Protein AF-A0A1Z5TH98-F1 (afdb_monomer_lite)

Sequence (601 aa):
MIQPFETTFAVPLSCQDCIKDVQTSLYKISGIHNVSADLSSQMISVTGNAAPSAIVAAIQETGRDAILRGSGKAESAAVCILETHASSVKDAVRGLIRMVQVGPNMTVLDMTLRGVSPGSYNVSVRETGDISEGAESVGGIWDMVQAKEESRPAKGVFGTIEVGHSGLGSVFLDRPIQIWEMIGRSIVVSRQQEQQKLSKEDPDTLVGVIARSAGVWDNDKTHTNSTMAVEDPKLQEVSDDVRVLGYDPLIPPQLLTSELPAPPASLPTVLKGRKEAIEVIKQRDDRLLVVCGPCSLHDPEAAVEYCSRLVKLADQLKDDLLIIMRAYLEKPRTTVGWKGLINDPDIDETYKINKGLRVSRKLFCDLTGQGMPIATEMLDTISPQFLADLISLGAIGARTTESQLHRELASGLSFPLGFKNGTDGGIGVAADAIGAAAAKHHFMGVTKQGLAAITKTGGNPDCFVILRGGSTGTNFDKDSVEKAREALKKKGQTEVMMIDCSHGNSQKNHKNQPKVAQVIGDQLREGQDKIVGVMLESHLNEGAQKNPAQGLASLEKGVSITDACINWDTTVEVLEQLADAVRTRRQVHKTGADGSLNGVH

InterPro domains:
  IPR001424 Superoxide dismutase, copper/zinc binding domain [PF00080] (93-198)
  IPR006121 Heavy metal-associated domain, HMA [PF00403] (8-65)
  IPR006121 Heavy metal-associated domain, HMA [PS50846] (4-67)
  IPR006121 Heavy metal-associated domain, HMA [cd00371] (8-66)
  IPR006218 DAHP synthetase I/KDSA [PF00793] (279-575)
  IPR006219 DAHP synthase, class 1 [PTHR21225] (236-590)
  IPR006219 DAHP synthase, class 1 [TIGR00034] (240-586)
  IPR013785 Aldolase-type TIM barrel [G3DSA:3.20.20.70] (235-590)
  IPR036163 Heavy metal-associated domain superfamily [SSF55008] (9-68)
  IPR036423 Superoxide dismutase-like, copper/zinc binding domain superfamily [G3DSA:2.60.40.200] (76-212)
  IPR036423 Superoxide dismutase-like, copper/zinc binding domain superfamily [SSF49329] (75-224)

Secondary structure (DSSP, 8-state):
-PPPEEEEEE----SHHHHHHHHHHHTTSTTEEEEEEETTTTEEEEEESS-HHHHHHHHHTTT---EEEE-SSTT-EEEEEEE---TT-S--EEEEEEEEEEETTEEEEEEEEESPPSEEEEEEEBS----TTGGGSS-SBTTHHHHHHTTS--TTEEEEEEE-TTSEEEEEEEES--HHHHTT-EEEEEESSS-PPP-TT-TT-EEEE-EE---TTT--------S-----GGGGG--S-TT----PPPPPHHHHHHHSPPPTTHHHHHHHHHHHHHHHHTTSS-SEEEEEE-SS---HHHHHHHHHHHHHHHHHHTTTEEEEEE-------SSSS---TTT-TTSSS---HHHHHHHHHHHHHHHHHTT--EEEE--SSSTHHHHGGG-SEEEE-TTTTT-HHHHHHHTT-SS-EEEEPPTTS-SHHHHHHHHHHTS--EEEEE-TTS-EEEEE------EEEEE--BTTB---SHHHHHHHHHHHHHTT----EEEESSTTTTTT-GGGHHHHHHHHHHHHHTT--SEEEEEEEB-SSSBB-PPPTT-GGGSPTT-BSSS-BB-HHHHHHHHHHHHHHHHHHHHHHHHHHHHHHT---

Radius of gyration: 29.71 Å; chains: 1; bounding box: 80×68×81 Å

Structure (mmCIF, N/CA/C/O backbone):
data_AF-A0A1Z5TH98-F1
#
_entry.id   AF-A0A1Z5TH98-F1
#
loop_
_atom_site.group_PDB
_atom_site.id
_atom_site.type_symbol
_atom_site.label_atom_id
_atom_site.label_alt_id
_atom_site.label_comp_id
_atom_site.label_asym_id
_atom_site.label_entity_id
_atom_site.label_seq_id
_atom_site.pdbx_PDB_ins_code
_atom_site.Cartn_x
_atom_site.Cartn_y
_atom_site.Cartn_z
_atom_site.occupancy
_atom_site.B_iso_or_equiv
_atom_site.auth_seq_id
_atom_site.auth_comp_id
_atom_site.auth_asym_id
_atom_site.auth_atom_id
_atom_site.pdbx_PDB_model_num
ATOM 1 N N . MET A 1 1 ? 48.394 12.002 7.485 1.00 50.59 1 MET A N 1
ATOM 2 C CA . MET A 1 1 ? 48.497 10.890 6.515 1.00 50.59 1 MET A CA 1
ATOM 3 C C . MET A 1 1 ? 47.081 10.588 6.052 1.00 50.59 1 MET A C 1
ATOM 5 O O . MET A 1 1 ? 46.244 10.342 6.912 1.00 50.59 1 MET A O 1
ATOM 9 N N . ILE A 1 2 ? 46.779 10.728 4.759 1.00 59.50 2 ILE A N 1
ATOM 10 C CA . ILE A 1 2 ? 45.442 10.419 4.219 1.00 59.50 2 ILE A CA 1
ATOM 11 C C . ILE A 1 2 ? 45.228 8.909 4.389 1.00 59.50 2 ILE A C 1
ATOM 13 O O . ILE A 1 2 ? 46.145 8.146 4.100 1.00 59.50 2 ILE A O 1
ATOM 17 N N . GLN A 1 3 ? 44.093 8.474 4.937 1.00 69.69 3 GLN A N 1
ATOM 18 C CA . GLN A 1 3 ? 43.791 7.041 5.006 1.00 69.69 3 GLN A CA 1
ATOM 19 C C . GLN A 1 3 ? 43.380 6.526 3.622 1.00 69.69 3 GLN A C 1
ATOM 21 O O . GLN A 1 3 ? 42.759 7.291 2.886 1.00 69.69 3 GLN A O 1
ATOM 26 N N . PRO A 1 4 ? 43.688 5.265 3.271 1.00 77.19 4 PRO A N 1
ATOM 27 C CA . PRO A 1 4 ? 43.266 4.697 1.999 1.00 77.19 4 PRO A CA 1
ATOM 28 C C . PRO A 1 4 ? 41.751 4.733 1.857 1.00 77.19 4 PRO A C 1
ATOM 30 O O . PRO A 1 4 ? 41.023 4.390 2.792 1.00 77.19 4 PRO A O 1
ATOM 33 N N . PHE A 1 5 ? 41.286 5.129 0.682 1.00 74.94 5 PHE A N 1
ATOM 34 C CA . PHE A 1 5 ? 39.876 5.169 0.337 1.00 74.94 5 PHE A CA 1
ATOM 35 C C . PHE A 1 5 ? 39.633 4.485 -1.005 1.00 74.94 5 PHE A C 1
ATOM 37 O O . PHE A 1 5 ? 40.546 4.326 -1.816 1.00 74.94 5 PHE A O 1
ATOM 44 N N . GLU A 1 6 ? 38.396 4.044 -1.213 1.00 83.06 6 GLU A N 1
ATOM 45 C CA . GLU A 1 6 ? 37.956 3.442 -2.465 1.00 83.06 6 GLU A CA 1
ATOM 46 C C . GLU A 1 6 ? 37.232 4.484 -3.316 1.00 83.06 6 GLU A C 1
ATOM 48 O O . GLU A 1 6 ? 36.359 5.209 -2.833 1.00 83.06 6 GLU A O 1
ATOM 53 N N . THR A 1 7 ? 37.609 4.553 -4.588 1.00 80.56 7 THR A N 1
ATOM 54 C CA . THR A 1 7 ? 37.032 5.466 -5.571 1.00 80.56 7 THR A CA 1
ATOM 55 C C . THR A 1 7 ? 36.664 4.692 -6.822 1.00 80.56 7 THR A C 1
ATOM 57 O O . THR A 1 7 ? 37.501 3.986 -7.376 1.00 80.56 7 THR A O 1
ATOM 60 N N . THR A 1 8 ? 35.428 4.841 -7.279 1.00 84.19 8 THR A N 1
ATOM 61 C CA . THR A 1 8 ? 34.889 4.112 -8.428 1.00 84.19 8 THR A CA 1
ATOM 62 C C . THR A 1 8 ? 34.688 5.054 -9.603 1.00 84.19 8 THR A C 1
ATOM 64 O O . THR A 1 8 ? 34.097 6.125 -9.440 1.00 84.19 8 THR A O 1
ATOM 67 N N . PHE A 1 9 ? 35.127 4.639 -10.785 1.00 84.56 9 PHE A N 1
ATOM 68 C CA . PHE A 1 9 ? 35.042 5.382 -12.036 1.00 84.56 9 PHE A CA 1
ATOM 69 C C . PHE A 1 9 ? 34.305 4.553 -13.085 1.00 84.56 9 PHE A C 1
ATOM 71 O O . PHE A 1 9 ? 34.585 3.368 -13.231 1.00 84.56 9 PHE A O 1
ATOM 78 N N . ALA A 1 10 ? 33.402 5.175 -13.837 1.00 82.19 10 ALA A N 1
ATOM 79 C CA . ALA A 1 10 ? 32.909 4.610 -15.085 1.00 82.19 10 ALA A CA 1
ATOM 80 C C . ALA A 1 10 ? 33.897 4.959 -16.196 1.00 82.19 10 ALA A C 1
ATOM 82 O O . ALA A 1 10 ? 34.202 6.137 -16.405 1.00 82.19 10 ALA A O 1
ATOM 83 N N . VAL A 1 11 ? 34.390 3.934 -16.878 1.00 85.56 11 VAL A N 1
ATOM 84 C CA . VAL A 1 11 ? 35.422 4.034 -17.909 1.00 85.56 11 VAL A CA 1
ATOM 85 C C . VAL A 1 11 ? 34.973 3.187 -19.095 1.00 85.56 11 VAL A C 1
ATOM 87 O O . VAL A 1 11 ? 34.691 2.009 -18.892 1.00 85.56 11 VAL A O 1
ATOM 90 N N . PRO A 1 12 ? 34.912 3.722 -20.327 1.00 81.88 12 PRO A N 1
ATOM 91 C CA . PRO A 1 12 ? 34.561 2.932 -21.502 1.00 81.88 12 PRO A CA 1
ATOM 92 C C . PRO A 1 12 ? 35.562 1.789 -21.722 1.00 81.88 12 PRO A C 1
ATOM 94 O O . PRO A 1 12 ? 36.707 2.005 -22.129 1.00 81.88 12 PRO A O 1
ATOM 97 N N . LEU A 1 13 ? 35.135 0.558 -21.435 1.00 85.56 13 LEU A N 1
ATOM 98 C CA . LEU A 1 13 ? 35.950 -0.653 -21.539 1.00 85.56 13 LEU A CA 1
ATOM 99 C C . LEU A 1 13 ? 35.307 -1.605 -22.552 1.00 85.56 13 LEU A C 1
ATOM 101 O O . LEU A 1 13 ? 34.186 -2.062 -22.352 1.00 85.56 13 LEU A O 1
ATOM 105 N N . SER A 1 14 ? 36.017 -1.919 -23.639 1.00 84.88 14 SER A N 1
ATOM 106 C CA . SER A 1 14 ? 35.510 -2.788 -24.715 1.00 84.88 14 SER A CA 1
ATOM 107 C C . SER A 1 14 ? 36.113 -4.196 -24.714 1.00 84.88 14 SER A C 1
ATOM 109 O O . SER A 1 14 ? 35.554 -5.104 -25.327 1.00 84.88 14 SER A O 1
ATOM 111 N N . CYS A 1 15 ? 37.239 -4.413 -24.025 1.00 88.25 15 CYS A N 1
ATOM 112 C CA . CYS A 1 15 ? 37.888 -5.720 -23.917 1.00 88.25 15 CYS A CA 1
ATOM 113 C C . CYS A 1 15 ? 38.790 -5.831 -22.674 1.00 88.25 15 CYS A C 1
ATOM 115 O O . CYS A 1 15 ? 39.036 -4.854 -21.966 1.00 88.25 15 CYS A O 1
ATOM 117 N N . GLN A 1 16 ? 39.332 -7.028 -22.430 1.00 88.75 16 GLN A N 1
ATOM 118 C CA . GLN A 1 16 ? 40.267 -7.282 -21.326 1.00 88.75 16 GLN A CA 1
ATOM 119 C C . GLN A 1 16 ? 41.610 -6.555 -21.477 1.00 88.75 16 GLN A C 1
ATOM 121 O O . GLN A 1 16 ? 42.222 -6.183 -20.478 1.00 88.75 16 GLN A O 1
ATOM 126 N N . ASP A 1 17 ? 42.065 -6.296 -22.703 1.00 88.50 17 ASP A N 1
ATOM 127 C CA . ASP A 1 17 ? 43.298 -5.532 -22.908 1.00 88.50 17 ASP A CA 1
ATOM 128 C C . ASP A 1 17 ? 43.098 -4.043 -22.581 1.00 88.50 17 ASP A C 1
ATOM 130 O O . ASP A 1 17 ? 43.996 -3.423 -22.020 1.00 88.50 17 ASP A O 1
ATOM 134 N N . CYS A 1 18 ? 41.880 -3.504 -22.751 1.00 86.50 18 CYS A N 1
ATOM 135 C CA . CYS A 1 18 ? 41.549 -2.163 -22.257 1.00 86.50 18 CYS A CA 1
ATOM 136 C C . CYS A 1 18 ? 41.700 -2.047 -20.737 1.00 86.50 18 CYS A C 1
ATOM 138 O O . CYS A 1 18 ? 42.153 -1.019 -20.239 1.00 86.50 18 CYS A O 1
ATOM 140 N N . ILE A 1 19 ? 41.335 -3.098 -19.996 1.00 89.94 19 ILE A N 1
ATOM 141 C CA . ILE A 1 19 ? 41.493 -3.131 -18.538 1.00 89.94 19 ILE A CA 1
ATOM 142 C C . ILE A 1 19 ? 42.978 -3.106 -18.167 1.00 89.94 19 ILE A C 1
ATOM 144 O O . ILE A 1 19 ? 43.377 -2.326 -17.301 1.00 89.94 19 ILE A O 1
ATOM 148 N N . LYS A 1 20 ? 43.807 -3.907 -18.845 1.00 89.69 20 LYS A N 1
ATOM 149 C CA . LYS A 1 20 ? 45.258 -3.951 -18.600 1.00 89.69 20 LYS A CA 1
ATOM 150 C C . LYS A 1 20 ? 45.943 -2.624 -18.907 1.00 89.69 20 LYS A C 1
ATOM 152 O O . LYS A 1 20 ? 46.813 -2.218 -18.136 1.00 89.69 20 LYS A O 1
ATOM 157 N N . ASP A 1 21 ? 45.551 -1.945 -19.984 1.00 91.44 21 ASP A N 1
ATOM 158 C CA . ASP A 1 21 ? 46.070 -0.616 -20.328 1.00 91.44 21 ASP A CA 1
ATOM 159 C C . ASP A 1 21 ? 45.811 0.378 -19.193 1.00 91.44 21 ASP A C 1
ATOM 161 O O . ASP A 1 21 ? 46.727 1.057 -18.721 1.00 91.44 21 ASP A O 1
ATOM 165 N N . VAL A 1 22 ? 44.565 0.422 -18.710 1.00 91.06 22 VAL A N 1
ATOM 166 C CA . VAL A 1 22 ? 44.167 1.341 -17.642 1.00 91.06 22 VAL A CA 1
ATOM 167 C C . VAL A 1 22 ? 44.835 0.976 -16.317 1.00 91.06 22 VAL A C 1
ATOM 169 O O . VAL A 1 22 ? 45.386 1.856 -15.659 1.00 91.06 22 VAL A O 1
ATOM 172 N N . GLN A 1 23 ? 44.887 -0.306 -15.946 1.00 92.62 23 GLN A N 1
ATOM 173 C CA . GLN A 1 23 ? 45.602 -0.758 -14.746 1.00 92.62 23 GLN A CA 1
ATOM 174 C C . GLN A 1 23 ? 47.088 -0.382 -14.798 1.00 92.62 23 GLN A C 1
ATOM 176 O O . GLN A 1 23 ? 47.628 0.129 -13.818 1.00 92.62 23 GLN A O 1
ATOM 181 N N . THR A 1 24 ? 47.742 -0.576 -15.945 1.00 92.00 24 THR A N 1
ATOM 182 C CA . THR A 1 24 ? 49.162 -0.237 -16.135 1.00 92.00 24 THR A CA 1
ATOM 183 C C . THR A 1 24 ? 49.404 1.263 -16.004 1.00 92.00 24 THR A C 1
ATOM 185 O O . THR A 1 24 ? 50.427 1.668 -15.455 1.00 92.00 24 THR A O 1
ATOM 188 N N . SER A 1 25 ? 48.479 2.095 -16.489 1.00 92.12 25 SER A N 1
ATOM 189 C CA . SER A 1 25 ? 48.547 3.547 -16.307 1.00 92.12 25 SER A CA 1
ATOM 190 C C . SER A 1 25 ? 48.384 3.932 -14.834 1.00 92.12 25 SER A C 1
ATOM 192 O O . SER A 1 25 ? 49.207 4.660 -14.281 1.00 92.12 25 SER A O 1
ATOM 194 N N . LEU A 1 26 ? 47.382 3.359 -14.163 1.00 92.19 26 LEU A N 1
ATOM 195 C CA . LEU A 1 26 ? 47.065 3.660 -12.770 1.00 92.19 26 LEU A CA 1
ATOM 196 C C . LEU A 1 26 ? 48.185 3.253 -11.809 1.00 92.19 26 LEU A C 1
ATOM 198 O O . LEU A 1 26 ? 48.601 4.067 -10.992 1.00 92.19 26 LEU A O 1
ATOM 202 N N . TYR A 1 27 ? 48.759 2.055 -11.934 1.00 92.69 27 TYR A N 1
ATOM 203 C CA . TYR A 1 27 ? 49.833 1.603 -11.035 1.00 92.69 27 TYR A CA 1
ATOM 204 C C . TYR A 1 27 ? 51.131 2.434 -11.112 1.00 92.69 27 TYR A C 1
ATOM 206 O O . TYR A 1 27 ? 51.999 2.272 -10.256 1.00 92.69 27 TYR A O 1
ATOM 214 N N . LYS A 1 28 ? 51.275 3.354 -12.080 1.00 91.31 28 LYS A N 1
ATOM 215 C CA . LYS A 1 28 ? 52.370 4.346 -12.101 1.00 91.31 28 LYS A CA 1
ATOM 216 C C . LYS A 1 28 ? 52.180 5.460 -11.067 1.00 91.31 28 LYS A C 1
ATOM 218 O O . LYS A 1 28 ? 53.141 6.155 -10.736 1.00 91.31 28 LYS A O 1
ATOM 223 N N . ILE A 1 29 ? 50.962 5.646 -10.561 1.00 90.25 29 ILE A N 1
ATOM 224 C CA . ILE A 1 29 ? 50.639 6.663 -9.564 1.00 90.25 29 ILE A CA 1
ATOM 225 C C . ILE A 1 29 ? 51.046 6.163 -8.175 1.00 90.25 29 ILE A C 1
ATOM 227 O O . ILE A 1 29 ? 50.564 5.141 -7.684 1.00 90.25 29 ILE A O 1
ATOM 231 N N . SER A 1 30 ? 51.901 6.934 -7.501 1.00 87.31 30 SER A N 1
ATOM 232 C CA . SER A 1 30 ? 52.268 6.669 -6.108 1.00 87.31 30 SER A CA 1
ATOM 233 C C . SER A 1 30 ? 51.041 6.747 -5.191 1.00 87.31 30 SER A C 1
ATOM 235 O O . SER A 1 30 ? 50.283 7.716 -5.232 1.00 87.31 30 SER A O 1
ATOM 237 N N . GLY A 1 31 ? 50.851 5.730 -4.347 1.00 84.31 31 GLY A N 1
ATOM 238 C CA . GLY A 1 31 ? 49.740 5.660 -3.394 1.00 84.31 31 GLY A CA 1
ATOM 239 C C . GLY A 1 31 ? 48.517 4.871 -3.867 1.00 84.31 31 GLY A C 1
ATOM 240 O O . GLY A 1 31 ? 47.534 4.832 -3.133 1.00 84.31 31 GLY A O 1
ATOM 241 N N . ILE A 1 32 ? 48.547 4.224 -5.038 1.00 91.06 32 ILE A N 1
ATOM 242 C CA . ILE A 1 32 ? 47.539 3.218 -5.415 1.00 91.06 32 ILE A CA 1
ATOM 243 C C . ILE A 1 32 ? 47.911 1.863 -4.809 1.00 91.06 32 ILE A C 1
ATOM 245 O O . ILE A 1 32 ? 49.028 1.382 -4.982 1.00 91.06 32 ILE A O 1
ATOM 249 N N . HIS A 1 33 ? 46.974 1.245 -4.090 1.00 89.44 33 HIS A N 1
ATOM 250 C CA . HIS A 1 33 ? 47.162 -0.060 -3.448 1.00 89.44 33 HIS A CA 1
ATOM 251 C C . HIS A 1 33 ? 46.497 -1.186 -4.239 1.00 89.44 33 HIS A C 1
ATOM 253 O O . HIS A 1 33 ? 47.056 -2.274 -4.347 1.00 89.44 33 HIS A O 1
ATOM 259 N N . ASN A 1 34 ? 45.311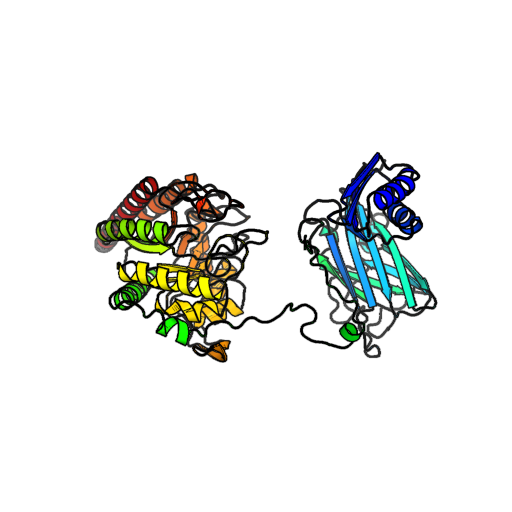 -0.934 -4.796 1.00 91.00 34 ASN A N 1
ATOM 260 C CA . ASN A 1 34 ? 44.559 -1.920 -5.563 1.00 91.00 34 ASN A CA 1
ATOM 261 C C . ASN A 1 34 ? 43.749 -1.259 -6.684 1.00 91.00 34 ASN A C 1
ATOM 263 O O . ASN A 1 34 ? 43.233 -0.156 -6.499 1.00 91.00 34 ASN A O 1
ATOM 267 N N . VAL A 1 35 ? 43.608 -1.953 -7.815 1.00 91.62 35 VAL A N 1
ATOM 268 C CA . VAL A 1 35 ? 42.741 -1.559 -8.932 1.00 91.62 35 VAL A CA 1
ATOM 269 C C . VAL A 1 35 ? 41.942 -2.780 -9.381 1.00 91.62 35 VAL A C 1
ATOM 271 O O . VAL A 1 35 ? 42.505 -3.714 -9.955 1.00 91.62 35 VAL A O 1
ATOM 274 N N . SER A 1 36 ? 40.633 -2.773 -9.152 1.00 90.25 36 SER A N 1
ATOM 275 C CA . SER A 1 36 ? 39.705 -3.754 -9.722 1.00 90.25 36 SER A CA 1
ATOM 276 C C . SER A 1 36 ? 38.920 -3.129 -10.871 1.00 90.25 36 SER A C 1
ATOM 278 O O . SER A 1 36 ? 38.651 -1.931 -10.880 1.00 90.25 36 SER A O 1
ATOM 280 N N . ALA A 1 37 ? 38.569 -3.939 -11.864 1.00 87.44 37 ALA A N 1
ATOM 281 C CA . ALA A 1 37 ? 37.784 -3.501 -13.007 1.00 87.44 37 ALA A CA 1
ATOM 282 C C . ALA A 1 37 ? 36.730 -4.551 -13.354 1.00 87.44 37 ALA A C 1
ATOM 284 O O . ALA A 1 37 ? 36.987 -5.752 -13.258 1.00 87.44 37 ALA A O 1
ATOM 285 N N . ASP A 1 38 ? 35.566 -4.087 -13.785 1.00 84.56 38 ASP A N 1
ATOM 286 C CA . ASP A 1 38 ? 34.463 -4.907 -14.258 1.00 84.56 38 ASP A CA 1
ATOM 287 C C . ASP A 1 38 ? 34.106 -4.482 -15.684 1.00 84.56 38 ASP A C 1
ATOM 289 O O . ASP A 1 38 ? 33.645 -3.369 -15.940 1.00 84.56 38 ASP A O 1
ATOM 293 N N . LEU A 1 39 ? 34.346 -5.396 -16.626 1.00 84.12 39 LEU A N 1
ATOM 294 C CA . LEU A 1 39 ? 34.074 -5.180 -18.043 1.00 84.12 39 LEU A CA 1
ATOM 295 C C . LEU A 1 39 ? 32.569 -5.087 -18.334 1.00 84.12 39 LEU A C 1
ATOM 297 O O . LEU A 1 39 ? 32.174 -4.384 -19.258 1.00 84.12 39 LEU A O 1
ATOM 301 N N . SER A 1 40 ? 31.737 -5.797 -17.568 1.00 76.81 40 SER A N 1
ATOM 302 C CA . SER A 1 40 ? 30.291 -5.859 -17.796 1.00 76.81 40 SER A CA 1
ATOM 303 C C . SER A 1 40 ? 29.589 -4.564 -17.395 1.00 76.81 40 SER A C 1
ATOM 305 O O . SER A 1 40 ? 28.709 -4.096 -18.115 1.00 76.81 40 SER A O 1
ATOM 307 N N . SER A 1 41 ? 30.026 -3.952 -16.292 1.00 74.81 41 SER A N 1
ATOM 308 C CA . SER A 1 41 ? 29.526 -2.657 -15.821 1.00 74.81 41 SER A CA 1
ATOM 309 C C . SER A 1 41 ? 30.343 -1.464 -16.332 1.00 74.81 41 SER A C 1
ATOM 311 O O . SER A 1 41 ? 29.918 -0.326 -16.155 1.00 74.81 41 SER A O 1
ATOM 313 N N . GLN A 1 42 ? 31.476 -1.705 -17.006 1.00 86.75 42 GLN A N 1
ATOM 314 C CA . GLN A 1 42 ? 32.420 -0.674 -17.459 1.00 86.75 42 GLN A CA 1
ATOM 315 C C . GLN A 1 42 ? 32.920 0.208 -16.299 1.00 86.75 42 GLN A C 1
ATOM 317 O O . GLN A 1 42 ? 32.995 1.436 -16.399 1.00 86.75 42 GLN A O 1
ATOM 322 N N . MET A 1 43 ? 33.248 -0.432 -15.174 1.00 86.12 43 MET A N 1
ATOM 323 C CA . MET A 1 4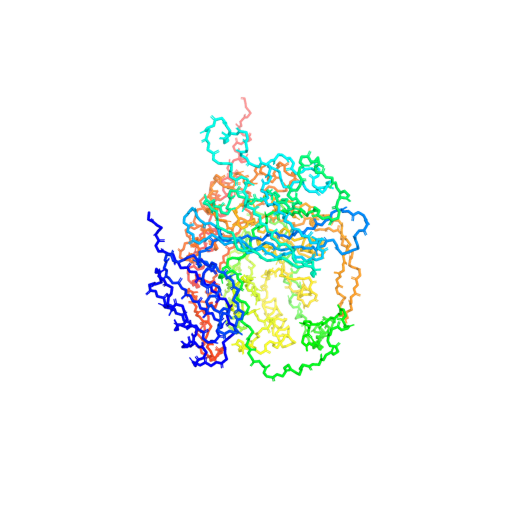3 ? 33.630 0.232 -13.926 1.00 86.12 43 MET A CA 1
ATOM 324 C C . MET A 1 43 ? 35.056 -0.122 -13.514 1.00 86.12 43 MET A C 1
ATOM 326 O O . MET A 1 43 ? 35.499 -1.258 -13.675 1.00 86.12 43 MET A O 1
ATOM 330 N N . ILE A 1 44 ? 35.765 0.846 -12.939 1.00 88.69 44 ILE A N 1
ATOM 331 C CA . ILE A 1 44 ? 37.088 0.679 -12.334 1.00 88.69 44 ILE A CA 1
ATOM 332 C C . ILE A 1 44 ? 37.040 1.210 -10.905 1.00 88.69 44 ILE A C 1
ATOM 334 O O . ILE A 1 44 ? 36.792 2.397 -10.695 1.00 88.69 44 ILE A O 1
ATOM 338 N N . SER A 1 45 ? 37.315 0.349 -9.929 1.00 88.56 45 SER A N 1
ATOM 339 C CA . SER A 1 45 ? 37.488 0.735 -8.529 1.00 88.56 45 SER A CA 1
ATOM 340 C C . SER A 1 45 ? 38.969 0.804 -8.186 1.00 88.56 45 SER A C 1
ATOM 342 O O . SER A 1 45 ? 39.730 -0.142 -8.386 1.00 88.56 45 SER A O 1
ATOM 344 N N . VAL A 1 46 ? 39.381 1.938 -7.633 1.00 88.56 46 VAL A N 1
ATOM 345 C CA . VAL A 1 46 ? 40.747 2.207 -7.195 1.00 88.56 46 VAL A CA 1
ATOM 346 C C . VAL A 1 46 ? 40.748 2.376 -5.685 1.00 88.56 46 VAL A C 1
ATOM 348 O O . VAL A 1 46 ? 40.050 3.237 -5.151 1.00 88.56 46 VAL A O 1
ATOM 351 N N . THR A 1 47 ? 41.555 1.581 -4.989 1.00 86.75 47 THR A N 1
ATOM 352 C CA . THR A 1 47 ? 41.800 1.728 -3.552 1.00 86.75 47 THR A CA 1
ATOM 353 C C . THR A 1 47 ? 43.192 2.300 -3.330 1.00 86.75 47 THR A C 1
ATOM 355 O O . THR A 1 47 ? 44.185 1.719 -3.778 1.00 86.75 47 THR A O 1
ATOM 358 N N . GLY A 1 48 ? 43.292 3.416 -2.613 1.00 86.50 48 GLY A N 1
ATOM 359 C CA . GLY A 1 48 ? 44.576 4.049 -2.331 1.00 86.50 48 GLY A CA 1
ATOM 360 C C . GLY A 1 48 ? 44.454 5.423 -1.685 1.00 86.50 48 GLY A C 1
ATOM 361 O O . GLY A 1 48 ? 43.393 5.817 -1.210 1.00 86.50 48 GLY A O 1
ATOM 362 N N . ASN A 1 49 ? 45.568 6.145 -1.679 1.00 82.31 49 ASN A N 1
ATOM 363 C CA . ASN A 1 49 ? 45.705 7.494 -1.132 1.00 82.31 49 ASN A CA 1
ATOM 364 C C . ASN A 1 49 ? 45.960 8.530 -2.241 1.00 82.31 49 ASN A C 1
ATOM 366 O O . ASN A 1 49 ? 46.184 9.705 -1.948 1.00 82.31 49 ASN A O 1
ATOM 370 N N . ALA A 1 50 ? 45.991 8.082 -3.499 1.00 82.25 50 ALA A N 1
ATOM 371 C CA . ALA A 1 50 ? 46.175 8.930 -4.664 1.00 82.25 50 ALA A CA 1
ATOM 372 C C . ALA A 1 50 ? 44.978 9.873 -4.849 1.00 82.25 50 ALA A C 1
ATOM 374 O O . ALA A 1 50 ? 43.828 9.492 -4.634 1.00 82.25 50 ALA A O 1
ATOM 375 N N . ALA A 1 51 ? 45.252 11.107 -5.277 1.00 75.31 51 ALA A N 1
ATOM 376 C CA . ALA A 1 51 ? 44.205 12.075 -5.571 1.00 75.31 51 ALA A CA 1
ATOM 377 C C . ALA A 1 51 ? 43.336 11.583 -6.751 1.00 75.31 51 ALA A C 1
ATOM 379 O O . ALA A 1 51 ? 43.894 11.212 -7.788 1.00 75.31 51 ALA A O 1
ATOM 380 N N . PRO A 1 52 ? 41.992 11.623 -6.656 1.00 76.69 52 PRO A N 1
ATOM 381 C CA . PRO A 1 52 ? 41.108 11.214 -7.750 1.00 76.69 52 PRO A CA 1
ATOM 382 C C . PRO A 1 52 ? 41.346 11.961 -9.065 1.00 76.69 52 PRO A C 1
ATOM 384 O O . PRO A 1 52 ? 41.195 11.370 -10.127 1.00 76.69 52 PRO A O 1
ATOM 387 N N . SER A 1 53 ? 41.805 13.213 -9.012 1.00 72.12 53 SER A N 1
ATOM 388 C CA . SER A 1 53 ? 42.211 13.978 -10.198 1.00 72.12 53 SER A CA 1
ATOM 389 C C . SER A 1 53 ? 43.405 13.356 -10.934 1.00 72.12 53 SER A C 1
ATOM 391 O O . SER A 1 53 ? 43.403 13.298 -12.160 1.00 72.12 53 SER A O 1
ATOM 393 N N . ALA A 1 54 ? 44.394 12.828 -10.206 1.00 81.62 54 ALA A N 1
ATOM 394 C CA . ALA A 1 54 ? 45.529 12.118 -10.797 1.00 81.62 54 ALA A CA 1
ATOM 395 C C . ALA A 1 54 ? 45.101 10.774 -11.411 1.00 81.62 54 ALA A C 1
ATOM 397 O O . ALA A 1 54 ? 45.609 10.383 -12.458 1.00 81.62 54 ALA A O 1
ATOM 398 N N . ILE A 1 55 ? 44.135 10.094 -10.783 1.00 85.31 55 ILE A N 1
ATOM 399 C CA . ILE A 1 55 ? 43.550 8.842 -11.285 1.00 85.31 55 ILE A CA 1
ATOM 400 C C . ILE A 1 55 ? 42.805 9.091 -12.604 1.00 85.31 55 ILE A C 1
ATOM 402 O O . ILE A 1 55 ? 43.036 8.378 -13.576 1.00 85.31 55 ILE A O 1
ATOM 406 N N . VAL A 1 56 ? 41.968 10.132 -12.667 1.00 81.31 56 VAL A N 1
ATOM 407 C CA . VAL A 1 56 ? 41.256 10.540 -13.892 1.00 81.31 56 VAL A CA 1
ATOM 408 C C . VAL A 1 56 ? 42.239 10.883 -15.008 1.00 81.31 56 VAL A C 1
ATOM 410 O O . VAL A 1 56 ? 42.098 10.354 -16.108 1.00 81.31 56 VAL A O 1
ATOM 413 N N . ALA A 1 57 ? 43.262 11.694 -14.721 1.00 81.00 57 ALA A N 1
ATOM 414 C CA . ALA A 1 57 ? 44.274 12.067 -15.708 1.00 81.00 57 ALA A CA 1
ATOM 415 C C . ALA A 1 57 ? 44.985 10.834 -16.294 1.00 81.00 57 ALA A C 1
ATOM 417 O O . ALA A 1 57 ? 45.080 10.697 -17.510 1.00 81.00 57 ALA A O 1
ATOM 418 N N . ALA A 1 58 ? 45.392 9.883 -15.450 1.00 86.56 58 ALA A N 1
ATOM 419 C CA . ALA A 1 58 ? 46.040 8.659 -15.915 1.00 86.56 58 ALA A CA 1
ATOM 420 C C . ALA A 1 58 ? 45.110 7.741 -16.726 1.00 86.56 58 ALA A C 1
ATOM 422 O O . ALA A 1 58 ? 45.588 7.029 -17.611 1.00 86.56 58 ALA A O 1
ATOM 423 N N . ILE A 1 59 ? 43.797 7.737 -16.465 1.00 86.88 59 ILE A N 1
ATOM 424 C CA . ILE A 1 59 ? 42.827 7.009 -17.304 1.00 86.88 59 ILE A CA 1
ATOM 425 C C . ILE A 1 59 ? 42.672 7.716 -18.658 1.00 86.88 59 ILE A C 1
ATOM 427 O O . ILE A 1 59 ? 42.710 7.054 -19.698 1.00 86.88 59 ILE A O 1
ATOM 431 N N . GLN A 1 60 ? 42.582 9.047 -18.659 1.00 83.12 60 GLN A N 1
ATOM 432 C CA . GLN A 1 60 ? 42.471 9.867 -19.869 1.00 83.12 60 GLN A CA 1
ATOM 433 C C . GLN A 1 60 ? 43.706 9.777 -20.770 1.00 83.12 60 GLN A C 1
ATOM 435 O O . GLN A 1 60 ? 43.562 9.736 -21.991 1.00 83.12 60 GLN A O 1
ATOM 440 N N . GLU A 1 61 ? 44.906 9.627 -20.204 1.00 85.94 61 GLU A N 1
ATOM 441 C CA . GLU A 1 61 ? 46.141 9.346 -20.956 1.00 85.94 61 GLU A CA 1
ATOM 442 C C . GLU A 1 61 ? 46.072 8.042 -21.766 1.00 85.94 61 GLU A C 1
ATOM 444 O O . GLU A 1 61 ? 46.792 7.884 -22.750 1.00 85.94 61 GLU A O 1
ATOM 449 N N . THR A 1 62 ? 45.176 7.118 -21.404 1.00 87.50 62 THR A N 1
ATOM 450 C CA . THR A 1 62 ? 44.926 5.900 -22.189 1.00 87.50 62 THR A CA 1
ATOM 451 C C . THR A 1 62 ? 43.946 6.107 -23.352 1.00 87.50 62 THR A C 1
ATOM 453 O O . THR A 1 62 ? 43.603 5.143 -24.035 1.00 87.50 62 THR A O 1
ATOM 456 N N . GLY A 1 63 ? 43.474 7.339 -23.575 1.00 83.25 63 GLY A N 1
ATOM 457 C CA . GLY A 1 63 ? 42.482 7.687 -24.596 1.00 83.25 63 GLY A CA 1
ATOM 458 C C . GLY A 1 63 ? 41.035 7.379 -24.199 1.00 83.25 63 GLY A C 1
ATOM 459 O O . GLY A 1 63 ? 40.172 7.306 -25.071 1.00 83.25 63 GLY A O 1
ATOM 460 N N . ARG A 1 64 ? 40.761 7.163 -22.905 1.00 84.94 64 ARG A N 1
ATOM 461 C CA . ARG A 1 64 ? 39.441 6.776 -22.381 1.00 84.94 64 ARG A CA 1
ATOM 462 C C . ARG A 1 64 ? 38.889 7.849 -21.455 1.00 84.94 64 ARG A C 1
ATOM 464 O O . ARG A 1 64 ? 39.625 8.418 -20.658 1.00 84.94 64 ARG A O 1
ATOM 471 N N . ASP A 1 65 ? 37.587 8.098 -21.539 1.00 77.56 65 ASP A N 1
ATOM 472 C CA . ASP A 1 65 ? 36.927 8.998 -20.596 1.00 77.56 65 ASP A CA 1
ATOM 473 C C . ASP A 1 65 ? 36.810 8.347 -19.206 1.00 77.56 65 ASP A C 1
ATOM 475 O O . ASP A 1 65 ? 36.762 7.119 -19.087 1.00 77.56 65 ASP A O 1
ATOM 479 N N . ALA A 1 66 ? 36.779 9.157 -18.151 1.00 79.56 66 ALA A N 1
ATOM 480 C CA . ALA A 1 66 ? 36.730 8.681 -16.773 1.00 79.56 66 ALA A CA 1
ATOM 481 C C . ALA A 1 66 ? 35.754 9.517 -15.951 1.00 79.56 66 ALA A C 1
ATOM 483 O O . ALA A 1 66 ? 36.045 10.644 -15.552 1.00 79.56 66 ALA A O 1
ATOM 484 N N . ILE A 1 67 ? 34.593 8.936 -15.657 1.00 75.56 67 ILE A N 1
ATOM 485 C CA . ILE A 1 67 ? 33.543 9.599 -14.885 1.00 75.56 67 ILE A CA 1
ATOM 486 C C . ILE A 1 67 ? 33.583 9.070 -13.457 1.00 75.56 67 ILE A C 1
ATOM 488 O O . ILE A 1 67 ? 33.300 7.897 -13.219 1.00 75.56 67 ILE A O 1
ATOM 492 N N . LEU A 1 68 ? 33.887 9.931 -12.489 1.00 77.56 68 LEU A N 1
ATOM 493 C CA . LEU A 1 68 ? 33.826 9.584 -11.070 1.00 77.56 68 LEU A CA 1
ATOM 494 C C . LEU A 1 68 ? 32.383 9.219 -10.674 1.00 77.56 68 LEU A C 1
ATOM 496 O O . LEU A 1 68 ? 31.469 10.034 -10.796 1.00 77.56 68 LEU A O 1
ATOM 500 N N . ARG A 1 69 ? 32.173 7.990 -10.193 1.00 71.81 69 ARG A N 1
ATOM 501 C CA . ARG A 1 69 ? 30.861 7.474 -9.770 1.00 71.81 69 ARG A CA 1
ATOM 502 C C . ARG A 1 69 ? 30.682 7.504 -8.260 1.00 71.81 69 ARG A C 1
ATOM 504 O O . ARG A 1 69 ? 29.589 7.827 -7.805 1.00 71.81 69 ARG A O 1
ATOM 511 N N . GLY A 1 70 ? 31.725 7.204 -7.483 1.00 69.06 70 GLY A N 1
ATOM 512 C CA . GLY A 1 70 ? 31.724 7.436 -6.034 1.00 69.06 70 GLY A CA 1
ATOM 513 C C . GLY A 1 70 ? 32.489 6.429 -5.166 1.00 69.06 70 GLY A C 1
ATOM 514 O O . GLY A 1 70 ? 33.328 5.696 -5.678 1.00 69.06 70 GLY A O 1
ATOM 515 N N . SER A 1 71 ? 32.216 6.402 -3.852 1.00 64.62 71 SER A N 1
ATOM 516 C CA . SER A 1 71 ? 32.965 5.627 -2.830 1.00 64.62 71 SER A CA 1
ATOM 517 C C . SER A 1 71 ? 32.180 4.472 -2.176 1.00 64.62 71 SER A C 1
ATOM 519 O O . SER A 1 71 ? 32.505 4.002 -1.088 1.00 64.62 71 SER A O 1
ATOM 521 N N . GLY A 1 72 ? 31.110 4.006 -2.819 1.00 54.25 72 GLY A N 1
ATOM 522 C CA . GLY A 1 72 ? 30.368 2.813 -2.408 1.00 54.25 72 GLY A CA 1
ATOM 523 C C . GLY A 1 72 ? 29.526 2.907 -1.121 1.00 54.25 72 GLY A C 1
ATOM 524 O O . GLY A 1 72 ? 28.916 1.913 -0.734 1.00 54.25 72 GLY A O 1
ATOM 525 N N . LYS A 1 73 ? 29.430 4.076 -0.471 1.00 56.16 73 LYS A N 1
ATOM 526 C CA . LYS A 1 73 ? 28.573 4.314 0.714 1.00 56.16 73 LYS A CA 1
ATOM 527 C C . LYS A 1 73 ? 27.308 5.107 0.360 1.00 56.16 73 LYS A C 1
ATOM 529 O O . LYS A 1 73 ? 27.358 5.995 -0.490 1.00 56.16 73 LYS A O 1
ATOM 534 N N . ALA A 1 74 ? 26.189 4.825 1.033 1.00 49.47 74 ALA A N 1
ATOM 535 C CA . ALA A 1 74 ? 24.964 5.628 0.933 1.00 49.47 74 ALA A CA 1
ATOM 536 C C . ALA A 1 74 ? 25.195 7.065 1.451 1.00 49.47 74 ALA A C 1
ATOM 538 O O . ALA A 1 74 ? 26.059 7.280 2.299 1.00 49.47 74 ALA A O 1
ATOM 539 N N . GLU A 1 75 ? 24.444 8.040 0.926 1.00 58.47 75 GLU A N 1
ATOM 540 C CA . GLU A 1 75 ? 24.549 9.479 1.264 1.00 58.47 75 GLU A CA 1
ATOM 541 C C . GLU A 1 75 ? 25.914 10.142 0.970 1.00 58.47 75 GLU A C 1
ATOM 543 O O . GLU A 1 75 ? 26.231 11.206 1.498 1.00 58.47 75 GLU A O 1
ATOM 548 N N . SER A 1 76 ? 26.724 9.544 0.092 1.00 72.00 76 SER A N 1
ATOM 549 C CA . SER A 1 76 ? 28.065 10.037 -0.253 1.00 72.00 76 SER A CA 1
ATOM 550 C C . SER A 1 76 ? 28.125 10.867 -1.539 1.00 72.00 76 SER A C 1
ATOM 552 O O . SER A 1 76 ? 29.223 11.113 -2.037 1.00 72.00 76 SER A O 1
ATOM 554 N N . ALA A 1 77 ? 26.989 11.306 -2.095 1.00 81.19 77 ALA A N 1
ATOM 555 C CA . ALA A 1 77 ? 26.955 12.046 -3.356 1.00 81.19 77 ALA A CA 1
ATOM 556 C C . ALA A 1 77 ? 25.987 13.240 -3.340 1.00 81.19 77 ALA A C 1
ATOM 558 O O . ALA A 1 77 ? 24.913 13.201 -2.735 1.00 81.19 77 ALA A O 1
ATOM 559 N N . ALA A 1 78 ? 26.354 14.302 -4.052 1.00 86.00 78 ALA A N 1
ATOM 560 C CA . ALA A 1 78 ? 25.514 15.471 -4.289 1.00 86.00 78 ALA A CA 1
ATOM 561 C C . ALA A 1 78 ? 25.718 16.003 -5.706 1.00 86.00 78 ALA A C 1
ATOM 563 O O . ALA A 1 78 ? 26.750 15.769 -6.334 1.00 86.00 78 ALA A O 1
ATOM 564 N N . VAL A 1 79 ? 24.720 16.713 -6.217 1.00 89.00 79 VAL A N 1
ATOM 565 C CA . VAL A 1 79 ? 24.773 17.375 -7.521 1.00 89.00 79 VAL A CA 1
ATOM 566 C C . VAL A 1 79 ? 24.299 18.812 -7.360 1.00 89.00 79 VAL A C 1
ATOM 568 O O . VAL A 1 79 ? 23.375 19.095 -6.599 1.00 89.00 79 VAL A O 1
ATOM 571 N N . CYS A 1 80 ? 24.936 19.720 -8.087 1.00 92.81 80 CYS A N 1
ATOM 572 C CA . CYS A 1 80 ? 24.508 21.102 -8.226 1.00 92.81 80 CYS A CA 1
ATOM 573 C C . CYS A 1 80 ? 24.482 21.453 -9.717 1.00 92.81 80 CYS A C 1
ATOM 575 O O . CYS A 1 80 ? 25.496 21.334 -10.409 1.00 92.81 80 CYS A O 1
ATOM 577 N N . ILE A 1 81 ? 23.308 21.832 -10.217 1.00 93.00 81 ILE A N 1
ATOM 578 C CA . ILE A 1 81 ? 23.138 22.345 -11.578 1.00 93.00 81 ILE A CA 1
ATOM 579 C C . ILE A 1 81 ? 23.322 23.855 -11.500 1.00 93.00 81 ILE A C 1
ATOM 581 O O . ILE A 1 81 ? 22.641 24.508 -10.716 1.00 93.00 81 ILE A O 1
ATOM 585 N N . LEU A 1 82 ? 24.258 24.383 -12.286 1.00 94.44 82 LEU A N 1
ATOM 586 C CA . LEU A 1 82 ? 24.590 25.800 -12.299 1.00 94.44 82 LEU A CA 1
ATOM 587 C C . LEU A 1 82 ? 23.876 26.499 -13.455 1.00 94.44 82 LEU A C 1
ATOM 589 O O . LEU A 1 82 ? 24.024 26.115 -14.623 1.00 94.44 82 LEU A O 1
ATOM 593 N N . GLU A 1 83 ? 23.154 27.559 -13.125 1.00 94.06 83 GLU A N 1
ATOM 594 C CA . GLU A 1 83 ? 22.411 28.388 -14.063 1.00 94.06 83 GLU A CA 1
ATOM 595 C C . GLU A 1 83 ? 22.698 29.878 -13.862 1.00 94.06 83 GLU A C 1
ATOM 597 O O . GLU A 1 83 ? 22.961 30.332 -12.750 1.00 94.06 83 GLU A O 1
ATOM 602 N N . THR A 1 84 ? 22.655 30.644 -14.950 1.00 92.62 84 THR A N 1
ATOM 603 C CA . THR A 1 84 ? 22.593 32.110 -14.880 1.00 92.62 84 THR A CA 1
ATOM 604 C C . THR A 1 84 ? 21.135 32.551 -14.845 1.00 92.62 84 THR A C 1
ATOM 606 O O . THR A 1 84 ? 20.277 31.949 -15.491 1.00 92.62 84 THR A O 1
ATOM 609 N N . HIS A 1 85 ? 20.859 33.608 -14.088 1.00 92.12 85 HIS A N 1
ATOM 610 C CA . HIS A 1 85 ? 19.537 34.234 -14.003 1.00 92.12 85 HIS A CA 1
ATOM 611 C C . HIS A 1 85 ? 19.439 35.494 -14.875 1.00 92.12 85 HIS A C 1
ATOM 613 O O . HIS A 1 85 ? 18.427 36.191 -14.834 1.00 92.12 85 HIS A O 1
ATOM 619 N N . ALA A 1 86 ? 20.466 35.769 -15.687 1.00 91.00 86 ALA A N 1
ATOM 620 C CA . ALA A 1 86 ? 20.488 36.908 -16.586 1.00 91.00 86 ALA A CA 1
ATOM 621 C C . ALA A 1 86 ? 19.440 36.757 -17.692 1.00 91.00 86 ALA A C 1
ATOM 623 O O . ALA A 1 86 ? 19.464 35.815 -18.488 1.00 91.00 86 ALA A O 1
ATOM 624 N N . SER A 1 87 ? 18.556 37.746 -17.798 1.00 88.62 87 SER A N 1
ATOM 625 C CA . SER A 1 87 ? 17.460 37.766 -18.776 1.00 88.62 87 SER A CA 1
ATOM 626 C C . SER A 1 87 ? 17.935 37.769 -20.237 1.00 88.62 87 SER A C 1
ATOM 628 O O . SER A 1 87 ? 17.204 37.368 -21.143 1.00 88.62 87 SER A O 1
ATOM 630 N N . SER A 1 88 ? 19.182 38.188 -20.472 1.00 89.31 88 SER A N 1
ATOM 631 C CA . SER A 1 88 ? 19.831 38.213 -21.788 1.00 89.31 88 SER A CA 1
ATOM 632 C C . SER A 1 88 ? 20.233 36.828 -22.316 1.00 89.31 88 SER A C 1
ATOM 634 O O . SER A 1 88 ? 20.608 36.702 -23.486 1.00 89.31 88 SER A O 1
ATOM 636 N N . VAL A 1 89 ? 20.144 35.778 -21.493 1.00 88.00 89 VAL A N 1
ATOM 637 C CA . VAL A 1 89 ? 20.666 34.446 -21.797 1.00 88.00 89 VAL A CA 1
ATOM 638 C C . VAL A 1 89 ? 19.530 33.438 -21.996 1.00 88.00 89 VAL A C 1
ATOM 640 O O . VAL A 1 89 ? 18.823 33.083 -21.063 1.00 88.00 89 VAL A O 1
ATOM 643 N N . LYS A 1 90 ? 19.380 32.919 -23.223 1.00 81.00 90 LYS A N 1
ATOM 644 C CA . LYS A 1 90 ? 18.305 31.968 -23.570 1.00 81.00 90 LYS A CA 1
ATOM 645 C C . LYS A 1 90 ? 18.480 30.585 -22.925 1.00 81.00 90 LYS A C 1
ATOM 647 O O . LYS A 1 90 ? 17.518 30.023 -22.416 1.00 81.00 90 LYS A O 1
ATOM 652 N N . ASP A 1 91 ? 19.705 30.054 -22.940 1.00 83.81 91 ASP A N 1
ATOM 653 C CA . ASP A 1 91 ? 20.047 28.781 -22.295 1.00 83.81 91 ASP A CA 1
ATOM 654 C C . ASP A 1 91 ? 20.684 29.055 -20.931 1.00 83.81 91 ASP A C 1
ATOM 656 O O . ASP A 1 91 ? 21.887 29.332 -20.847 1.00 83.81 91 ASP A O 1
ATOM 660 N N . ALA A 1 92 ? 19.865 29.019 -19.880 1.00 85.69 92 ALA A N 1
ATOM 661 C CA . ALA A 1 92 ? 20.268 29.383 -18.522 1.00 85.69 92 ALA A CA 1
ATOM 662 C C . ALA A 1 92 ? 21.241 28.372 -17.890 1.00 85.69 92 ALA A C 1
ATOM 664 O O . ALA A 1 92 ? 22.174 28.772 -17.199 1.00 85.69 92 ALA A O 1
ATOM 665 N N . VAL A 1 93 ? 21.084 27.068 -18.167 1.00 91.94 93 VAL A N 1
ATOM 666 C CA . VAL A 1 93 ? 21.913 26.006 -17.566 1.00 91.94 93 VAL A CA 1
ATOM 667 C C . VAL A 1 93 ? 23.276 25.897 -18.249 1.00 91.94 93 VAL A C 1
ATOM 669 O O . VAL A 1 93 ? 23.412 25.364 -19.363 1.00 91.94 93 VAL A O 1
ATOM 672 N N . ARG A 1 94 ? 24.305 26.343 -17.530 1.00 91.50 94 ARG A N 1
ATOM 673 C CA . ARG A 1 94 ? 25.672 26.535 -18.034 1.00 91.50 94 ARG A CA 1
ATOM 674 C C . ARG A 1 94 ? 26.742 25.816 -17.233 1.00 91.50 94 ARG A C 1
ATOM 676 O O . ARG A 1 94 ? 27.908 25.873 -17.605 1.00 91.50 94 ARG A O 1
ATOM 683 N N . GLY A 1 95 ? 26.379 25.067 -16.199 1.00 90.12 95 GLY A N 1
ATOM 684 C CA . GLY A 1 95 ? 27.347 24.218 -15.524 1.00 90.12 95 GLY A CA 1
ATOM 685 C C . GLY A 1 95 ? 26.735 23.079 -14.733 1.00 90.12 95 GLY A C 1
ATOM 686 O O . GLY A 1 95 ? 25.532 23.024 -14.480 1.00 90.12 95 GLY A O 1
ATOM 687 N N . LEU A 1 96 ? 27.597 22.148 -14.356 1.00 90.56 96 LEU A N 1
ATOM 688 C CA . LEU A 1 96 ? 27.262 20.995 -13.540 1.00 90.56 96 LEU A CA 1
ATOM 689 C C . LEU A 1 96 ? 28.404 20.739 -12.566 1.00 90.56 96 LEU A C 1
ATOM 691 O O . LEU A 1 96 ? 29.565 20.694 -12.968 1.00 90.56 96 LEU A O 1
ATOM 695 N N . ILE A 1 97 ? 28.053 20.531 -11.303 1.00 91.06 97 ILE A N 1
ATOM 696 C CA . ILE A 1 97 ? 28.968 20.081 -10.263 1.00 91.06 97 ILE A CA 1
ATOM 697 C C . ILE A 1 97 ? 28.466 18.739 -9.752 1.00 91.06 97 ILE A C 1
ATOM 699 O O . ILE A 1 97 ? 27.342 18.637 -9.257 1.00 91.06 97 ILE A O 1
ATOM 703 N N . ARG A 1 98 ? 29.306 17.714 -9.838 1.00 87.31 98 ARG A N 1
ATOM 704 C CA . ARG A 1 98 ? 29.092 16.418 -9.193 1.00 87.31 98 ARG A CA 1
ATOM 705 C C . ARG A 1 98 ? 30.009 16.340 -7.990 1.00 87.31 98 ARG A C 1
ATOM 707 O O . ARG A 1 98 ? 31.198 16.604 -8.105 1.00 87.31 98 ARG A O 1
ATOM 714 N N . MET A 1 99 ? 29.467 15.989 -6.837 1.00 87.12 99 MET A N 1
ATOM 715 C CA . MET A 1 99 ? 30.217 15.893 -5.594 1.00 87.12 99 MET A CA 1
ATOM 716 C C . MET A 1 99 ? 30.158 14.469 -5.082 1.00 87.12 99 MET A C 1
ATOM 718 O O . MET A 1 99 ? 29.084 13.870 -5.025 1.00 87.12 99 MET A O 1
ATOM 722 N N . VAL A 1 100 ? 31.304 13.956 -4.666 1.00 83.38 100 VAL A N 1
ATOM 723 C CA . VAL A 1 100 ? 31.443 12.629 -4.083 1.00 83.38 100 VAL A CA 1
ATOM 724 C C . VAL A 1 100 ? 32.283 12.734 -2.827 1.00 83.38 100 VAL A C 1
ATOM 726 O O . VAL A 1 100 ? 33.442 13.141 -2.867 1.00 83.38 100 VAL A O 1
ATOM 729 N N . GLN A 1 101 ? 31.728 12.288 -1.710 1.00 82.56 101 GLN A N 1
ATOM 730 C CA . GLN A 1 101 ? 32.463 12.124 -0.474 1.00 82.56 101 GLN A CA 1
ATOM 731 C C . GLN A 1 101 ? 33.295 10.841 -0.556 1.00 82.56 101 GLN A C 1
ATOM 733 O O . GLN A 1 101 ? 32.778 9.729 -0.464 1.00 82.56 101 GLN A O 1
ATOM 738 N N . VAL A 1 102 ? 34.602 10.995 -0.746 1.00 74.62 102 VAL A N 1
ATOM 739 C CA . VAL A 1 102 ? 35.555 9.885 -0.899 1.00 74.62 102 VAL A CA 1
ATOM 740 C C . VAL A 1 102 ? 36.171 9.447 0.431 1.00 74.62 102 VAL A C 1
ATOM 742 O O . VAL A 1 102 ? 36.780 8.390 0.507 1.00 74.62 102 VAL A O 1
ATOM 745 N N . GLY A 1 103 ? 35.978 10.205 1.514 1.00 73.50 103 GLY A N 1
ATOM 746 C CA . GLY A 1 103 ? 36.458 9.839 2.849 1.00 73.50 103 GLY A CA 1
ATOM 747 C C . GLY A 1 103 ? 35.603 10.421 3.977 1.00 73.50 103 GLY A C 1
ATOM 748 O O . GLY A 1 103 ? 34.655 11.159 3.714 1.00 73.50 103 GLY A O 1
ATOM 749 N N . PRO A 1 104 ? 35.922 10.128 5.254 1.00 71.19 104 PRO A N 1
ATOM 750 C CA . PRO A 1 104 ? 35.152 10.625 6.395 1.00 71.19 104 PRO A CA 1
ATOM 751 C C . PRO A 1 104 ? 34.990 12.144 6.385 1.00 71.19 104 PRO A C 1
ATOM 753 O O . PRO A 1 104 ? 33.897 12.617 6.650 1.00 71.19 104 PRO A O 1
ATOM 756 N N . ASN A 1 105 ? 36.037 12.874 5.994 1.00 76.19 105 ASN A N 1
ATOM 757 C CA . ASN A 1 105 ? 36.062 14.336 5.927 1.00 76.19 105 ASN A CA 1
ATOM 758 C C . ASN A 1 105 ? 36.644 14.813 4.590 1.00 76.19 105 ASN A C 1
ATOM 760 O O . ASN A 1 105 ? 37.444 15.736 4.592 1.00 76.19 105 ASN A O 1
ATOM 764 N N . MET A 1 106 ? 36.371 14.135 3.471 1.00 81.50 106 MET A N 1
ATOM 765 C CA . MET A 1 106 ? 36.925 14.524 2.168 1.00 81.50 106 MET A CA 1
ATOM 766 C C . MET A 1 106 ? 35.884 14.358 1.069 1.00 81.50 106 MET A C 1
ATOM 768 O O . MET A 1 106 ? 35.401 13.246 0.844 1.00 81.50 106 MET A O 1
ATOM 772 N N . THR A 1 107 ? 35.591 15.450 0.371 1.00 85.38 107 THR A N 1
ATOM 773 C CA . THR A 1 107 ? 34.677 15.496 -0.770 1.00 85.38 107 THR A CA 1
ATOM 774 C C . THR A 1 107 ? 35.407 15.989 -2.004 1.00 85.38 107 THR A C 1
ATOM 776 O O . THR A 1 107 ? 36.104 16.996 -1.958 1.00 85.38 107 THR A O 1
ATOM 779 N N . VAL A 1 108 ? 35.225 15.280 -3.110 1.00 84.00 108 VAL A N 1
ATOM 780 C CA . VAL A 1 108 ? 35.723 15.647 -4.434 1.00 84.00 108 VAL A CA 1
ATOM 781 C C . VAL A 1 108 ? 34.576 16.208 -5.250 1.00 84.00 108 VAL A C 1
ATOM 783 O O . VAL A 1 108 ? 33.470 15.674 -5.224 1.00 84.00 108 VAL A O 1
ATOM 786 N N . LEU A 1 109 ? 34.851 17.283 -5.970 1.00 85.81 109 LEU A N 1
ATOM 787 C CA . LEU A 1 109 ? 33.937 17.985 -6.842 1.00 85.81 109 LEU A CA 1
ATOM 788 C C . LEU A 1 109 ? 34.478 17.889 -8.264 1.00 85.81 109 LEU A C 1
ATOM 790 O O . LEU A 1 109 ? 35.587 18.341 -8.531 1.00 85.81 109 LEU A O 1
ATOM 794 N N . ASP A 1 110 ? 33.686 17.308 -9.151 1.00 84.69 110 ASP A N 1
ATOM 795 C CA . ASP A 1 110 ? 33.851 17.335 -10.600 1.00 84.69 110 ASP A CA 1
ATOM 796 C C . ASP A 1 110 ? 32.965 18.453 -11.149 1.00 84.69 110 ASP A C 1
ATOM 798 O O . ASP A 1 110 ? 31.736 18.374 -11.065 1.00 84.69 110 ASP A O 1
ATOM 802 N N . MET A 1 111 ? 33.580 19.520 -11.648 1.00 87.50 111 MET A N 1
ATOM 803 C CA . MET A 1 111 ? 32.879 20.691 -12.159 1.00 87.50 111 MET A CA 1
ATOM 804 C C . MET A 1 111 ? 33.128 20.858 -13.649 1.00 87.50 111 MET A C 1
ATOM 806 O O . MET A 1 111 ? 34.270 20.858 -14.100 1.00 87.50 111 MET A O 1
ATOM 810 N N . THR A 1 112 ? 32.058 21.096 -14.403 1.00 88.56 112 THR A N 1
ATOM 811 C CA . THR A 1 112 ? 32.120 21.496 -15.811 1.00 88.56 112 THR A CA 1
ATOM 812 C C . THR A 1 112 ? 31.284 22.749 -16.038 1.00 88.56 112 THR A C 1
ATOM 814 O O . THR A 1 112 ? 30.134 22.815 -15.600 1.00 88.56 112 THR A O 1
ATOM 817 N N . LEU A 1 113 ? 31.841 23.717 -16.760 1.00 89.94 113 LEU A N 1
ATOM 818 C CA . LEU A 1 113 ? 31.174 24.926 -17.233 1.00 89.94 113 LEU A CA 1
ATOM 819 C C . LEU A 1 113 ? 31.131 24.946 -18.759 1.00 89.94 113 LEU A C 1
ATOM 821 O O . LEU A 1 113 ? 32.058 24.480 -19.426 1.00 89.94 113 LEU A O 1
ATOM 825 N N . ARG A 1 114 ? 30.061 25.519 -19.307 1.00 90.81 114 ARG A N 1
ATOM 826 C CA . ARG A 1 114 ? 29.855 25.705 -20.742 1.00 90.81 114 ARG A CA 1
ATOM 827 C C . ARG A 1 114 ? 29.186 27.038 -21.044 1.00 90.81 114 ARG A C 1
ATOM 829 O O . ARG A 1 114 ? 28.255 27.450 -20.360 1.00 90.81 114 ARG A O 1
ATOM 836 N N . GLY A 1 115 ? 29.609 27.672 -22.130 1.00 85.25 115 GLY A N 1
ATOM 837 C CA . GLY A 1 115 ? 28.991 28.896 -22.628 1.00 85.25 115 GLY A CA 1
ATOM 838 C C . GLY A 1 115 ? 29.184 30.110 -21.718 1.00 85.25 115 GLY A C 1
ATOM 839 O O . GLY A 1 115 ? 28.438 31.071 -21.861 1.00 85.25 115 GLY A O 1
ATOM 840 N N . VAL A 1 116 ? 30.143 30.087 -20.794 1.00 90.12 116 VAL A N 1
ATOM 841 C CA . VAL A 1 116 ? 30.563 31.293 -20.064 1.00 90.12 116 VAL A CA 1
ATOM 842 C C . VAL A 1 116 ? 31.780 31.897 -20.749 1.00 90.12 116 VAL A C 1
ATOM 844 O O . VAL A 1 116 ? 32.518 31.208 -21.458 1.00 90.12 116 VAL A O 1
ATOM 847 N N . SER A 1 117 ? 31.980 33.194 -20.581 1.00 92.31 117 SER A N 1
ATOM 848 C CA . SER A 1 117 ? 33.064 33.904 -21.248 1.00 92.31 117 SER A CA 1
ATOM 849 C C . SER A 1 117 ? 34.444 33.410 -20.768 1.00 92.31 117 SER A C 1
ATOM 851 O O . SER A 1 117 ? 34.583 33.020 -19.606 1.00 92.31 117 SER A O 1
ATOM 853 N N . PRO A 1 118 ? 35.502 33.452 -21.598 1.00 93.31 118 PRO A N 1
ATOM 854 C CA . PRO A 1 118 ? 36.836 33.012 -21.181 1.00 93.31 118 PRO A CA 1
ATOM 855 C C . PRO A 1 118 ? 37.348 33.778 -19.950 1.00 93.31 118 PRO A C 1
ATOM 857 O O . PRO A 1 118 ? 37.066 34.974 -19.797 1.00 93.31 118 PRO A O 1
ATOM 860 N N . GLY A 1 119 ? 38.093 33.099 -19.075 1.00 92.44 119 GLY A N 1
ATOM 861 C CA . GLY A 1 119 ? 38.682 33.687 -17.866 1.00 92.44 119 GLY A CA 1
ATOM 862 C C . GLY A 1 119 ? 38.697 32.751 -16.654 1.00 92.44 119 GLY A C 1
ATOM 863 O O . GLY A 1 119 ? 38.262 31.604 -16.738 1.00 92.44 119 GLY A O 1
ATOM 864 N N . SER A 1 120 ? 39.181 33.278 -15.526 1.00 92.12 120 SER A N 1
ATOM 865 C CA . SER A 1 120 ? 39.231 32.571 -14.242 1.00 92.12 120 SER A CA 1
ATOM 866 C C . SER A 1 120 ? 38.006 32.886 -13.385 1.00 92.12 120 SER A C 1
ATOM 868 O O . SER A 1 120 ? 37.611 34.052 -13.249 1.00 92.12 120 SER A O 1
ATOM 870 N N . TYR A 1 121 ? 37.413 31.854 -12.793 1.00 93.31 121 TYR A N 1
ATOM 871 C CA . TYR A 1 121 ? 36.200 31.939 -11.983 1.00 93.31 121 TYR A CA 1
ATOM 872 C C . TYR A 1 121 ? 36.441 31.383 -10.584 1.00 93.31 121 TYR A C 1
ATOM 874 O O . TYR A 1 121 ? 36.990 30.296 -10.435 1.00 93.31 121 TYR A O 1
ATOM 882 N N . ASN A 1 122 ? 35.980 32.097 -9.560 1.00 92.75 122 ASN A N 1
ATOM 883 C CA . ASN A 1 122 ? 35.932 31.638 -8.178 1.00 92.75 122 ASN A CA 1
ATOM 884 C C . ASN A 1 122 ? 34.703 30.759 -7.941 1.00 92.75 122 ASN A C 1
ATOM 886 O O . ASN A 1 122 ? 33.604 31.086 -8.383 1.00 92.75 122 ASN A O 1
ATOM 890 N N . VAL A 1 123 ? 34.878 29.701 -7.154 1.00 93.81 123 VAL A N 1
ATOM 891 C CA . VAL A 1 123 ? 33.809 28.808 -6.700 1.00 93.81 123 VAL A CA 1
ATOM 892 C C . VAL A 1 123 ? 33.597 29.003 -5.202 1.00 93.81 123 VAL A C 1
ATOM 894 O O . VAL A 1 123 ? 34.535 28.850 -4.410 1.00 93.81 123 VAL A O 1
ATOM 897 N N . SER A 1 124 ? 32.363 29.306 -4.792 1.00 93.69 124 SER A N 1
ATOM 898 C CA . SER A 1 124 ? 32.015 29.461 -3.375 1.00 93.69 124 SER A CA 1
ATOM 899 C C . SER A 1 124 ? 30.676 28.829 -2.999 1.00 93.69 124 SER A C 1
ATOM 901 O O . SER A 1 124 ? 29.701 28.963 -3.729 1.00 93.69 124 SER A O 1
ATOM 903 N N . VAL A 1 125 ? 30.618 28.172 -1.838 1.00 94.44 125 VAL A N 1
ATOM 904 C CA . VAL A 1 125 ? 29.370 27.731 -1.192 1.00 94.44 125 VAL A CA 1
ATOM 905 C C . VAL A 1 125 ? 28.846 28.863 -0.312 1.00 94.44 125 VAL A C 1
ATOM 907 O O . VAL A 1 125 ? 29.615 29.521 0.397 1.00 94.44 125 VAL A O 1
ATOM 910 N N . ARG A 1 126 ? 27.535 29.093 -0.349 1.00 94.06 126 ARG A N 1
ATOM 911 C CA . ARG A 1 126 ? 26.877 30.225 0.306 1.00 94.06 126 ARG A CA 1
ATOM 912 C C . ARG A 1 126 ? 26.058 29.820 1.528 1.00 94.06 126 ARG A C 1
ATOM 914 O O . ARG A 1 126 ? 25.828 28.642 1.812 1.00 94.06 126 ARG A O 1
ATOM 921 N N . GLU A 1 127 ? 25.659 30.819 2.302 1.00 89.81 127 GLU A N 1
ATOM 922 C CA . GLU A 1 127 ? 24.915 30.634 3.548 1.00 89.81 127 GLU A CA 1
ATOM 923 C C . GLU A 1 127 ? 23.498 30.089 3.338 1.00 89.81 127 GLU A C 1
ATOM 925 O O . GLU A 1 127 ? 23.045 29.292 4.165 1.00 89.81 127 GLU A O 1
ATOM 930 N N . THR A 1 128 ? 22.827 30.468 2.245 1.00 89.19 128 THR A N 1
ATOM 931 C CA . THR A 1 128 ? 21.448 30.061 1.935 1.00 89.19 128 THR A CA 1
ATOM 932 C C . THR A 1 128 ? 21.398 29.217 0.656 1.00 89.19 128 THR A C 1
ATOM 934 O O . THR A 1 128 ? 22.305 29.260 -0.179 1.00 89.19 128 THR A O 1
ATOM 937 N N . GLY A 1 129 ? 20.342 28.418 0.494 1.00 89.75 129 GLY A N 1
ATOM 938 C CA . GLY A 1 129 ? 19.969 27.795 -0.784 1.00 89.75 129 GLY A CA 1
ATOM 939 C C . GLY A 1 129 ? 18.982 28.622 -1.608 1.00 89.75 129 GLY A C 1
ATOM 940 O O . GLY A 1 129 ? 18.383 28.084 -2.532 1.00 89.75 129 GLY A O 1
ATOM 941 N N . ASP A 1 130 ? 18.757 29.888 -1.251 1.00 91.31 130 ASP A N 1
ATOM 942 C CA . ASP A 1 130 ? 17.784 30.742 -1.929 1.00 91.31 130 ASP A CA 1
ATOM 943 C C . ASP A 1 130 ? 18.398 31.364 -3.189 1.00 91.31 130 ASP A C 1
ATOM 945 O O . ASP A 1 130 ? 19.240 32.259 -3.114 1.00 91.31 130 ASP A O 1
ATOM 949 N N . ILE A 1 131 ? 17.959 30.883 -4.350 1.00 92.12 131 ILE A N 1
ATOM 950 C CA . ILE A 1 131 ? 18.346 31.397 -5.672 1.00 92.12 131 ILE A CA 1
ATOM 951 C C . ILE A 1 131 ? 17.183 32.119 -6.374 1.00 92.12 131 ILE A C 1
ATOM 953 O O . ILE A 1 131 ? 17.216 32.283 -7.589 1.00 92.12 131 ILE A O 1
ATOM 957 N N . SER A 1 132 ? 16.136 32.524 -5.643 1.00 88.81 132 SER A N 1
ATOM 958 C CA . SER A 1 132 ? 14.949 33.183 -6.221 1.00 88.81 132 SER A CA 1
ATOM 959 C C . SER A 1 132 ? 15.270 34.486 -6.964 1.00 88.81 132 SER A C 1
ATOM 961 O O . SER A 1 132 ? 14.617 34.799 -7.958 1.00 88.81 132 SER A O 1
ATOM 963 N N . GLU A 1 133 ? 16.321 35.195 -6.543 1.00 89.31 133 GLU A N 1
ATOM 964 C CA . GLU A 1 133 ? 16.858 36.384 -7.216 1.00 89.31 133 GLU A CA 1
ATOM 965 C C . GLU A 1 133 ? 18.279 36.138 -7.755 1.00 89.31 133 GLU A C 1
ATOM 967 O O . GLU A 1 133 ? 19.143 37.020 -7.746 1.00 89.31 133 GLU A O 1
ATOM 972 N N . GLY A 1 134 ? 18.554 34.915 -8.215 1.00 89.94 134 GLY A N 1
ATOM 973 C CA . GLY A 1 134 ? 19.860 34.523 -8.736 1.00 89.94 134 GLY A CA 1
ATOM 974 C C . GLY A 1 134 ? 20.961 34.650 -7.682 1.00 89.94 134 GLY A C 1
ATOM 975 O O . GLY A 1 134 ? 20.827 34.172 -6.559 1.00 89.94 134 GLY A O 1
ATOM 976 N N . ALA A 1 135 ? 22.069 35.303 -8.036 1.00 89.06 135 ALA A N 1
ATOM 977 C CA . ALA A 1 135 ? 23.218 35.484 -7.146 1.00 89.06 135 ALA A CA 1
ATOM 978 C C . ALA A 1 135 ? 23.015 36.544 -6.047 1.00 89.06 135 ALA A C 1
ATOM 980 O O . ALA A 1 135 ? 23.879 36.691 -5.181 1.00 89.06 135 ALA A O 1
ATOM 981 N N . GLU A 1 136 ? 21.893 37.268 -6.046 1.00 90.81 136 GLU A N 1
ATOM 982 C CA . GLU A 1 136 ? 21.608 38.315 -5.057 1.00 90.81 136 GLU A CA 1
ATOM 983 C C . GLU A 1 136 ? 20.972 37.773 -3.768 1.00 90.81 136 GLU A C 1
ATOM 985 O O . GLU A 1 136 ? 21.188 38.342 -2.696 1.00 90.81 136 GLU A O 1
ATOM 990 N N . SER A 1 137 ? 20.242 36.653 -3.836 1.00 91.12 137 SER A N 1
ATOM 991 C CA . SER A 1 137 ? 19.515 36.055 -2.699 1.00 91.12 137 SER A CA 1
ATOM 992 C C . SER A 1 137 ? 20.311 35.004 -1.907 1.00 91.12 137 SER A C 1
ATOM 994 O O . SER A 1 137 ? 19.869 34.536 -0.858 1.00 91.12 137 SER A O 1
ATOM 996 N N . VAL A 1 138 ? 21.519 34.655 -2.359 1.00 89.62 138 VAL A N 1
ATOM 997 C CA . VAL A 1 138 ? 22.305 33.518 -1.831 1.00 89.62 138 VAL A CA 1
ATOM 998 C C . VAL A 1 138 ? 22.975 33.758 -0.466 1.00 89.62 138 VAL A C 1
ATOM 1000 O O . VAL A 1 138 ? 23.574 32.848 0.112 1.00 89.62 138 VAL A O 1
ATOM 1003 N N . GLY A 1 139 ? 22.913 34.979 0.072 1.00 90.00 139 GLY A N 1
ATOM 1004 C CA . GLY A 1 139 ? 23.586 35.348 1.326 1.00 90.00 139 GLY A CA 1
ATOM 1005 C C . GLY A 1 139 ? 25.115 35.409 1.201 1.00 90.00 139 GLY A C 1
ATOM 1006 O O . GLY A 1 139 ? 25.647 35.487 0.093 1.00 90.00 139 GLY A O 1
ATOM 1007 N N . GLY A 1 140 ? 25.847 35.411 2.321 1.00 89.50 140 GLY A N 1
ATOM 1008 C CA . GLY A 1 140 ? 27.315 35.483 2.355 1.00 89.50 140 GLY A CA 1
ATOM 1009 C C . GLY A 1 140 ? 28.018 34.188 1.925 1.00 89.50 140 GLY A C 1
ATOM 1010 O O . GLY A 1 140 ? 27.376 33.175 1.648 1.00 89.50 140 GLY A O 1
ATOM 1011 N N . ILE A 1 141 ? 29.357 34.208 1.857 1.00 91.88 141 ILE A N 1
ATOM 1012 C CA . ILE A 1 141 ? 30.146 32.968 1.734 1.00 91.88 141 ILE A CA 1
ATOM 1013 C C . ILE A 1 141 ? 29.998 32.197 3.044 1.00 91.88 141 ILE A C 1
ATOM 1015 O O . ILE A 1 141 ? 30.235 32.752 4.119 1.00 91.88 141 ILE A O 1
ATOM 1019 N N . TRP A 1 142 ? 29.630 30.921 2.951 1.00 92.50 142 TRP A N 1
ATOM 1020 C CA . TRP A 1 142 ? 29.412 30.079 4.119 1.00 92.50 142 TRP A CA 1
ATOM 1021 C C . TRP A 1 142 ? 30.652 30.047 5.017 1.00 92.50 142 TRP A C 1
ATOM 1023 O O . TRP A 1 142 ? 31.772 29.853 4.537 1.00 92.50 142 TRP A O 1
ATOM 1033 N N . ASP A 1 143 ? 30.424 30.215 6.325 1.00 89.38 143 ASP A N 1
ATOM 1034 C CA . ASP A 1 143 ? 31.438 30.087 7.379 1.00 89.38 143 ASP A CA 1
ATOM 1035 C C . ASP A 1 143 ? 32.535 31.176 7.337 1.00 89.38 143 ASP A C 1
ATOM 1037 O O . ASP A 1 143 ? 33.510 31.132 8.081 1.00 89.38 143 ASP A O 1
ATOM 1041 N N . MET A 1 144 ? 32.368 32.217 6.517 1.00 87.56 144 MET A N 1
ATOM 1042 C CA . MET A 1 144 ? 33.399 33.241 6.338 1.00 87.56 144 MET A CA 1
ATOM 1043 C C . MET A 1 144 ? 33.585 34.153 7.564 1.00 87.56 144 MET A C 1
ATOM 1045 O O . MET A 1 144 ? 34.709 34.535 7.885 1.00 87.56 144 MET A O 1
ATOM 1049 N N . VAL A 1 145 ? 32.512 34.491 8.285 1.00 85.00 145 VAL A N 1
ATOM 1050 C CA . VAL A 1 145 ? 32.606 35.311 9.511 1.00 85.00 145 VAL A CA 1
ATOM 1051 C C . VAL A 1 145 ? 33.302 34.530 10.627 1.00 85.00 145 VAL A C 1
ATOM 1053 O O . VAL A 1 145 ? 34.309 34.985 11.165 1.00 85.00 145 VAL A O 1
ATOM 1056 N N . GLN A 1 146 ? 32.825 33.313 10.895 1.00 85.00 146 GLN A N 1
ATOM 1057 C CA . GLN A 1 146 ? 33.356 32.444 11.943 1.00 85.00 146 GLN A CA 1
ATOM 1058 C C . GLN A 1 146 ? 34.819 32.053 11.685 1.00 85.00 146 GLN A C 1
ATOM 1060 O O . GLN A 1 146 ? 35.653 32.104 12.585 1.00 85.00 146 GLN A O 1
ATOM 1065 N N . ALA A 1 147 ? 35.175 31.736 10.439 1.00 86.44 147 ALA A N 1
ATOM 1066 C CA . ALA A 1 147 ? 36.548 31.399 10.079 1.00 86.44 147 ALA A CA 1
ATOM 1067 C C . ALA A 1 147 ? 37.526 32.571 10.276 1.00 86.44 147 ALA A C 1
ATOM 1069 O O . ALA A 1 147 ? 38.681 32.356 10.648 1.00 86.44 147 ALA A O 1
ATOM 1070 N N . LYS A 1 148 ? 37.065 33.815 10.080 1.00 85.06 148 LYS A N 1
ATOM 1071 C CA . LYS A 1 148 ? 37.864 35.022 10.330 1.00 85.06 148 LYS A CA 1
ATOM 1072 C C . LYS A 1 148 ? 38.110 35.248 11.824 1.00 85.06 148 LYS A C 1
ATOM 1074 O O . LYS A 1 148 ? 39.220 35.620 12.193 1.00 85.06 148 LYS A O 1
ATOM 1079 N N . GLU A 1 149 ? 37.110 35.004 12.668 1.00 86.69 149 GLU A N 1
ATOM 1080 C CA . GLU A 1 149 ? 37.241 35.072 14.132 1.00 86.69 149 GLU A CA 1
ATOM 1081 C C . GLU A 1 149 ? 38.178 33.979 14.669 1.00 86.69 149 GLU A C 1
ATOM 1083 O O . GLU A 1 149 ? 39.013 34.236 15.534 1.00 86.69 149 GLU A O 1
ATOM 1088 N N . GLU A 1 150 ? 38.105 32.779 14.093 1.00 87.31 150 GLU A N 1
ATOM 1089 C CA . GLU A 1 150 ? 38.901 31.609 14.486 1.00 87.31 150 GLU A CA 1
ATOM 1090 C C . GLU A 1 150 ? 40.267 31.518 13.769 1.00 87.31 150 GLU A C 1
ATOM 1092 O O . GLU A 1 150 ? 41.008 30.556 13.970 1.00 87.31 150 GLU A O 1
ATOM 1097 N N . SER A 1 151 ? 40.625 32.505 12.934 1.00 87.44 151 SER A N 1
ATOM 1098 C CA . SER A 1 151 ? 41.874 32.543 12.145 1.00 87.44 151 SER A CA 1
ATOM 1099 C C . SER A 1 151 ? 42.146 31.268 11.328 1.00 87.44 151 SER A C 1
ATOM 1101 O O . SER A 1 151 ? 43.285 30.806 11.223 1.00 87.44 151 SER A O 1
ATOM 1103 N N . ARG A 1 152 ? 41.101 30.698 10.718 1.00 86.88 152 ARG A N 1
ATOM 1104 C CA . ARG A 1 152 ? 41.178 29.510 9.852 1.00 86.88 152 ARG A CA 1
ATOM 1105 C C . ARG A 1 152 ? 40.595 29.785 8.458 1.00 86.88 152 ARG A C 1
ATOM 1107 O O . ARG A 1 152 ? 39.896 30.778 8.274 1.00 86.88 152 ARG A O 1
ATOM 1114 N N . PRO A 1 153 ? 40.844 28.926 7.453 1.00 81.81 153 PRO A N 1
ATOM 1115 C CA . PRO A 1 153 ? 40.184 29.042 6.155 1.00 81.81 153 PRO A CA 1
ATOM 1116 C C . PRO A 1 153 ? 38.666 28.843 6.271 1.00 81.81 153 PRO A C 1
ATOM 1118 O O . PRO A 1 153 ? 38.203 27.983 7.028 1.00 81.81 153 PRO A O 1
ATOM 1121 N N . ALA A 1 154 ? 37.898 29.617 5.503 1.00 86.19 154 ALA A N 1
ATOM 1122 C CA . ALA A 1 154 ? 36.449 29.460 5.429 1.00 86.19 154 ALA A CA 1
ATOM 1123 C C . ALA A 1 154 ? 36.064 28.209 4.648 1.00 86.19 154 ALA A C 1
ATOM 1125 O O . ALA A 1 154 ? 36.578 27.972 3.550 1.00 86.19 154 ALA A O 1
ATOM 1126 N N . LYS A 1 155 ? 35.103 27.447 5.178 1.00 86.94 155 LYS A N 1
ATOM 1127 C CA . LYS A 1 155 ? 34.575 26.255 4.503 1.00 86.94 155 LYS A CA 1
ATOM 1128 C C . LYS A 1 155 ? 33.944 26.583 3.152 1.00 86.94 155 LYS A C 1
ATOM 1130 O O . LYS A 1 155 ? 34.018 25.768 2.244 1.00 86.94 155 LYS A O 1
ATOM 1135 N N . GLY A 1 156 ? 33.362 27.772 2.990 1.00 88.19 156 GLY A N 1
ATOM 1136 C CA . GLY A 1 156 ? 32.682 28.181 1.763 1.00 88.19 156 GLY A CA 1
ATOM 1137 C C . GLY A 1 156 ? 33.578 28.488 0.557 1.00 88.19 156 GLY A C 1
ATOM 1138 O O . GLY A 1 156 ? 33.033 28.803 -0.495 1.00 88.19 156 GLY A O 1
ATOM 1139 N N . VAL A 1 157 ? 34.913 28.410 0.648 1.00 90.00 157 VAL A N 1
ATOM 1140 C CA . VAL A 1 157 ? 35.826 28.755 -0.465 1.00 90.00 157 VAL A CA 1
ATOM 1141 C C . VAL A 1 157 ? 36.362 27.494 -1.156 1.00 90.00 157 VAL A C 1
ATOM 1143 O O . VAL A 1 157 ? 37.203 26.763 -0.626 1.00 90.00 157 VAL A O 1
ATOM 1146 N N . PHE A 1 158 ? 35.894 27.238 -2.381 1.00 88.31 158 PHE A N 1
ATOM 1147 C CA . PHE A 1 158 ? 36.113 25.969 -3.087 1.00 88.31 158 PHE A CA 1
ATOM 1148 C C . PHE A 1 158 ? 37.211 26.014 -4.151 1.00 88.31 158 PHE A C 1
ATOM 1150 O O . PHE A 1 158 ? 37.647 24.958 -4.591 1.00 88.31 158 PHE A O 1
ATOM 1157 N N . GLY A 1 159 ? 37.762 27.186 -4.471 1.00 89.12 159 GLY A N 1
ATOM 1158 C CA . GLY A 1 159 ? 38.891 27.338 -5.397 1.00 89.12 159 GLY A CA 1
ATOM 1159 C C . GLY A 1 159 ? 38.492 28.040 -6.689 1.00 89.12 159 GLY A C 1
ATOM 1160 O O . GLY A 1 159 ? 37.539 28.818 -6.688 1.00 89.12 159 GLY A O 1
ATOM 1161 N N . THR A 1 160 ? 39.236 27.778 -7.764 1.00 91.12 160 THR A N 1
ATOM 1162 C CA . THR A 1 160 ? 39.028 28.411 -9.069 1.00 91.12 160 THR A CA 1
ATOM 1163 C C . THR A 1 160 ? 38.873 27.398 -10.198 1.00 91.12 160 THR A C 1
ATOM 1165 O O . THR A 1 160 ? 39.341 26.262 -10.102 1.00 91.12 160 THR A O 1
ATOM 1168 N N . ILE A 1 161 ? 38.214 27.824 -11.273 1.00 91.62 161 ILE A N 1
ATOM 1169 C CA . ILE A 1 161 ? 38.123 27.113 -12.548 1.00 91.62 161 ILE A CA 1
ATOM 1170 C C . ILE A 1 161 ? 38.519 28.052 -13.688 1.00 91.62 161 ILE A C 1
ATOM 1172 O O . ILE A 1 161 ? 38.061 29.192 -13.752 1.00 91.62 161 ILE A O 1
ATOM 1176 N N . GLU A 1 162 ? 39.365 27.556 -14.590 1.00 92.56 162 GLU A N 1
ATOM 1177 C CA . GLU A 1 162 ? 39.758 28.261 -15.809 1.00 92.56 162 GLU A CA 1
ATOM 1178 C C . GLU A 1 162 ? 38.838 27.872 -16.967 1.00 92.56 162 GLU A C 1
ATOM 1180 O O . GLU A 1 162 ? 38.602 26.687 -17.225 1.00 92.56 162 GLU A O 1
ATOM 1185 N N . VAL A 1 163 ? 38.334 28.874 -17.683 1.00 91.31 163 VAL A N 1
ATOM 1186 C CA . VAL A 1 163 ? 37.494 28.695 -18.869 1.00 91.31 163 VAL A CA 1
ATOM 1187 C C . VAL A 1 163 ? 38.271 29.133 -20.101 1.00 91.31 163 VAL A C 1
ATOM 1189 O O . VAL A 1 163 ? 38.722 30.278 -20.204 1.00 91.31 163 VAL A O 1
ATOM 1192 N N . GLY A 1 164 ? 38.414 28.211 -21.053 1.00 87.50 164 GLY A N 1
ATOM 1193 C CA . GLY A 1 164 ? 39.122 28.446 -22.305 1.00 87.50 164 GLY A CA 1
ATOM 1194 C C . GLY A 1 164 ? 38.335 29.302 -23.302 1.00 87.50 164 GLY A C 1
ATOM 1195 O O . GLY A 1 164 ? 37.173 29.645 -23.105 1.00 87.50 164 GLY A O 1
ATOM 1196 N N . HIS A 1 165 ? 38.962 29.595 -24.442 1.00 86.25 165 HIS A N 1
ATOM 1197 C CA . HIS A 1 165 ? 38.390 30.427 -25.512 1.00 86.25 165 HIS A CA 1
ATOM 1198 C C . HIS A 1 165 ? 37.100 29.856 -26.130 1.00 86.25 165 HIS A C 1
ATOM 1200 O O . HIS A 1 165 ? 36.314 30.601 -26.704 1.00 86.25 165 HIS A O 1
ATOM 1206 N N . SER A 1 166 ? 36.867 28.547 -25.997 1.00 81.44 166 SER A N 1
ATOM 1207 C CA . SER A 1 166 ? 35.638 27.860 -26.417 1.00 81.44 166 SER A CA 1
ATOM 1208 C C . SER A 1 166 ? 34.458 28.056 -25.455 1.00 81.44 166 SER A C 1
ATOM 1210 O O . SER A 1 166 ? 33.374 27.534 -25.711 1.00 81.44 166 SER A O 1
ATOM 1212 N N . GLY A 1 167 ? 34.658 28.758 -24.335 1.00 83.25 167 GLY A N 1
ATOM 1213 C CA . GLY A 1 167 ? 33.666 28.902 -23.270 1.00 83.25 167 GLY A CA 1
ATOM 1214 C C . GLY A 1 167 ? 33.440 27.621 -22.463 1.00 83.25 167 GLY A C 1
ATOM 1215 O O . GLY A 1 167 ? 32.424 27.497 -21.781 1.00 83.25 167 GLY A O 1
ATOM 1216 N N . LEU A 1 168 ? 34.359 26.655 -22.564 1.00 82.81 168 LEU A N 1
ATOM 1217 C CA . LEU A 1 168 ? 34.360 25.411 -21.798 1.00 82.81 168 LEU A CA 1
ATOM 1218 C C . LEU A 1 168 ? 35.437 25.465 -20.713 1.00 82.81 168 LEU A C 1
ATOM 1220 O O . LEU A 1 168 ? 36.566 25.894 -20.967 1.00 82.81 168 LEU A O 1
ATOM 1224 N N . GLY A 1 169 ? 35.089 24.998 -19.519 1.00 85.19 169 GLY A N 1
ATOM 1225 C CA . GLY A 1 169 ? 36.020 24.812 -18.410 1.00 85.19 169 GLY A CA 1
ATOM 1226 C C . GLY A 1 169 ? 35.673 23.547 -17.640 1.00 85.19 169 GLY A C 1
ATOM 1227 O O . GLY A 1 169 ? 34.498 23.226 -17.469 1.00 85.19 169 GLY A O 1
ATOM 1228 N N . SER A 1 170 ? 36.683 22.826 -17.168 1.00 84.00 170 SER A N 1
ATOM 1229 C CA . SER A 1 170 ? 36.502 21.653 -16.311 1.00 84.00 170 SER A CA 1
ATOM 1230 C C . SER A 1 170 ? 37.567 21.629 -15.226 1.00 84.00 170 SER A C 1
ATOM 1232 O O . SER A 1 170 ? 38.741 21.855 -15.523 1.00 84.00 170 SER A O 1
ATOM 1234 N N . VAL A 1 171 ? 37.185 21.336 -13.986 1.00 84.31 171 VAL A N 1
ATOM 1235 C CA . VAL A 1 171 ? 38.131 21.211 -12.870 1.00 84.31 171 VAL A CA 1
ATOM 1236 C C . VAL A 1 171 ? 37.677 20.141 -11.885 1.00 84.31 171 VAL A C 1
ATOM 1238 O O . VAL A 1 171 ? 36.483 19.975 -11.636 1.00 84.31 171 VAL A O 1
ATOM 1241 N N . PHE A 1 172 ? 38.653 19.461 -11.286 1.00 79.56 172 PHE A N 1
ATOM 1242 C CA . PHE A 1 172 ? 38.452 18.624 -10.110 1.00 79.56 172 PHE A CA 1
ATOM 1243 C C . PHE A 1 172 ? 38.994 19.339 -8.873 1.00 79.56 172 PHE A C 1
ATOM 1245 O O . PHE A 1 172 ? 40.151 19.757 -8.855 1.00 79.56 172 PHE A O 1
ATOM 1252 N N . LEU A 1 173 ? 38.166 19.465 -7.839 1.00 82.56 173 LEU A N 1
ATOM 1253 C CA . LEU A 1 173 ? 38.511 20.123 -6.577 1.00 82.56 173 LEU A CA 1
ATOM 1254 C C . LEU A 1 173 ? 38.267 19.154 -5.421 1.00 82.56 173 LEU A C 1
ATOM 1256 O O . LEU A 1 173 ? 37.232 18.501 -5.381 1.00 82.56 173 LEU A O 1
ATOM 1260 N N . ASP A 1 174 ? 39.170 19.075 -4.453 1.00 81.81 174 ASP A N 1
ATOM 1261 C CA . ASP A 1 174 ? 38.990 18.293 -3.229 1.00 81.81 174 ASP A CA 1
ATOM 1262 C C . ASP A 1 174 ? 38.874 19.215 -2.010 1.00 81.81 174 ASP A C 1
ATOM 1264 O O . ASP A 1 174 ? 39.622 20.183 -1.866 1.00 81.81 174 ASP A O 1
ATOM 1268 N N . ARG A 1 175 ? 37.901 18.971 -1.130 1.00 86.62 175 ARG A N 1
ATOM 1269 C CA . ARG A 1 175 ? 37.671 19.793 0.062 1.00 86.62 175 ARG A CA 1
ATOM 1270 C C . ARG A 1 175 ? 37.428 18.943 1.301 1.00 86.62 175 ARG A C 1
ATOM 1272 O O . ARG A 1 175 ? 36.693 17.955 1.226 1.00 86.62 175 ARG A O 1
ATOM 1279 N N . PRO A 1 176 ? 37.993 19.338 2.460 1.00 85.00 176 PRO A N 1
ATOM 1280 C CA . PRO A 1 176 ? 37.872 18.577 3.691 1.00 85.00 176 PRO A CA 1
ATOM 1281 C C . PRO A 1 176 ? 36.512 18.807 4.382 1.00 85.00 176 PRO A C 1
ATOM 1283 O O . PRO A 1 176 ? 36.447 19.293 5.509 1.00 85.00 176 PRO A O 1
ATOM 1286 N N . ILE A 1 177 ? 35.416 18.552 3.666 1.00 86.19 177 ILE A N 1
ATOM 1287 C CA . ILE A 1 177 ? 34.035 18.877 4.053 1.00 86.19 177 ILE A CA 1
ATOM 1288 C C . ILE A 1 177 ? 33.160 17.653 3.793 1.00 86.19 177 ILE A C 1
ATOM 1290 O O . ILE A 1 177 ? 33.388 16.929 2.820 1.00 86.19 177 ILE A O 1
ATOM 1294 N N . GLN A 1 178 ? 32.167 17.409 4.647 1.00 88.00 178 GLN A N 1
ATOM 1295 C CA . GLN A 1 178 ? 31.192 16.340 4.441 1.00 88.00 178 GLN A CA 1
ATOM 1296 C C . GLN A 1 178 ? 30.019 16.834 3.588 1.00 88.00 178 GLN A C 1
ATOM 1298 O O . GLN A 1 178 ? 29.564 17.969 3.733 1.00 88.00 178 GLN A O 1
ATOM 1303 N N . ILE A 1 179 ? 29.485 15.979 2.712 1.00 88.25 179 ILE A N 1
ATOM 1304 C CA . ILE A 1 179 ? 28.411 16.378 1.786 1.00 88.25 179 ILE A CA 1
ATOM 1305 C C . ILE A 1 179 ? 27.169 16.877 2.525 1.00 88.25 179 ILE A C 1
ATOM 1307 O O . ILE A 1 179 ? 26.583 17.877 2.112 1.00 88.25 179 ILE A O 1
ATOM 1311 N N . TRP A 1 180 ? 26.790 16.234 3.633 1.00 86.19 180 TRP A N 1
ATOM 1312 C CA . TRP A 1 180 ? 25.604 16.622 4.402 1.00 86.19 180 TRP A CA 1
ATOM 1313 C C . TRP A 1 180 ? 25.676 18.060 4.939 1.00 86.19 180 TRP A C 1
ATOM 1315 O O . TRP A 1 180 ? 24.630 18.687 5.080 1.00 86.19 180 TRP A O 1
ATOM 1325 N N . GLU A 1 181 ? 26.877 18.604 5.180 1.00 88.69 181 GLU A N 1
ATOM 1326 C CA . GLU A 1 181 ? 27.060 19.991 5.636 1.00 88.69 181 GLU A CA 1
ATOM 1327 C C . GLU A 1 181 ? 26.692 21.018 4.548 1.00 88.69 181 GLU A C 1
ATOM 1329 O O . GLU A 1 181 ? 26.399 22.181 4.848 1.00 88.69 181 GLU A O 1
ATOM 1334 N N . MET A 1 182 ? 26.726 20.592 3.281 1.00 90.44 182 MET A N 1
ATOM 1335 C CA . MET A 1 182 ? 26.515 21.435 2.105 1.00 90.44 182 MET A CA 1
ATOM 1336 C C . MET A 1 182 ? 25.107 21.314 1.511 1.00 90.44 182 MET A C 1
ATOM 1338 O O . MET A 1 182 ? 24.677 22.210 0.789 1.00 90.44 182 MET A O 1
ATOM 1342 N N . ILE A 1 183 ? 24.380 20.228 1.792 1.00 91.56 183 ILE A N 1
ATOM 1343 C CA . ILE A 1 183 ? 23.036 20.004 1.240 1.00 91.56 183 ILE A CA 1
ATOM 1344 C C . ILE A 1 183 ? 22.098 21.161 1.602 1.00 91.56 183 ILE A C 1
ATOM 1346 O O . ILE A 1 183 ? 22.007 21.566 2.759 1.00 91.56 183 ILE A O 1
ATOM 1350 N N . GLY A 1 184 ? 21.370 21.664 0.603 1.00 88.12 184 GLY A N 1
ATOM 1351 C CA . GLY A 1 184 ? 20.420 22.766 0.765 1.00 88.12 184 GLY A CA 1
ATOM 1352 C C . GLY A 1 184 ? 21.054 24.159 0.769 1.00 88.12 184 GLY A C 1
ATOM 1353 O O . GLY A 1 184 ? 20.327 25.142 0.877 1.00 88.12 184 GLY A O 1
ATOM 1354 N N . ARG A 1 185 ? 22.381 24.270 0.630 1.00 94.88 185 ARG A N 1
ATOM 1355 C CA . ARG A 1 185 ? 23.082 25.537 0.360 1.00 94.88 185 ARG A CA 1
ATOM 1356 C C . ARG A 1 185 ? 23.188 25.773 -1.145 1.00 94.88 185 ARG A C 1
ATOM 1358 O O . ARG A 1 185 ? 23.021 24.841 -1.929 1.00 94.88 185 ARG A O 1
ATOM 1365 N N . SER A 1 186 ? 23.503 26.996 -1.556 1.00 95.25 186 SER A N 1
ATOM 1366 C CA . SER A 1 186 ? 23.813 27.310 -2.954 1.00 95.25 186 SER A CA 1
ATOM 1367 C C . SER A 1 186 ? 25.319 27.382 -3.216 1.00 95.25 186 SER A C 1
ATOM 1369 O O . SER A 1 186 ? 26.113 27.649 -2.311 1.00 95.25 186 SER A O 1
ATOM 1371 N N . ILE A 1 187 ? 25.717 27.134 -4.464 1.00 95.62 187 ILE A N 1
ATOM 1372 C CA . ILE A 1 187 ? 27.049 27.439 -4.994 1.00 95.62 187 ILE A CA 1
ATOM 1373 C C . ILE A 1 187 ? 26.940 28.618 -5.940 1.00 95.62 187 ILE A C 1
ATOM 1375 O O . ILE A 1 187 ? 26.021 28.667 -6.749 1.00 95.62 187 ILE A O 1
ATOM 1379 N N . VAL A 1 188 ? 27.915 29.519 -5.854 1.00 94.94 188 VAL A N 1
ATOM 1380 C CA . VAL A 1 188 ? 28.144 30.605 -6.804 1.00 94.94 188 VAL A CA 1
ATOM 1381 C C . VAL A 1 188 ? 29.469 30.359 -7.513 1.00 94.94 188 VAL A C 1
ATOM 1383 O O . VAL A 1 188 ? 30.494 30.139 -6.856 1.00 94.94 188 VAL A O 1
ATOM 1386 N N . VAL A 1 189 ? 29.438 30.439 -8.840 1.00 94.62 189 VAL A N 1
ATOM 1387 C CA . VAL A 1 189 ? 30.616 30.501 -9.702 1.00 94.62 189 VAL A CA 1
ATOM 1388 C C . VAL A 1 189 ? 30.623 31.857 -10.395 1.00 94.62 189 VAL A C 1
ATOM 1390 O O . VAL A 1 189 ? 29.710 32.163 -11.155 1.00 94.62 189 VAL A O 1
ATOM 1393 N N . SER A 1 190 ? 31.626 32.684 -10.108 1.00 92.06 190 SER A N 1
ATOM 1394 C CA . SER A 1 190 ? 31.705 34.065 -10.604 1.00 92.06 190 SER A CA 1
ATOM 1395 C C . SER A 1 190 ? 33.138 34.429 -10.979 1.00 92.06 190 SER A C 1
ATOM 1397 O O . SER A 1 190 ? 34.084 33.879 -10.417 1.00 92.06 190 SER A O 1
ATOM 1399 N N . ARG A 1 191 ? 33.330 35.373 -11.903 1.00 88.69 191 ARG A N 1
ATOM 1400 C CA . ARG A 1 191 ? 34.670 35.792 -12.354 1.00 88.69 191 ARG A CA 1
ATOM 1401 C C . ARG A 1 191 ? 35.551 36.294 -11.203 1.00 88.69 191 ARG A C 1
ATOM 1403 O O . ARG A 1 191 ? 35.069 36.885 -10.239 1.00 88.69 191 ARG A O 1
ATOM 1410 N N . GLN A 1 192 ? 36.858 36.050 -11.304 1.00 74.00 192 GLN A N 1
ATOM 1411 C CA . GLN A 1 192 ? 37.831 36.340 -10.243 1.00 74.00 192 GLN A CA 1
ATOM 1412 C C . GLN A 1 192 ? 38.144 37.845 -10.066 1.00 74.00 192 GLN A C 1
ATOM 1414 O O . GLN A 1 192 ? 38.726 38.229 -9.052 1.00 74.00 192 GLN A O 1
ATOM 1419 N N . GLN A 1 193 ? 37.752 38.714 -11.005 1.00 56.91 193 GLN A N 1
ATOM 1420 C CA . GLN A 1 193 ? 38.035 40.152 -10.922 1.00 56.91 193 GLN A CA 1
ATOM 1421 C C . GLN A 1 193 ? 37.098 40.892 -9.941 1.00 56.91 193 GLN A C 1
ATOM 1423 O O . GLN A 1 193 ? 35.906 41.032 -10.177 1.00 56.91 193 GLN A O 1
ATOM 1428 N N . GLU A 1 194 ? 37.713 41.341 -8.840 1.00 43.44 194 GLU A N 1
ATOM 1429 C CA . GLU A 1 194 ? 37.399 42.465 -7.937 1.00 43.44 194 GLU A CA 1
ATOM 1430 C C . GLU A 1 194 ? 35.933 42.764 -7.564 1.00 43.44 194 GLU A C 1
ATOM 1432 O O . GLU A 1 194 ? 35.212 43.440 -8.284 1.00 43.44 194 GLU A O 1
ATOM 1437 N N . GLN A 1 195 ? 35.568 42.392 -6.326 1.00 49.31 195 GLN A N 1
ATOM 1438 C CA . GLN A 1 195 ? 34.707 43.150 -5.389 1.00 49.31 195 GLN A CA 1
ATOM 1439 C C . GLN A 1 195 ? 33.367 43.725 -5.898 1.00 49.31 195 GLN A C 1
ATOM 1441 O O . GLN A 1 195 ? 32.784 44.590 -5.241 1.00 49.31 195 GLN A O 1
ATOM 1446 N N . GLN A 1 196 ? 32.820 43.238 -7.006 1.00 55.84 196 GLN A N 1
ATOM 1447 C CA . GLN A 1 196 ? 31.478 43.611 -7.426 1.00 55.84 196 GLN A CA 1
ATOM 1448 C C . GLN A 1 196 ? 30.440 42.836 -6.618 1.00 55.84 196 GLN A C 1
ATOM 1450 O O . GLN A 1 196 ? 30.564 41.637 -6.356 1.00 55.84 196 GLN A O 1
ATOM 1455 N N . LYS A 1 197 ? 29.403 43.561 -6.193 1.00 70.94 197 LYS A N 1
ATOM 1456 C CA . LYS A 1 197 ? 28.179 42.965 -5.666 1.00 70.94 197 LYS A CA 1
ATOM 1457 C C . LYS A 1 197 ? 27.673 41.976 -6.717 1.00 70.94 197 LYS A C 1
ATOM 1459 O O . LYS A 1 197 ? 27.536 42.355 -7.877 1.00 70.94 197 LYS A O 1
ATOM 1464 N N . LEU A 1 198 ? 27.435 40.730 -6.304 1.00 83.75 198 LEU A N 1
ATOM 1465 C CA . LEU A 1 198 ? 26.824 39.725 -7.169 1.00 83.75 198 LEU A CA 1
ATOM 1466 C C . LEU A 1 198 ? 25.541 40.315 -7.762 1.00 83.75 198 LEU A C 1
ATOM 1468 O O . LEU A 1 198 ? 24.747 40.897 -7.025 1.00 83.75 198 LEU A O 1
ATOM 1472 N N . SER A 1 199 ? 25.399 40.215 -9.079 1.00 84.31 199 SER A N 1
ATOM 1473 C CA . SER A 1 199 ? 24.271 40.757 -9.833 1.00 84.31 199 SER A CA 1
ATOM 1474 C C . SER A 1 199 ? 23.488 39.608 -10.438 1.00 84.31 199 SER A C 1
ATOM 1476 O O . SER A 1 199 ? 24.081 38.682 -10.997 1.00 84.31 199 SER A O 1
ATOM 1478 N N . LYS A 1 200 ? 22.160 39.681 -10.369 1.00 87.00 200 LYS A N 1
ATOM 1479 C CA . LYS A 1 200 ? 21.270 38.727 -11.038 1.00 87.00 200 LYS A CA 1
ATOM 1480 C C . LYS A 1 200 ? 21.450 38.730 -12.560 1.00 87.00 200 LYS A C 1
ATOM 1482 O O . LYS A 1 200 ? 21.342 37.684 -13.191 1.00 87.00 200 LYS A O 1
ATOM 1487 N N . GLU A 1 201 ? 21.755 39.893 -13.134 1.00 89.88 201 GLU A N 1
ATOM 1488 C CA . GLU A 1 201 ? 21.829 40.103 -14.587 1.00 89.88 201 GLU A CA 1
ATOM 1489 C C . GLU A 1 201 ? 23.224 39.859 -15.189 1.00 89.88 201 GLU A C 1
ATOM 1491 O O . GLU A 1 201 ? 23.439 40.146 -16.367 1.00 89.88 201 GLU A O 1
ATOM 1496 N N . ASP A 1 202 ? 24.184 39.344 -14.413 1.00 90.44 202 ASP A N 1
ATOM 1497 C CA . ASP A 1 202 ? 25.496 38.970 -14.947 1.00 90.44 202 ASP A CA 1
ATOM 1498 C C . ASP A 1 202 ? 25.426 37.607 -15.673 1.00 90.44 202 ASP A C 1
ATOM 1500 O O . ASP A 1 202 ? 25.197 36.576 -15.027 1.00 90.44 202 ASP A O 1
ATOM 1504 N N . PRO A 1 203 ? 25.641 37.560 -17.005 1.00 89.81 203 PRO A N 1
ATOM 1505 C CA . PRO A 1 203 ? 25.569 36.319 -17.776 1.00 89.81 203 PRO A CA 1
ATOM 1506 C C . PRO A 1 203 ? 26.674 35.311 -17.424 1.00 89.81 203 PRO A C 1
ATOM 1508 O O . PRO A 1 203 ? 26.511 34.120 -17.698 1.00 89.81 203 PRO A O 1
ATOM 1511 N N . ASP A 1 204 ? 27.780 35.764 -16.826 1.00 92.19 204 ASP A N 1
ATOM 1512 C CA . ASP A 1 204 ? 28.920 34.922 -16.449 1.00 92.19 204 ASP A CA 1
ATOM 1513 C C . ASP A 1 204 ? 28.871 34.489 -14.970 1.00 92.19 204 ASP A C 1
ATOM 1515 O O . ASP A 1 204 ? 29.695 33.681 -14.535 1.00 92.19 204 ASP A O 1
ATOM 1519 N N . THR A 1 205 ? 27.903 34.976 -14.188 1.00 93.56 205 THR A N 1
ATOM 1520 C CA . THR A 1 205 ? 27.677 34.503 -12.818 1.00 93.56 205 THR A CA 1
ATOM 1521 C C . THR A 1 205 ? 26.653 33.374 -12.822 1.00 93.56 205 THR A C 1
ATOM 1523 O O . THR A 1 205 ? 25.513 33.535 -13.260 1.00 93.56 205 THR A O 1
ATOM 1526 N N . LEU A 1 206 ? 27.063 32.216 -12.303 1.00 95.38 206 LEU A N 1
ATOM 1527 C CA . LEU A 1 206 ? 26.225 31.027 -12.220 1.00 95.38 206 LEU A CA 1
ATOM 1528 C C . LEU A 1 206 ? 25.921 30.671 -10.770 1.00 95.38 206 LEU A C 1
ATOM 1530 O O . LEU A 1 206 ? 26.812 30.697 -9.917 1.00 95.38 206 LEU A O 1
ATOM 1534 N N . VAL A 1 207 ? 24.682 30.267 -10.512 1.00 95.62 207 VAL A N 1
ATOM 1535 C CA . VAL A 1 207 ? 24.224 29.800 -9.205 1.00 95.62 207 VAL A CA 1
ATOM 1536 C C . VAL A 1 207 ? 23.513 28.462 -9.303 1.00 95.62 207 VAL A C 1
ATOM 1538 O O . VAL A 1 207 ? 22.967 28.112 -10.342 1.00 95.62 207 VAL A O 1
ATOM 1541 N N . GLY A 1 208 ? 23.513 27.701 -8.217 1.00 96.06 208 GLY A N 1
ATOM 1542 C CA . GLY A 1 208 ? 22.760 26.456 -8.142 1.00 96.06 208 GLY A CA 1
ATOM 1543 C C . GLY A 1 208 ? 22.609 25.969 -6.714 1.00 96.06 208 GLY A C 1
ATOM 1544 O O . GLY A 1 208 ? 23.439 26.284 -5.863 1.00 96.06 208 GLY A O 1
ATOM 1545 N N . VAL A 1 209 ? 21.562 25.192 -6.442 1.00 95.62 209 VAL A N 1
ATOM 1546 C CA . VAL A 1 209 ? 21.333 24.582 -5.124 1.00 95.62 209 VAL A CA 1
ATOM 1547 C C . VAL A 1 209 ? 21.976 23.201 -5.074 1.00 95.62 209 VAL A C 1
ATOM 1549 O O . VAL A 1 209 ? 21.809 22.384 -5.981 1.00 95.62 209 VAL A O 1
ATOM 1552 N N . ILE A 1 210 ? 22.697 22.925 -3.990 1.00 94.19 210 ILE A N 1
ATOM 1553 C CA . ILE A 1 210 ? 23.308 21.623 -3.739 1.00 94.19 210 ILE A CA 1
ATOM 1554 C C . ILE A 1 210 ? 22.214 20.654 -3.289 1.00 94.19 210 ILE A C 1
ATOM 1556 O O . ILE A 1 210 ? 21.711 20.727 -2.162 1.00 94.19 210 ILE A O 1
ATOM 1560 N N . ALA A 1 211 ? 21.866 19.722 -4.171 1.00 87.62 211 ALA A N 1
ATOM 1561 C CA . ALA A 1 211 ? 20.891 18.675 -3.916 1.00 87.62 211 ALA A CA 1
ATOM 1562 C C . ALA A 1 211 ? 21.583 17.331 -3.666 1.00 87.62 211 ALA A C 1
ATOM 1564 O O . ALA A 1 211 ? 22.655 17.042 -4.203 1.00 87.62 211 ALA A O 1
ATOM 1565 N N . ARG A 1 212 ? 20.953 16.478 -2.851 1.00 84.62 212 ARG A N 1
ATOM 1566 C CA . ARG A 1 212 ? 21.425 15.101 -2.651 1.00 84.62 212 ARG A CA 1
ATOM 1567 C C . ARG A 1 212 ? 21.345 14.334 -3.969 1.00 84.62 212 ARG A C 1
ATOM 1569 O O . ARG A 1 212 ? 20.358 14.451 -4.692 1.00 84.62 212 ARG A O 1
ATOM 1576 N N . SER A 1 213 ? 22.362 13.525 -4.245 1.00 68.25 213 SER A N 1
ATOM 1577 C CA . SER A 1 213 ? 22.375 12.584 -5.362 1.00 68.25 213 SER A CA 1
ATOM 1578 C C . SER A 1 213 ? 22.338 11.156 -4.832 1.00 68.25 213 SER A C 1
ATOM 1580 O O . SER A 1 213 ? 22.900 10.860 -3.779 1.00 68.25 213 SER A O 1
ATOM 1582 N N . ALA A 1 214 ? 21.704 10.269 -5.594 1.00 55.81 214 ALA A N 1
ATOM 1583 C CA . ALA A 1 214 ? 21.847 8.825 -5.447 1.00 55.81 214 ALA A CA 1
ATOM 1584 C C . ALA A 1 214 ? 23.348 8.453 -5.472 1.00 55.81 214 ALA A C 1
ATOM 1586 O O . ALA A 1 214 ? 24.074 8.937 -6.347 1.00 55.81 214 ALA A O 1
ATOM 1587 N N . GLY A 1 215 ? 23.826 7.657 -4.506 1.00 52.06 215 GLY A N 1
ATOM 1588 C CA . GLY A 1 215 ? 25.201 7.136 -4.502 1.00 52.06 215 GLY A CA 1
ATOM 1589 C C . GLY A 1 215 ? 25.438 6.083 -5.597 1.00 52.06 215 GLY A C 1
ATOM 1590 O O . GLY A 1 215 ? 24.502 5.701 -6.296 1.00 52.06 215 GLY A O 1
ATOM 1591 N N . VAL A 1 216 ? 26.675 5.566 -5.710 1.00 44.72 216 VAL A N 1
ATOM 1592 C CA . VAL A 1 216 ? 27.110 4.521 -6.685 1.00 44.72 216 VAL A CA 1
ATOM 1593 C C . VAL A 1 216 ? 26.160 3.321 -6.774 1.00 44.72 216 VAL A C 1
ATOM 1595 O O . VAL A 1 216 ? 26.098 2.678 -7.809 1.00 44.72 216 VAL A O 1
ATOM 1598 N N . TRP A 1 217 ? 25.388 3.053 -5.720 1.00 43.91 217 TRP A N 1
ATOM 1599 C CA . TRP A 1 217 ? 24.499 1.896 -5.607 1.00 43.91 217 TRP A CA 1
ATOM 1600 C C . TRP A 1 217 ? 23.006 2.242 -5.560 1.00 43.91 217 TRP A C 1
ATOM 1602 O O . TRP A 1 217 ? 22.172 1.345 -5.468 1.00 43.91 217 TRP A O 1
ATOM 1612 N N . ASP A 1 218 ? 22.648 3.526 -5.616 1.00 42.19 218 ASP A N 1
ATOM 1613 C CA . ASP A 1 218 ? 21.249 3.966 -5.555 1.00 42.19 218 ASP A CA 1
ATOM 1614 C C . ASP A 1 218 ? 20.609 4.079 -6.951 1.00 42.19 218 ASP A C 1
ATOM 1616 O O . ASP A 1 218 ? 19.407 4.321 -7.057 1.00 42.19 218 ASP A O 1
ATOM 1620 N N . ASN A 1 219 ? 21.383 3.913 -8.035 1.00 40.81 219 ASN A N 1
ATOM 1621 C CA . ASN A 1 219 ? 20.852 3.955 -9.399 1.00 40.81 219 ASN A CA 1
ATOM 1622 C C . ASN A 1 219 ? 21.696 3.144 -10.403 1.00 40.81 219 ASN A C 1
ATOM 1624 O O . ASN A 1 219 ? 22.240 3.691 -11.363 1.00 40.81 219 ASN A O 1
ATOM 1628 N N . ASP A 1 220 ? 21.780 1.828 -10.206 1.00 37.62 220 ASP A N 1
ATOM 1629 C CA . ASP A 1 220 ? 22.262 0.919 -11.251 1.00 37.62 220 ASP A CA 1
ATOM 1630 C C . ASP A 1 220 ? 21.152 0.703 -12.288 1.00 37.62 220 ASP A C 1
ATOM 1632 O O . ASP A 1 220 ? 20.268 -0.144 -12.139 1.00 37.62 220 ASP A O 1
ATOM 1636 N N . LYS A 1 221 ? 21.180 1.496 -13.363 1.00 34.09 221 LYS A N 1
ATOM 1637 C CA . LYS A 1 221 ? 20.526 1.116 -14.618 1.00 34.09 221 LYS A CA 1
ATOM 1638 C C . LYS A 1 221 ? 21.546 0.374 -15.466 1.00 34.09 221 LYS A C 1
ATOM 1640 O O . LYS A 1 221 ? 22.299 0.980 -16.222 1.00 34.09 221 LYS A O 1
ATOM 1645 N N . THR A 1 222 ? 21.558 -0.943 -15.337 1.0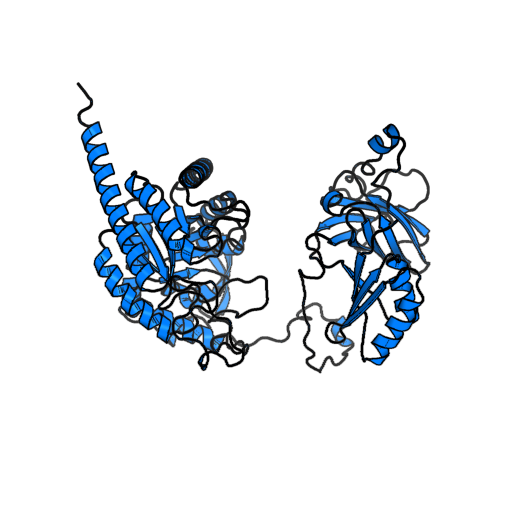0 30.61 222 THR A N 1
ATOM 1646 C CA . THR A 1 222 ? 22.241 -1.830 -16.272 1.00 30.61 222 THR A CA 1
ATOM 1647 C C . THR A 1 222 ? 21.462 -1.843 -17.587 1.00 30.61 222 THR A C 1
ATOM 1649 O O . THR A 1 222 ? 20.389 -2.429 -17.697 1.00 30.61 222 THR A O 1
ATOM 1652 N N . HIS A 1 223 ? 21.990 -1.161 -18.603 1.00 27.77 223 HIS A N 1
ATOM 1653 C CA . HIS A 1 223 ? 21.588 -1.424 -19.980 1.00 27.77 223 HIS A CA 1
ATOM 1654 C C . HIS A 1 223 ? 22.196 -2.769 -20.380 1.00 27.77 223 HIS A C 1
ATOM 1656 O O . HIS A 1 223 ? 23.399 -2.876 -20.608 1.00 27.77 223 HIS A O 1
ATOM 1662 N N . THR A 1 224 ? 21.376 -3.815 -20.432 1.00 26.33 224 THR A N 1
ATOM 1663 C CA . THR A 1 224 ? 21.746 -5.041 -21.131 1.00 26.33 224 THR A CA 1
ATOM 1664 C C . THR A 1 224 ? 21.850 -4.725 -22.619 1.00 26.33 224 THR A C 1
ATOM 1666 O O . THR A 1 224 ? 20.948 -4.139 -23.216 1.00 26.33 224 THR A O 1
ATOM 1669 N N . ASN A 1 225 ? 22.991 -5.081 -23.210 1.00 29.25 225 ASN A N 1
ATOM 1670 C CA . ASN A 1 225 ? 23.231 -5.011 -24.645 1.00 29.25 225 ASN A CA 1
ATOM 1671 C C . ASN A 1 225 ? 22.170 -5.828 -25.396 1.00 29.25 225 ASN A C 1
ATOM 1673 O O . ASN A 1 225 ? 22.314 -7.035 -25.574 1.00 29.25 225 ASN A O 1
ATOM 1677 N N . SER A 1 226 ? 21.140 -5.161 -25.899 1.00 26.95 226 SER A N 1
ATOM 1678 C CA . SER A 1 226 ? 20.499 -5.549 -27.147 1.00 26.95 226 SER A CA 1
ATOM 1679 C C . SER A 1 226 ? 21.207 -4.789 -28.262 1.00 26.95 226 SER A C 1
ATOM 1681 O O . SER A 1 226 ? 21.050 -3.580 -28.427 1.00 26.95 226 SER A O 1
ATOM 1683 N N . THR A 1 227 ? 22.044 -5.509 -28.998 1.00 34.94 227 THR A N 1
ATOM 1684 C CA . THR A 1 227 ? 22.579 -5.108 -30.295 1.00 34.94 227 THR A CA 1
ATOM 1685 C C . THR A 1 227 ? 21.442 -4.634 -31.196 1.00 34.94 227 THR A C 1
ATOM 1687 O O . THR A 1 227 ? 20.689 -5.454 -31.703 1.00 34.94 227 THR A O 1
ATOM 1690 N N . MET A 1 228 ? 21.314 -3.314 -31.345 1.00 33.31 228 MET A N 1
ATOM 1691 C CA . MET A 1 228 ? 21.042 -2.550 -32.575 1.00 33.31 228 MET A CA 1
ATOM 1692 C C . MET A 1 228 ? 20.777 -1.085 -32.186 1.00 33.31 228 MET A C 1
ATOM 1694 O O . MET A 1 228 ? 19.673 -0.576 -32.335 1.00 33.31 228 MET A O 1
ATOM 1698 N N . ALA A 1 229 ? 21.802 -0.381 -31.696 1.00 33.59 229 ALA A N 1
ATOM 1699 C CA . ALA A 1 229 ? 21.860 1.057 -31.923 1.00 33.59 229 ALA A CA 1
ATOM 1700 C C . ALA A 1 229 ? 22.524 1.231 -33.287 1.00 33.59 229 ALA A C 1
ATOM 1702 O O . ALA A 1 229 ? 23.746 1.261 -33.411 1.00 33.59 229 ALA A O 1
ATOM 1703 N N . VAL A 1 230 ? 21.700 1.254 -34.333 1.00 37.06 230 VAL A N 1
ATOM 1704 C CA . VAL A 1 230 ? 22.081 1.996 -35.529 1.00 37.06 230 VAL A CA 1
ATOM 1705 C C . VAL A 1 230 ? 22.310 3.418 -35.025 1.00 37.06 230 VAL A C 1
ATOM 1707 O O . VAL A 1 230 ? 21.381 4.036 -34.506 1.00 37.06 230 VAL A O 1
ATOM 1710 N N . GLU A 1 231 ? 23.552 3.897 -35.078 1.00 42.09 231 GLU A N 1
ATOM 1711 C CA . GLU A 1 231 ? 23.861 5.321 -34.972 1.00 42.09 231 GLU A CA 1
ATOM 1712 C C . GLU A 1 231 ? 23.146 6.013 -36.140 1.00 42.09 231 GLU A C 1
ATOM 1714 O O . GLU A 1 231 ? 23.713 6.188 -37.215 1.00 42.09 231 GLU A O 1
ATOM 1719 N N . ASP A 1 232 ? 21.855 6.310 -35.974 1.00 43.19 232 ASP A N 1
ATOM 1720 C CA . ASP A 1 232 ? 21.115 7.148 -36.902 1.00 43.19 232 ASP A CA 1
ATOM 1721 C C . ASP A 1 232 ? 21.296 8.601 -36.441 1.00 43.19 232 ASP A C 1
ATOM 1723 O O . ASP A 1 232 ? 20.703 9.005 -35.431 1.00 43.19 232 ASP A O 1
ATOM 1727 N N . PRO A 1 233 ? 22.108 9.411 -37.143 1.00 48.91 233 PRO A N 1
ATOM 1728 C CA . PRO A 1 233 ? 22.294 10.823 -36.823 1.00 48.91 233 PRO A CA 1
ATOM 1729 C C . PRO A 1 233 ? 20.989 11.646 -36.851 1.00 48.91 233 PRO A C 1
ATOM 1731 O O . PRO A 1 233 ? 21.004 12.800 -36.431 1.00 48.91 233 PRO A O 1
ATOM 1734 N N . LYS A 1 234 ? 19.846 11.076 -37.265 1.00 48.03 234 LYS A N 1
ATOM 1735 C CA . LYS A 1 234 ? 18.517 11.709 -37.174 1.00 48.03 234 LYS A CA 1
ATOM 1736 C C . LYS A 1 234 ? 17.884 11.717 -35.779 1.00 48.03 234 LYS A C 1
ATOM 1738 O O . LYS A 1 234 ? 16.964 12.500 -35.551 1.00 48.03 234 LYS A O 1
ATOM 1743 N N . LEU A 1 235 ? 18.355 10.909 -34.824 1.00 49.00 235 LEU A N 1
ATOM 1744 C CA . LEU A 1 235 ? 17.815 10.918 -33.450 1.00 49.00 235 LEU A CA 1
ATOM 1745 C C . LEU A 1 235 ? 18.107 12.227 -32.686 1.00 49.00 235 LEU A C 1
ATOM 1747 O O . LEU A 1 235 ? 17.491 12.475 -31.653 1.00 49.00 235 LEU A O 1
ATOM 1751 N N . GLN A 1 236 ? 18.998 13.090 -33.193 1.00 54.41 236 GLN A N 1
ATOM 1752 C CA . GLN A 1 236 ? 19.266 14.417 -32.620 1.00 54.41 236 GLN A CA 1
ATOM 1753 C C . GLN A 1 236 ? 18.194 15.477 -32.941 1.00 54.41 236 GLN A C 1
ATOM 1755 O O . GLN A 1 236 ? 18.248 16.564 -32.369 1.00 54.41 236 GLN A O 1
ATOM 1760 N N . GLU A 1 237 ? 17.215 15.184 -33.805 1.00 59.84 237 GLU A N 1
ATOM 1761 C CA . GLU A 1 237 ? 16.217 16.169 -34.264 1.00 59.84 237 GLU A CA 1
ATOM 1762 C C . GLU A 1 237 ? 14.789 15.928 -33.740 1.00 59.84 237 GLU A C 1
ATOM 1764 O O . GLU A 1 237 ? 13.890 16.718 -34.030 1.00 59.84 237 GLU A O 1
ATOM 1769 N N . VAL A 1 238 ? 14.550 14.872 -32.954 1.00 73.44 238 VAL A N 1
ATOM 1770 C CA . VAL A 1 238 ? 13.206 14.521 -32.459 1.00 73.44 238 VAL A CA 1
ATOM 1771 C C . VAL A 1 238 ? 13.105 14.814 -30.963 1.00 73.44 238 VAL A C 1
ATOM 1773 O O . VAL A 1 238 ? 13.917 14.339 -30.173 1.00 73.44 238 VAL A O 1
ATOM 1776 N N . SER A 1 239 ? 12.118 15.617 -30.558 1.00 85.75 239 SER A N 1
ATOM 1777 C CA . SER A 1 239 ? 11.936 16.015 -29.152 1.00 85.75 239 SER A CA 1
ATOM 1778 C C . SER A 1 239 ? 11.153 15.006 -28.309 1.00 85.75 239 SER A C 1
ATOM 1780 O O . SER A 1 239 ? 11.114 15.153 -27.090 1.00 85.75 239 SER A O 1
ATOM 1782 N N . ASP A 1 240 ? 10.507 14.026 -28.944 1.00 86.25 240 ASP A N 1
ATOM 1783 C CA . ASP A 1 240 ? 9.552 13.110 -28.315 1.00 86.25 240 ASP A CA 1
ATOM 1784 C C . ASP A 1 240 ? 9.978 11.644 -28.477 1.00 86.25 240 ASP A C 1
ATOM 1786 O O . ASP A 1 240 ? 10.702 11.306 -29.415 1.00 86.25 240 ASP A O 1
ATOM 1790 N N . ASP A 1 241 ? 9.573 10.789 -27.537 1.00 84.06 241 ASP A N 1
ATOM 1791 C CA . ASP A 1 241 ? 9.763 9.327 -27.548 1.00 84.06 241 ASP A CA 1
ATOM 1792 C C . ASP A 1 241 ? 11.194 8.782 -27.726 1.00 84.06 241 ASP A C 1
ATOM 1794 O O . ASP A 1 241 ? 11.397 7.578 -27.861 1.00 84.06 241 ASP A O 1
ATOM 1798 N N . VAL A 1 242 ? 12.228 9.615 -27.579 1.00 85.69 242 VAL A N 1
ATOM 1799 C CA . VAL A 1 242 ? 13.651 9.219 -27.715 1.00 85.69 242 VAL A CA 1
ATOM 1800 C C . VAL A 1 242 ? 14.128 8.143 -26.722 1.00 85.69 242 VAL A C 1
ATOM 1802 O O . VAL A 1 242 ? 15.254 7.659 -26.813 1.00 85.69 242 VAL A O 1
ATOM 1805 N N . ARG A 1 243 ? 13.302 7.788 -25.729 1.00 82.81 243 ARG A N 1
ATOM 1806 C CA . ARG A 1 243 ? 13.551 6.716 -24.744 1.00 82.81 243 ARG A CA 1
ATOM 1807 C C . ARG A 1 243 ? 12.426 5.677 -24.684 1.00 82.81 243 ARG A C 1
ATOM 1809 O O . ARG A 1 243 ? 12.440 4.834 -23.789 1.00 82.81 243 ARG A O 1
ATOM 1816 N N . VAL A 1 244 ? 11.450 5.748 -25.585 1.00 83.88 244 VAL A N 1
ATOM 1817 C CA . VAL A 1 244 ? 10.334 4.804 -25.657 1.00 83.88 244 VAL A CA 1
ATOM 1818 C C . VAL A 1 244 ? 10.677 3.748 -26.701 1.00 83.88 244 VAL A C 1
ATOM 1820 O O . VAL A 1 244 ? 10.884 4.062 -27.866 1.00 83.88 244 VAL A O 1
ATOM 1823 N N . LEU A 1 245 ? 10.767 2.483 -26.279 1.00 85.19 245 LEU A N 1
ATOM 1824 C CA . LEU A 1 245 ? 11.101 1.376 -27.187 1.00 85.19 245 LEU A CA 1
ATOM 1825 C C . LEU A 1 245 ? 9.948 1.033 -28.144 1.00 85.19 245 LEU A C 1
ATOM 1827 O O . LEU A 1 245 ? 10.176 0.463 -29.206 1.00 85.19 245 LEU A O 1
ATOM 1831 N N . GLY A 1 246 ? 8.716 1.368 -27.761 1.00 89.06 246 GLY A N 1
ATOM 1832 C CA . GLY A 1 246 ? 7.512 1.142 -28.546 1.00 89.06 246 GLY A CA 1
ATOM 1833 C C . GLY A 1 246 ? 6.251 1.196 -27.687 1.00 89.06 246 GLY A C 1
ATOM 1834 O O . GLY A 1 246 ? 6.315 1.404 -26.474 1.00 89.06 246 GLY A O 1
ATOM 1835 N N . TYR A 1 247 ? 5.108 0.977 -28.336 1.00 90.19 247 TYR A N 1
ATOM 1836 C CA . TYR A 1 247 ? 3.795 0.907 -27.704 1.00 90.19 247 TYR A CA 1
ATOM 1837 C C . TYR A 1 247 ? 3.096 -0.382 -28.113 1.00 90.19 247 TYR A C 1
ATOM 1839 O O . TYR A 1 247 ? 2.810 -0.586 -29.294 1.00 90.19 247 TYR A O 1
ATOM 1847 N N . ASP A 1 248 ? 2.769 -1.214 -27.131 1.00 90.94 248 ASP A N 1
ATOM 1848 C CA . ASP A 1 248 ? 1.931 -2.387 -27.344 1.00 90.94 248 ASP A CA 1
ATOM 1849 C C . ASP A 1 248 ? 0.454 -2.048 -27.100 1.00 90.94 248 ASP A C 1
ATOM 1851 O O . ASP A 1 248 ? 0.125 -1.295 -26.176 1.00 90.94 248 ASP A O 1
ATOM 1855 N N . PRO A 1 249 ? -0.478 -2.611 -27.888 1.00 92.81 249 PRO A N 1
ATOM 1856 C CA . PRO A 1 249 ? -1.900 -2.413 -27.655 1.00 92.81 249 PRO A CA 1
ATOM 1857 C C . PRO A 1 249 ? -2.329 -3.050 -26.325 1.00 92.81 249 PRO A C 1
ATOM 1859 O O . PRO A 1 249 ? -2.158 -4.250 -26.100 1.00 92.81 249 PRO A O 1
ATOM 1862 N N . LEU A 1 250 ? -2.960 -2.257 -25.460 1.00 96.88 250 LEU A N 1
ATOM 1863 C CA . LEU A 1 250 ? -3.555 -2.718 -24.207 1.00 96.88 250 LEU A CA 1
ATOM 1864 C C . LEU A 1 250 ? -5.049 -3.007 -24.401 1.00 96.88 250 LEU A C 1
ATOM 1866 O O . LEU A 1 250 ? -5.768 -2.211 -25.007 1.00 96.88 250 LEU A O 1
ATOM 1870 N N . ILE A 1 251 ? -5.537 -4.129 -23.868 1.00 95.75 251 ILE A N 1
ATOM 1871 C CA . ILE A 1 251 ? -6.970 -4.440 -23.857 1.00 95.75 251 ILE A CA 1
ATOM 1872 C C . ILE A 1 251 ? -7.752 -3.305 -23.172 1.00 95.75 251 ILE A C 1
ATOM 1874 O O . ILE A 1 251 ? -7.388 -2.905 -22.069 1.00 95.75 251 ILE A O 1
ATOM 1878 N N . PRO A 1 252 ? -8.844 -2.786 -23.762 1.00 97.06 252 PRO A N 1
ATOM 1879 C CA . PRO A 1 252 ? -9.697 -1.819 -23.077 1.00 97.06 252 PRO A CA 1
ATOM 1880 C C . PRO A 1 252 ? -10.407 -2.434 -21.859 1.00 97.06 252 PRO A C 1
ATOM 1882 O O . PRO A 1 252 ? -10.872 -3.576 -21.947 1.00 97.06 252 PRO A O 1
ATOM 1885 N N . PRO A 1 253 ? -10.602 -1.687 -20.754 1.00 97.75 253 PRO A N 1
ATOM 1886 C CA . PRO A 1 253 ? -11.296 -2.202 -19.572 1.00 97.75 253 PRO A CA 1
ATOM 1887 C C . PRO A 1 253 ? -12.680 -2.799 -19.863 1.00 97.75 253 PRO A C 1
ATOM 1889 O O . PRO A 1 253 ? -13.016 -3.864 -19.354 1.00 97.75 253 PRO A O 1
ATOM 1892 N N . GLN A 1 254 ? -13.469 -2.152 -20.725 1.00 94.88 254 GLN A N 1
ATOM 1893 C CA . GLN A 1 254 ? -14.803 -2.609 -21.120 1.00 94.88 254 GLN A CA 1
ATOM 1894 C C . GLN A 1 254 ? -14.760 -3.968 -21.825 1.00 94.88 254 GLN A C 1
ATOM 1896 O O . GLN A 1 254 ? -15.639 -4.798 -21.595 1.00 94.88 254 GLN A O 1
ATOM 1901 N N . LEU A 1 255 ? -13.741 -4.206 -22.658 1.00 97.06 255 LEU A N 1
ATOM 1902 C CA . LEU A 1 255 ? -13.579 -5.487 -23.340 1.00 97.06 255 LEU A CA 1
ATOM 1903 C C . LEU A 1 255 ? -13.220 -6.582 -22.336 1.00 97.06 255 LEU A C 1
ATOM 1905 O O . LEU A 1 255 ? -13.823 -7.649 -22.371 1.00 97.06 255 LEU A O 1
ATOM 1909 N N . LEU A 1 256 ? -12.323 -6.295 -21.387 1.00 97.88 256 LEU A N 1
ATOM 1910 C CA . LEU A 1 256 ? -11.966 -7.250 -20.340 1.00 97.88 256 LEU A CA 1
ATOM 1911 C C . LEU A 1 256 ? -13.169 -7.605 -19.448 1.00 97.88 256 LEU A C 1
ATOM 1913 O O . LEU A 1 256 ? -13.392 -8.777 -19.154 1.00 97.88 256 LEU A O 1
ATOM 1917 N N . THR A 1 257 ? -13.972 -6.617 -19.043 1.00 95.12 257 THR A N 1
ATOM 1918 C CA . THR A 1 257 ? -15.207 -6.853 -18.278 1.00 95.12 257 THR A CA 1
ATOM 1919 C C . THR A 1 257 ? -16.241 -7.654 -19.070 1.00 95.12 257 THR A C 1
ATOM 1921 O O . THR A 1 257 ? -16.955 -8.457 -18.476 1.00 95.12 257 THR A O 1
ATOM 1924 N N . SER A 1 258 ? -16.319 -7.470 -20.391 1.00 96.50 258 SER A N 1
ATOM 1925 C CA . SER A 1 258 ? -17.200 -8.270 -21.249 1.00 96.50 258 SER A CA 1
ATOM 1926 C C . SER A 1 258 ? -16.696 -9.700 -21.454 1.00 96.50 258 SER A C 1
ATOM 1928 O O . SER A 1 258 ? -17.516 -10.608 -21.553 1.00 96.50 258 SER A O 1
ATOM 1930 N N . GLU A 1 259 ? -15.380 -9.902 -21.554 1.00 97.38 259 GLU A N 1
ATOM 1931 C CA . GLU A 1 259 ? -14.750 -11.223 -21.696 1.00 97.38 259 GLU A CA 1
ATOM 1932 C C . GLU A 1 259 ? -14.879 -12.031 -20.395 1.00 97.38 259 GLU A C 1
ATOM 1934 O O . GLU A 1 259 ? -15.153 -13.229 -20.419 1.00 97.38 259 GLU A O 1
ATOM 1939 N N . LEU A 1 260 ? -14.727 -11.357 -19.251 1.00 97.50 260 LEU A N 1
ATOM 1940 C CA . LEU A 1 260 ? -14.767 -11.935 -17.910 1.00 97.50 260 LEU A CA 1
ATOM 1941 C C . LEU A 1 260 ? -15.796 -11.184 -17.045 1.00 97.50 260 LEU A C 1
ATOM 1943 O O . LEU A 1 260 ? -15.415 -10.367 -16.190 1.00 97.50 260 LEU A O 1
ATOM 1947 N N . PRO A 1 261 ? -17.105 -11.419 -17.261 1.00 97.06 261 PRO A N 1
ATOM 1948 C CA . PRO A 1 261 ? -18.144 -10.813 -16.443 1.00 97.06 261 PRO A CA 1
ATOM 1949 C C . PRO A 1 261 ? -18.045 -11.311 -14.999 1.00 97.06 261 PRO A C 1
ATOM 1951 O O . PRO A 1 261 ? -17.698 -12.465 -14.740 1.00 97.06 261 PRO A O 1
ATOM 1954 N N . ALA A 1 262 ? -18.363 -10.431 -14.049 1.00 96.38 262 ALA A N 1
ATOM 1955 C CA . ALA A 1 262 ? -18.430 -10.809 -12.645 1.00 96.38 262 ALA A CA 1
ATOM 1956 C C . ALA A 1 262 ? -19.524 -11.882 -12.448 1.00 96.38 262 ALA A C 1
ATOM 1958 O O . ALA A 1 262 ? -20.654 -11.675 -12.907 1.00 96.38 262 ALA A O 1
ATOM 1959 N N . PRO A 1 263 ? -19.232 -13.008 -11.772 1.00 97.38 263 PRO A N 1
ATOM 1960 C CA . PRO A 1 263 ? -20.247 -13.988 -11.402 1.00 97.38 263 PRO A CA 1
ATOM 1961 C C . PRO A 1 263 ? -21.422 -13.346 -10.642 1.00 97.38 263 PRO A C 1
ATOM 1963 O O . PRO A 1 263 ? -21.207 -12.393 -9.888 1.00 97.38 263 PRO A O 1
ATOM 1966 N N . PRO A 1 264 ? -22.656 -13.883 -10.738 1.00 97.44 264 PRO A N 1
ATOM 1967 C CA . PRO A 1 264 ? -23.821 -13.311 -10.050 1.00 97.44 264 PRO A CA 1
ATOM 1968 C C . PRO A 1 264 ? -23.641 -13.130 -8.534 1.00 97.44 264 PRO A C 1
ATOM 1970 O O . PRO A 1 264 ? -24.193 -12.198 -7.956 1.00 97.44 264 PRO A O 1
ATOM 1973 N N . ALA A 1 265 ? -22.844 -13.994 -7.895 1.00 97.69 265 ALA A N 1
ATOM 1974 C CA . ALA A 1 265 ? -22.532 -13.916 -6.469 1.00 97.69 265 ALA A CA 1
ATOM 1975 C C . ALA A 1 265 ? -21.510 -12.816 -6.116 1.00 97.69 265 ALA A C 1
ATOM 1977 O O . ALA A 1 265 ? -21.517 -12.319 -4.991 1.00 97.69 265 ALA A O 1
ATOM 1978 N N . SER A 1 266 ? -20.663 -12.391 -7.058 1.00 98.50 266 SER A N 1
ATOM 1979 C CA . SER A 1 266 ? -19.575 -11.442 -6.799 1.00 98.50 266 SER A CA 1
ATOM 1980 C C . SER A 1 266 ? -20.081 -10.057 -6.414 1.00 98.50 266 SER A C 1
ATOM 1982 O O . SER A 1 266 ? -19.609 -9.483 -5.436 1.00 98.50 266 SER A O 1
ATOM 1984 N N . LEU A 1 267 ? -21.059 -9.510 -7.142 1.00 97.25 267 LEU A N 1
ATOM 1985 C CA . LEU A 1 267 ? -21.542 -8.152 -6.875 1.00 97.25 267 LEU A CA 1
ATOM 1986 C C . LEU A 1 267 ? -22.181 -8.016 -5.474 1.00 97.25 267 LEU A C 1
ATOM 1988 O O . LEU A 1 267 ? -21.800 -7.090 -4.754 1.00 97.25 267 LEU A O 1
ATOM 1992 N N . PRO A 1 268 ? -23.074 -8.924 -5.022 1.00 98.62 268 PRO A N 1
ATOM 1993 C CA . PRO A 1 268 ? -23.551 -8.933 -3.639 1.00 98.62 268 PRO A CA 1
ATOM 1994 C C . PRO A 1 268 ? -22.423 -9.010 -2.604 1.00 98.62 268 PRO A C 1
ATOM 1996 O O . PRO A 1 268 ? -22.439 -8.243 -1.642 1.00 98.62 268 PRO A O 1
ATOM 1999 N N . THR A 1 269 ? -21.428 -9.878 -2.814 1.00 98.88 269 THR A N 1
ATOM 2000 C CA . THR A 1 269 ? -20.253 -10.008 -1.934 1.00 98.88 269 THR A CA 1
ATOM 2001 C C . THR A 1 269 ? -19.492 -8.693 -1.809 1.00 98.88 269 THR A C 1
ATOM 2003 O O . THR A 1 269 ? -19.180 -8.247 -0.702 1.00 98.88 269 THR A O 1
ATOM 2006 N N . VAL A 1 270 ? -19.228 -8.040 -2.941 1.00 98.88 270 VAL A N 1
ATOM 2007 C CA . VAL A 1 270 ? -18.482 -6.781 -2.994 1.00 98.88 270 VAL A CA 1
ATOM 2008 C C . VAL A 1 270 ? -19.247 -5.665 -2.293 1.00 98.88 270 VAL A C 1
ATOM 2010 O O . VAL A 1 270 ? -18.707 -4.997 -1.412 1.00 98.88 270 VAL A O 1
ATOM 2013 N N . LEU A 1 271 ? -20.524 -5.481 -2.633 1.00 98.81 271 LEU A N 1
ATOM 2014 C CA . LEU A 1 271 ? -21.355 -4.431 -2.043 1.00 98.81 271 LEU A CA 1
ATOM 2015 C C . LEU A 1 271 ? -21.561 -4.637 -0.539 1.00 98.81 271 LEU A C 1
ATOM 2017 O O . LEU A 1 271 ? -21.503 -3.666 0.218 1.00 98.81 271 LEU A O 1
ATOM 2021 N N . LYS A 1 272 ? -21.745 -5.888 -0.097 1.00 98.75 272 LYS A N 1
ATOM 2022 C CA . LYS A 1 272 ? -21.806 -6.241 1.326 1.00 98.75 272 LYS A CA 1
ATOM 2023 C C . LYS A 1 272 ? -20.498 -5.878 2.029 1.00 98.75 272 LYS A C 1
ATOM 2025 O O . LYS A 1 272 ? -20.540 -5.159 3.022 1.00 98.75 272 LYS A O 1
ATOM 2030 N N . GLY A 1 273 ? -19.352 -6.289 1.481 1.00 98.88 273 GLY A N 1
ATOM 2031 C CA . GLY A 1 273 ? -18.038 -5.975 2.047 1.00 98.88 273 GLY A CA 1
ATOM 2032 C C . GLY A 1 273 ? -17.778 -4.471 2.163 1.00 98.88 273 GLY A C 1
ATOM 2033 O O . GLY A 1 273 ? -17.332 -4.013 3.211 1.00 98.88 273 GLY A O 1
ATOM 2034 N N . ARG A 1 274 ? -18.125 -3.686 1.131 1.00 98.88 274 ARG A N 1
ATOM 2035 C CA . ARG A 1 274 ? -18.023 -2.214 1.162 1.00 98.88 274 ARG A CA 1
ATOM 2036 C C . ARG A 1 274 ? -18.868 -1.618 2.276 1.00 98.88 274 ARG A C 1
ATOM 2038 O O . ARG A 1 274 ? -18.371 -0.826 3.069 1.00 98.88 274 ARG A O 1
ATOM 2045 N N . LYS A 1 275 ? -20.146 -2.003 2.326 1.00 98.88 275 LYS A N 1
ATOM 2046 C CA . LYS A 1 275 ? -21.094 -1.492 3.314 1.00 98.88 275 LYS A CA 1
ATOM 2047 C C . LYS A 1 275 ? -20.622 -1.809 4.729 1.00 98.88 275 LYS A C 1
ATOM 2049 O O . LYS A 1 275 ? -20.543 -0.903 5.546 1.00 98.88 275 LYS A O 1
ATOM 2054 N N . GLU A 1 276 ? -20.290 -3.064 5.008 1.00 98.88 276 GLU A N 1
ATOM 2055 C CA . GLU A 1 276 ? -19.871 -3.484 6.347 1.00 98.88 276 GLU A CA 1
ATOM 2056 C C . GLU A 1 276 ? -18.557 -2.821 6.771 1.00 98.88 276 GLU A C 1
ATOM 2058 O O . GLU A 1 276 ? -18.459 -2.350 7.901 1.00 98.88 276 GLU A O 1
ATOM 2063 N N . ALA A 1 277 ? -17.587 -2.676 5.860 1.00 98.88 277 ALA A N 1
ATOM 2064 C CA . ALA A 1 277 ? -16.353 -1.955 6.162 1.00 98.88 277 ALA A CA 1
ATOM 2065 C C . ALA A 1 277 ? -16.632 -0.486 6.516 1.00 98.88 277 ALA A C 1
ATOM 2067 O O . ALA A 1 277 ? -16.072 0.022 7.484 1.00 98.88 277 ALA A O 1
ATOM 2068 N N . ILE A 1 278 ? -17.535 0.185 5.791 1.00 98.81 278 ILE A N 1
ATOM 2069 C CA . ILE A 1 278 ? -17.954 1.562 6.100 1.00 98.81 278 ILE A CA 1
ATOM 2070 C C . ILE A 1 278 ? -18.647 1.650 7.467 1.00 98.81 278 ILE A C 1
ATOM 2072 O O . ILE A 1 278 ? -18.419 2.615 8.197 1.00 98.81 278 ILE A O 1
ATOM 2076 N N . GLU A 1 279 ? -19.491 0.682 7.833 1.00 98.81 279 GLU A N 1
ATOM 2077 C CA . GLU A 1 279 ? -20.140 0.668 9.151 1.00 98.81 279 GLU A CA 1
ATOM 2078 C C . GLU A 1 279 ? -19.115 0.505 10.287 1.00 98.81 279 GLU A C 1
ATOM 2080 O O . GLU A 1 279 ? -19.193 1.252 11.264 1.00 98.81 279 GLU A O 1
ATOM 2085 N N . VAL A 1 280 ? -18.105 -0.358 10.123 1.00 98.75 280 VAL A N 1
ATOM 2086 C CA . VAL A 1 280 ? -16.997 -0.512 11.089 1.00 98.75 280 VAL A CA 1
ATOM 2087 C C . VAL A 1 280 ? -16.142 0.759 11.173 1.00 98.75 280 VAL A C 1
ATOM 2089 O O . VAL A 1 280 ? -15.892 1.272 12.262 1.00 98.75 280 VAL A O 1
ATOM 2092 N N . ILE A 1 281 ? -15.739 1.334 10.033 1.00 98.25 281 ILE A N 1
ATOM 2093 C CA . ILE A 1 281 ? -14.928 2.568 9.985 1.00 98.25 281 ILE A CA 1
ATOM 2094 C C . ILE A 1 281 ? -15.670 3.740 10.641 1.00 98.25 281 ILE A C 1
ATOM 2096 O O . ILE A 1 281 ? -15.063 4.549 11.339 1.00 98.25 281 ILE A O 1
ATOM 2100 N N . LYS A 1 282 ? -16.992 3.821 10.458 1.00 97.69 282 LYS A N 1
ATOM 2101 C CA . LYS A 1 282 ? -17.842 4.848 11.083 1.00 97.69 282 LYS A CA 1
ATOM 2102 C C . LYS A 1 282 ? -18.264 4.498 12.514 1.00 97.69 282 LYS A C 1
ATOM 2104 O O . LYS A 1 282 ? -19.121 5.193 13.054 1.00 97.69 282 LYS A O 1
ATOM 2109 N N . GLN A 1 283 ? -17.693 3.445 13.105 1.00 97.19 283 GLN A N 1
ATOM 2110 C CA . GLN A 1 283 ? -17.981 2.95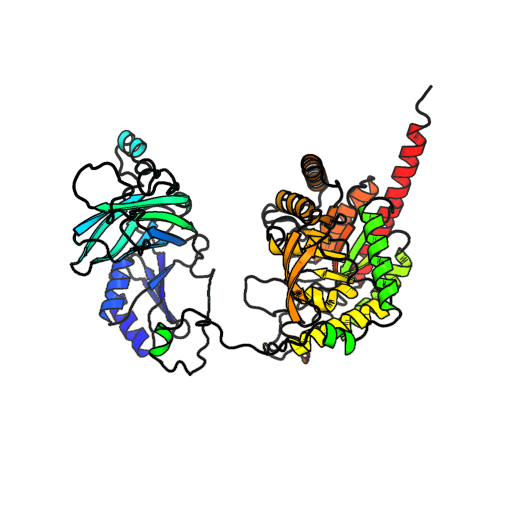2 14.457 1.00 97.19 283 GLN A CA 1
ATOM 2111 C C . GLN A 1 283 ? -19.484 2.702 14.718 1.00 97.19 283 GLN A C 1
ATOM 2113 O O . GLN A 1 283 ? -19.966 2.854 15.839 1.00 97.19 283 GLN A O 1
ATOM 2118 N N . ARG A 1 284 ? -20.245 2.344 13.674 1.00 98.25 284 ARG A N 1
ATOM 2119 C CA . ARG A 1 284 ? -21.663 1.931 13.753 1.00 98.25 284 ARG A CA 1
ATOM 2120 C C . ARG A 1 284 ? -21.824 0.411 13.837 1.00 98.25 284 ARG A C 1
ATOM 2122 O O . ARG A 1 284 ? -22.900 -0.077 14.165 1.00 98.25 284 ARG A O 1
ATOM 2129 N N . ASP A 1 285 ? -20.742 -0.306 13.568 1.00 98.50 285 ASP A N 1
ATOM 2130 C CA . ASP A 1 285 ? -20.549 -1.727 13.818 1.00 98.50 285 ASP A CA 1
ATOM 2131 C C . ASP A 1 285 ? -19.289 -1.860 14.684 1.00 98.50 285 ASP A C 1
ATOM 2133 O O . ASP A 1 285 ? -18.274 -1.213 14.418 1.00 98.50 285 ASP A O 1
ATOM 2137 N N . ASP A 1 286 ? -19.374 -2.641 15.756 1.00 98.25 286 ASP A N 1
ATOM 2138 C CA . ASP A 1 286 ? -18.320 -2.791 16.756 1.00 98.25 286 ASP A CA 1
ATOM 2139 C C . ASP A 1 286 ? -17.431 -4.019 16.512 1.00 98.25 286 ASP A C 1
ATOM 2141 O O . ASP A 1 286 ? -16.615 -4.376 17.367 1.00 98.25 286 ASP A O 1
ATOM 2145 N N . ARG A 1 287 ? -17.581 -4.687 15.367 1.00 98.88 287 ARG A N 1
ATOM 2146 C CA . ARG A 1 287 ? -16.639 -5.708 14.906 1.00 98.88 287 ARG A CA 1
ATOM 2147 C C . ARG A 1 287 ? -15.281 -5.095 14.573 1.00 98.88 287 ARG A C 1
ATOM 2149 O O . ARG A 1 287 ? -15.142 -3.891 14.363 1.00 98.88 287 ARG A O 1
ATOM 2156 N N . LEU A 1 288 ? -14.256 -5.939 14.509 1.00 98.94 288 LEU A N 1
ATOM 2157 C CA . LEU A 1 288 ? -12.930 -5.551 14.026 1.00 98.94 288 LEU A CA 1
ATOM 2158 C C . LEU A 1 288 ? -12.807 -5.879 12.533 1.00 98.94 288 LEU A C 1
ATOM 2160 O O . LEU A 1 288 ? -13.001 -7.025 12.128 1.00 98.94 288 LEU A O 1
ATOM 2164 N N . LEU A 1 289 ? -12.456 -4.892 11.711 1.00 98.94 289 LEU A N 1
ATOM 2165 C CA . LEU A 1 289 ? -12.126 -5.109 10.303 1.00 98.94 289 LEU A CA 1
ATOM 2166 C C . LEU A 1 289 ? -10.759 -5.794 10.186 1.00 98.94 289 LEU A C 1
ATOM 2168 O O . LEU A 1 289 ? -9.758 -5.285 10.679 1.00 98.94 289 LEU A O 1
ATOM 2172 N N . VAL A 1 290 ? -10.685 -6.920 9.485 1.00 98.94 290 VAL A N 1
ATOM 2173 C CA . VAL A 1 290 ? -9.448 -7.688 9.329 1.00 98.94 290 VAL A CA 1
ATOM 2174 C C . VAL A 1 290 ? -9.127 -7.882 7.855 1.00 98.94 290 VAL A C 1
ATOM 2176 O O . VAL A 1 290 ? -9.832 -8.601 7.152 1.00 98.94 290 VAL A O 1
ATOM 2179 N N . VAL A 1 291 ? -8.035 -7.274 7.389 1.00 98.94 291 VAL A N 1
ATOM 2180 C CA . VAL A 1 291 ? -7.485 -7.526 6.050 1.00 98.94 291 VAL A CA 1
ATOM 2181 C C . VAL A 1 291 ? -6.419 -8.608 6.162 1.00 98.94 291 VAL A C 1
ATOM 2183 O O . VAL A 1 291 ? -5.337 -8.348 6.681 1.00 98.94 291 VAL A O 1
ATOM 2186 N N . CYS A 1 292 ? -6.708 -9.820 5.695 1.00 98.62 292 CYS A N 1
ATOM 2187 C CA . CYS A 1 292 ? -5.846 -10.987 5.912 1.00 98.62 292 CYS A CA 1
ATOM 2188 C C . CYS A 1 292 ? -5.639 -11.777 4.617 1.00 98.62 292 CYS A C 1
ATOM 2190 O O . CYS A 1 292 ? -6.592 -12.032 3.882 1.00 98.62 292 CYS A O 1
ATOM 2192 N N . GLY A 1 293 ? -4.395 -12.133 4.308 1.00 98.69 293 GLY A N 1
ATOM 2193 C CA . GLY A 1 293 ? -4.058 -12.944 3.138 1.00 98.69 293 GLY A CA 1
ATOM 2194 C C . GLY A 1 293 ? -2.624 -12.740 2.655 1.00 98.69 293 GLY A C 1
ATOM 2195 O O . GLY A 1 293 ? -1.845 -12.050 3.321 1.00 98.69 293 GLY A O 1
ATOM 2196 N N . PRO A 1 294 ? -2.262 -13.333 1.503 1.00 98.50 294 PRO A N 1
ATOM 2197 C CA . PRO A 1 294 ? -0.893 -13.321 0.998 1.00 98.50 294 PRO A CA 1
ATOM 2198 C C . PRO A 1 294 ? -0.313 -11.917 0.826 1.00 98.50 294 PRO A C 1
ATOM 2200 O O . PRO A 1 294 ? -1.022 -10.976 0.460 1.00 98.50 294 PRO A O 1
ATOM 2203 N N . CYS A 1 295 ? 1.006 -11.772 1.010 1.00 97.19 295 CYS A N 1
ATOM 2204 C CA . CYS A 1 295 ? 1.699 -10.513 0.719 1.00 97.19 295 CYS A CA 1
ATOM 2205 C C . CYS A 1 295 ? 1.418 -10.046 -0.722 1.00 97.19 295 CYS A C 1
ATOM 2207 O O . CYS A 1 295 ? 1.057 -8.885 -0.926 1.00 97.19 295 CYS A O 1
ATOM 2209 N N . SER A 1 296 ? 1.524 -10.956 -1.692 1.00 97.06 296 SER A N 1
ATOM 2210 C CA . SER A 1 296 ? 1.083 -10.770 -3.075 1.00 97.06 296 SER A CA 1
ATOM 2211 C C . SER A 1 296 ? 0.629 -12.104 -3.687 1.00 97.06 296 SER A C 1
ATOM 2213 O O . SER A 1 296 ? 1.129 -13.170 -3.316 1.00 97.06 296 SER A O 1
ATOM 2215 N N . LEU A 1 297 ? -0.339 -12.053 -4.601 1.00 97.81 297 LEU A N 1
ATOM 2216 C CA . LEU A 1 297 ? -0.896 -13.206 -5.303 1.00 97.81 297 LEU A CA 1
ATOM 2217 C C . LEU A 1 297 ? -0.104 -13.454 -6.586 1.00 97.81 297 LEU A C 1
ATOM 2219 O O . LEU A 1 297 ? -0.142 -12.631 -7.493 1.00 97.81 297 LEU A O 1
ATOM 2223 N N . HIS A 1 298 ? 0.587 -14.588 -6.656 1.00 95.88 298 HIS A N 1
ATOM 2224 C CA . HIS A 1 298 ? 1.373 -15.013 -7.821 1.00 95.88 298 HIS A CA 1
ATOM 2225 C C . HIS A 1 298 ? 0.859 -16.331 -8.423 1.00 95.88 298 HIS A C 1
ATOM 2227 O O . HIS A 1 298 ? 0.980 -16.543 -9.622 1.00 95.88 298 HIS A O 1
ATOM 2233 N N . ASP A 1 299 ? 0.233 -17.179 -7.601 1.00 96.62 299 ASP A N 1
ATOM 2234 C CA . ASP A 1 299 ? -0.400 -18.438 -7.995 1.00 96.62 299 ASP A CA 1
ATOM 2235 C C . ASP A 1 299 ? -1.926 -18.357 -7.757 1.00 96.62 299 ASP A C 1
ATOM 2237 O O . ASP A 1 299 ? -2.374 -18.399 -6.601 1.00 96.62 299 ASP A O 1
ATOM 2241 N N . PRO A 1 300 ? -2.745 -18.223 -8.822 1.00 97.62 300 PRO A N 1
ATOM 2242 C CA . PRO A 1 300 ? -4.201 -18.200 -8.711 1.00 97.62 300 PRO A CA 1
ATOM 2243 C C . PRO A 1 300 ? -4.802 -19.440 -8.036 1.00 97.62 300 PRO A C 1
ATOM 2245 O O . PRO A 1 300 ? -5.801 -19.311 -7.327 1.00 97.62 300 PRO A O 1
ATOM 2248 N N . GLU A 1 301 ? -4.216 -20.627 -8.211 1.00 97.12 301 GLU A N 1
ATOM 2249 C CA . GLU A 1 301 ? -4.756 -21.861 -7.631 1.00 97.12 301 GLU A CA 1
ATOM 2250 C C . GLU A 1 301 ? -4.567 -21.880 -6.113 1.00 97.12 301 GLU A C 1
ATOM 2252 O O . GLU A 1 301 ? -5.522 -22.125 -5.368 1.00 97.12 301 GLU A O 1
ATOM 2257 N N . ALA A 1 302 ? -3.364 -21.550 -5.630 1.00 97.94 302 ALA A N 1
ATOM 2258 C CA . ALA A 1 302 ? -3.114 -21.407 -4.196 1.00 97.94 302 ALA A CA 1
ATOM 2259 C C . ALA A 1 302 ? -3.947 -20.277 -3.567 1.00 97.94 302 ALA A C 1
ATOM 2261 O O . ALA A 1 302 ? -4.408 -20.414 -2.431 1.00 97.94 302 ALA A O 1
ATOM 2262 N N . ALA A 1 303 ? -4.179 -19.178 -4.293 1.00 98.56 303 ALA A N 1
ATOM 2263 C CA . ALA A 1 303 ? -5.026 -18.080 -3.832 1.00 98.56 303 ALA A CA 1
ATOM 2264 C C . ALA A 1 303 ? -6.492 -18.513 -3.652 1.00 98.56 303 ALA A C 1
ATOM 2266 O O . ALA A 1 303 ? -7.112 -18.196 -2.633 1.00 98.56 303 ALA A O 1
ATOM 2267 N N . VAL A 1 304 ? -7.037 -19.274 -4.606 1.00 98.81 304 VAL A N 1
ATOM 2268 C CA . VAL A 1 304 ? -8.386 -19.856 -4.519 1.00 98.81 304 VAL A CA 1
ATOM 2269 C C . VAL A 1 304 ? -8.483 -20.849 -3.361 1.00 98.81 304 VAL A C 1
ATOM 2271 O O . VAL A 1 304 ? -9.456 -20.803 -2.609 1.00 98.81 304 VAL A O 1
ATOM 2274 N N . GLU A 1 305 ? -7.469 -21.693 -3.160 1.00 98.75 305 GLU A N 1
ATOM 2275 C CA . GLU A 1 305 ? -7.426 -22.626 -2.028 1.00 98.75 305 GLU A CA 1
ATOM 2276 C C . GLU A 1 305 ? -7.428 -21.887 -0.680 1.00 98.75 305 GLU A C 1
ATOM 2278 O O . GLU A 1 305 ? -8.222 -22.215 0.207 1.00 98.75 305 GLU A O 1
ATOM 2283 N N . TYR A 1 306 ? -6.584 -20.863 -0.529 1.00 98.88 306 TYR A N 1
ATOM 2284 C CA . TYR A 1 306 ? -6.549 -20.021 0.668 1.00 98.88 306 TYR A CA 1
ATOM 2285 C C . TYR A 1 306 ? -7.910 -19.351 0.920 1.00 98.88 306 TYR A C 1
ATOM 2287 O O . TYR A 1 306 ? -8.426 -19.394 2.038 1.00 98.88 306 TYR A O 1
ATOM 2295 N N . CYS A 1 307 ? -8.542 -18.811 -0.127 1.00 98.88 307 CYS A N 1
ATOM 2296 C CA . CYS A 1 307 ? -9.880 -18.222 -0.060 1.00 98.88 307 CYS A CA 1
ATOM 2297 C C . CYS A 1 307 ? -10.934 -19.217 0.433 1.00 98.88 307 CYS A C 1
ATOM 2299 O O . CYS A 1 307 ? -11.703 -18.899 1.339 1.00 98.88 307 CYS A O 1
ATOM 2301 N N . SER A 1 308 ? -10.944 -20.440 -0.103 1.00 98.81 308 SER A N 1
ATOM 2302 C CA . SER A 1 308 ? -11.880 -21.488 0.319 1.00 98.81 308 SER A CA 1
ATOM 2303 C C . SER A 1 308 ? -11.751 -21.839 1.806 1.00 98.81 308 SER A C 1
ATOM 2305 O O . SER A 1 308 ? -12.747 -22.194 2.443 1.00 98.81 308 SER A O 1
ATOM 2307 N N . ARG A 1 309 ? -10.545 -21.739 2.381 1.00 98.81 309 ARG A N 1
ATOM 2308 C CA . ARG A 1 309 ? -10.340 -21.899 3.829 1.00 98.81 309 ARG A CA 1
ATOM 2309 C C . ARG A 1 309 ? -10.801 -20.654 4.598 1.00 98.81 309 ARG A C 1
ATOM 2311 O O . ARG A 1 309 ? -11.529 -20.787 5.582 1.00 98.81 309 ARG A O 1
ATOM 2318 N N . LEU A 1 310 ? -10.446 -19.458 4.123 1.00 98.88 310 LEU A N 1
ATOM 2319 C CA . LEU A 1 310 ? -10.768 -18.187 4.781 1.00 98.88 310 LEU A CA 1
ATOM 2320 C C . LEU A 1 310 ? -12.271 -17.897 4.827 1.00 98.88 310 LEU A C 1
ATOM 2322 O O . LEU A 1 310 ? -12.741 -17.397 5.841 1.00 98.88 310 LEU A O 1
ATOM 2326 N N . VAL A 1 311 ? -13.043 -18.261 3.798 1.00 98.69 311 VAL A N 1
ATOM 2327 C CA . VAL A 1 311 ? -14.514 -18.120 3.798 1.00 98.69 311 VAL A CA 1
ATOM 2328 C C . VAL A 1 311 ? -15.148 -18.858 4.978 1.00 98.69 311 VAL A C 1
ATOM 2330 O O . VAL A 1 311 ? -16.027 -18.315 5.642 1.00 98.69 311 VAL A O 1
ATOM 2333 N N . LYS A 1 312 ? -14.686 -20.080 5.272 1.00 98.69 312 LYS A N 1
ATOM 2334 C CA . LYS A 1 312 ? -15.227 -20.890 6.375 1.00 98.69 312 LYS A CA 1
ATOM 2335 C C . LYS A 1 312 ? -14.917 -20.263 7.732 1.00 98.69 312 LYS A C 1
ATOM 2337 O O . LYS A 1 312 ? -15.806 -20.159 8.569 1.00 98.69 312 LYS A O 1
ATOM 2342 N N . LEU A 1 313 ? -13.677 -19.815 7.923 1.00 98.75 313 LEU A N 1
ATOM 2343 C CA . LEU A 1 313 ? -13.262 -19.150 9.157 1.00 98.75 313 LEU A CA 1
ATOM 2344 C C . LEU A 1 313 ? -13.966 -17.797 9.339 1.00 98.75 313 LEU A C 1
ATOM 2346 O O . LEU A 1 313 ? -14.388 -17.456 10.440 1.00 98.75 313 LEU A O 1
ATOM 2350 N N . ALA A 1 314 ? -14.150 -17.047 8.250 1.00 98.75 314 ALA A N 1
ATOM 2351 C CA . ALA A 1 314 ? -14.883 -15.789 8.264 1.00 98.75 314 ALA A CA 1
ATOM 2352 C C . ALA A 1 314 ? -16.340 -15.978 8.698 1.00 98.75 314 ALA A C 1
ATOM 2354 O O . ALA A 1 314 ? -16.834 -15.173 9.480 1.00 98.75 314 ALA A O 1
ATOM 2355 N N . ASP A 1 315 ? -17.016 -17.045 8.257 1.00 98.62 315 ASP A N 1
ATOM 2356 C CA . ASP A 1 315 ? -18.379 -17.345 8.711 1.00 98.62 315 ASP A CA 1
ATOM 2357 C C . ASP A 1 315 ? -18.438 -17.715 10.202 1.00 98.62 315 ASP A C 1
ATOM 2359 O O . ASP A 1 315 ? -19.364 -17.298 10.896 1.00 98.62 315 ASP A O 1
ATOM 2363 N N . GLN A 1 316 ? -17.431 -18.433 10.711 1.00 98.75 316 GLN A N 1
ATOM 2364 C CA . GLN A 1 316 ? -17.332 -18.801 12.130 1.00 98.75 316 GLN A CA 1
ATOM 2365 C C . GLN A 1 316 ? -17.105 -17.591 13.047 1.00 98.75 316 GLN A C 1
ATOM 2367 O O . GLN A 1 316 ? -17.625 -17.564 14.159 1.00 98.75 316 GLN A O 1
ATOM 2372 N N . LEU A 1 317 ? -16.339 -16.595 12.592 1.00 98.81 317 LEU A N 1
ATOM 2373 C CA . LEU A 1 317 ? -15.945 -15.428 13.393 1.00 98.81 317 LEU A CA 1
ATOM 2374 C C . LEU A 1 317 ? -16.744 -14.155 13.062 1.00 98.81 317 LEU A C 1
ATOM 2376 O O . LEU A 1 317 ? -16.431 -13.086 13.584 1.00 98.81 317 LEU A O 1
ATOM 2380 N N . LYS A 1 318 ? -17.776 -14.246 12.212 1.00 98.69 318 LYS A N 1
ATOM 2381 C CA . LYS A 1 318 ? -18.485 -13.088 11.628 1.00 98.69 318 LYS A CA 1
ATOM 2382 C C . LYS A 1 318 ? -19.151 -12.151 12.629 1.00 98.69 318 LYS A C 1
ATOM 2384 O O . LYS A 1 318 ? -19.398 -10.995 12.283 1.00 98.69 318 LYS A O 1
ATOM 2389 N N . ASP A 1 319 ? -19.467 -12.649 13.822 1.00 98.69 319 ASP A N 1
ATOM 2390 C CA . ASP A 1 319 ? -20.096 -11.861 14.880 1.00 98.69 319 ASP A CA 1
ATOM 2391 C C . ASP A 1 319 ? -19.093 -10.905 15.536 1.00 98.69 319 ASP A C 1
ATOM 2393 O O . ASP A 1 319 ? -19.496 -9.898 16.111 1.00 98.69 319 ASP A O 1
ATOM 2397 N N . ASP A 1 320 ? -17.789 -11.172 15.430 1.00 98.88 320 ASP A N 1
ATOM 2398 C CA . ASP A 1 320 ? -16.715 -10.400 16.067 1.00 98.88 320 ASP A CA 1
ATOM 2399 C C . ASP A 1 320 ? -15.792 -9.729 15.044 1.00 98.88 320 ASP A C 1
ATOM 2401 O O . ASP A 1 320 ? -15.309 -8.618 15.270 1.00 98.88 320 ASP A O 1
ATOM 2405 N N . LEU A 1 321 ? -15.561 -10.382 13.904 1.00 98.94 321 LEU A N 1
ATOM 2406 C CA . LEU A 1 321 ? -14.632 -9.938 12.873 1.00 98.94 321 LEU A CA 1
ATOM 2407 C C . LEU A 1 321 ? -15.337 -9.738 11.533 1.00 98.94 321 LEU A C 1
ATOM 2409 O O . LEU A 1 321 ? -16.109 -10.579 11.072 1.00 98.94 321 LEU A O 1
ATOM 2413 N N . LEU A 1 322 ? -14.986 -8.649 10.857 1.00 98.94 322 LEU A N 1
ATOM 2414 C CA . LEU A 1 322 ? -15.247 -8.457 9.438 1.00 98.94 322 LEU A CA 1
ATOM 2415 C C . LEU A 1 322 ? -13.979 -8.818 8.662 1.00 98.94 322 LEU A C 1
ATOM 2417 O O . LEU A 1 322 ? -13.087 -7.988 8.498 1.00 98.94 322 LEU A O 1
ATOM 2421 N N . ILE A 1 323 ? -13.885 -10.060 8.195 1.00 98.94 323 ILE A N 1
ATOM 2422 C CA . ILE A 1 323 ? -12.717 -10.534 7.444 1.00 98.94 323 ILE A CA 1
ATOM 2423 C C . ILE A 1 323 ? -12.868 -10.191 5.956 1.00 98.94 323 ILE A C 1
ATOM 2425 O O . ILE A 1 323 ? -13.867 -10.530 5.321 1.00 98.94 323 ILE A O 1
ATOM 2429 N N . ILE A 1 324 ? -11.848 -9.534 5.404 1.00 98.94 324 ILE A N 1
ATOM 2430 C CA . ILE A 1 324 ? -11.686 -9.226 3.982 1.00 98.94 324 ILE A CA 1
ATOM 2431 C C . ILE A 1 324 ? -10.355 -9.823 3.520 1.00 98.94 324 ILE A C 1
ATOM 2433 O O . ILE A 1 324 ? -9.302 -9.557 4.107 1.00 98.94 324 ILE A O 1
ATOM 2437 N N . MET A 1 325 ? -10.378 -10.625 2.455 1.00 98.94 325 MET A N 1
ATOM 2438 C CA . MET A 1 325 ? -9.162 -11.254 1.947 1.00 98.94 325 MET A CA 1
ATOM 2439 C C . MET A 1 325 ? -8.234 -10.218 1.315 1.00 98.94 325 MET A C 1
ATOM 2441 O O . MET A 1 325 ? -8.631 -9.454 0.436 1.00 98.94 325 MET A O 1
ATOM 2445 N N . ARG A 1 326 ? -6.963 -10.230 1.703 1.00 98.88 326 ARG A N 1
ATOM 2446 C CA . ARG A 1 326 ? -5.911 -9.474 1.024 1.00 98.88 326 ARG A CA 1
ATOM 2447 C C . ARG A 1 326 ? -5.607 -10.119 -0.335 1.00 98.88 326 ARG A C 1
ATOM 2449 O O . ARG A 1 326 ? -5.124 -11.245 -0.393 1.00 98.88 326 ARG A O 1
ATOM 2456 N N . ALA A 1 327 ? -5.856 -9.388 -1.417 1.00 98.56 327 ALA A N 1
ATOM 2457 C CA . ALA A 1 327 ? -5.699 -9.832 -2.801 1.00 98.56 327 ALA A CA 1
ATOM 2458 C C . ALA A 1 327 ? -4.774 -8.900 -3.606 1.00 98.56 327 ALA A C 1
ATOM 2460 O O . ALA A 1 327 ? -5.142 -8.375 -4.654 1.00 98.56 327 ALA A O 1
ATOM 2461 N N . TYR A 1 328 ? -3.574 -8.650 -3.081 1.00 98.31 328 TYR A N 1
ATOM 2462 C CA . TYR A 1 328 ? -2.608 -7.726 -3.680 1.00 98.31 328 TYR A CA 1
ATOM 2463 C C . TYR A 1 328 ? -1.920 -8.401 -4.866 1.00 98.31 328 TYR A C 1
ATOM 2465 O O . TYR A 1 328 ? -1.456 -9.529 -4.739 1.00 98.31 328 TYR A O 1
ATOM 2473 N N . LEU A 1 329 ? -1.829 -7.722 -6.006 1.00 97.00 329 LEU A N 1
ATOM 2474 C CA . LEU A 1 329 ? -1.282 -8.308 -7.239 1.00 97.00 329 LEU A CA 1
ATOM 2475 C C . LEU A 1 329 ? 0.200 -7.999 -7.451 1.00 97.00 329 LEU A C 1
ATOM 2477 O O . LEU A 1 329 ? 0.869 -8.676 -8.223 1.00 97.00 329 LEU A O 1
ATOM 2481 N N . GLU A 1 330 ? 0.719 -6.986 -6.771 1.00 91.12 330 GLU A N 1
ATOM 2482 C CA . GLU A 1 330 ? 2.095 -6.530 -6.907 1.00 91.12 330 GLU A CA 1
ATOM 2483 C C . GLU A 1 330 ? 2.605 -6.029 -5.555 1.00 91.12 330 GLU A C 1
ATOM 2485 O O . GLU A 1 330 ? 1.839 -5.591 -4.692 1.00 91.12 330 GLU A O 1
ATOM 2490 N N . LYS A 1 331 ? 3.926 -6.090 -5.381 1.00 87.94 331 LYS A N 1
ATOM 2491 C CA . LYS A 1 331 ? 4.628 -5.408 -4.303 1.00 87.94 331 LYS A CA 1
ATOM 2492 C C . LYS A 1 331 ? 5.440 -4.251 -4.890 1.00 87.94 331 LYS A C 1
ATOM 2494 O O . LYS A 1 331 ? 6.353 -4.526 -5.663 1.00 87.94 331 LYS A O 1
ATOM 2499 N N . PRO A 1 332 ? 5.235 -2.989 -4.476 1.00 80.62 332 PRO A N 1
ATOM 2500 C CA . PRO A 1 332 ? 6.072 -1.891 -4.947 1.00 80.62 332 PRO A CA 1
ATOM 2501 C C . PRO A 1 332 ? 7.519 -2.038 -4.444 1.00 80.62 332 PRO A C 1
ATOM 2503 O O . PRO A 1 332 ? 7.788 -2.086 -3.234 1.00 80.62 332 PRO A O 1
ATOM 2506 N N . ARG A 1 333 ? 8.487 -2.074 -5.367 1.00 74.69 333 ARG A N 1
ATOM 2507 C CA . ARG A 1 333 ? 9.926 -2.250 -5.082 1.00 74.69 333 ARG A CA 1
ATOM 2508 C C . ARG A 1 333 ? 10.745 -1.089 -5.643 1.00 74.69 333 ARG A C 1
ATOM 2510 O O . ARG A 1 333 ? 10.464 -0.590 -6.722 1.00 74.69 333 ARG A O 1
ATOM 2517 N N . THR A 1 334 ? 11.783 -0.701 -4.905 1.00 55.19 334 THR A N 1
ATOM 2518 C CA . THR A 1 334 ? 12.834 0.229 -5.363 1.00 55.19 334 THR A CA 1
ATOM 2519 C C . THR A 1 334 ? 14.030 -0.503 -5.975 1.00 55.19 334 THR A C 1
ATOM 2521 O O . THR A 1 334 ? 14.930 0.135 -6.498 1.00 55.19 334 THR A O 1
ATOM 2524 N N . THR A 1 335 ? 14.047 -1.838 -5.906 1.00 62.47 335 THR A N 1
ATOM 2525 C CA . THR A 1 335 ? 15.091 -2.710 -6.461 1.00 62.47 335 THR A CA 1
ATOM 2526 C C . THR A 1 335 ? 14.501 -3.657 -7.506 1.00 62.47 335 THR A C 1
ATOM 2528 O O . THR A 1 335 ? 13.278 -3.814 -7.593 1.00 62.47 335 THR A O 1
ATOM 2531 N N . VAL A 1 336 ? 15.367 -4.314 -8.282 1.00 68.19 336 VAL A N 1
ATOM 2532 C CA . VAL A 1 336 ? 14.978 -5.362 -9.240 1.00 68.19 336 VAL A CA 1
ATOM 2533 C C . VAL A 1 336 ? 14.297 -6.530 -8.508 1.00 68.19 336 VAL A C 1
ATOM 2535 O O . VAL A 1 336 ? 14.665 -6.881 -7.382 1.00 68.19 336 VAL A O 1
ATOM 2538 N N . GLY A 1 337 ? 13.257 -7.084 -9.129 1.00 79.31 337 GLY A N 1
ATOM 2539 C CA . GLY A 1 337 ? 12.439 -8.183 -8.621 1.00 79.31 337 GLY A CA 1
ATOM 2540 C C . GLY A 1 337 ? 11.147 -8.330 -9.427 1.00 79.31 337 GLY A C 1
ATOM 2541 O O . GLY A 1 337 ? 10.830 -7.462 -10.246 1.00 79.31 337 GLY A O 1
ATOM 2542 N N . TRP A 1 338 ? 10.405 -9.410 -9.162 1.00 89.44 338 TRP A N 1
ATOM 2543 C CA . TRP A 1 338 ? 9.123 -9.696 -9.812 1.00 89.44 338 TRP A CA 1
ATOM 2544 C C . TRP A 1 338 ? 8.161 -8.503 -9.716 1.00 89.44 338 TRP A C 1
ATOM 2546 O O . TRP A 1 338 ? 8.013 -7.893 -8.652 1.00 89.44 338 TRP A O 1
ATOM 2556 N N . LYS A 1 339 ? 7.526 -8.164 -10.843 1.00 88.69 339 LYS A N 1
ATOM 2557 C CA . LYS A 1 339 ? 6.707 -6.951 -11.019 1.00 88.69 339 LYS A CA 1
ATOM 2558 C C . LYS A 1 339 ? 5.215 -7.161 -10.753 1.00 88.69 339 LYS A C 1
ATOM 2560 O O . LYS A 1 339 ? 4.413 -6.280 -11.043 1.00 88.69 339 LYS A O 1
ATOM 2565 N N . GLY A 1 340 ? 4.843 -8.309 -10.196 1.00 93.94 340 GLY A N 1
ATOM 2566 C CA . GLY A 1 340 ? 3.456 -8.631 -9.883 1.00 93.94 340 GLY A CA 1
ATOM 2567 C C . GLY A 1 340 ? 2.709 -9.328 -11.016 1.00 93.94 340 GLY A C 1
ATOM 2568 O O . GLY A 1 340 ? 3.153 -9.351 -12.162 1.00 93.94 340 GLY A O 1
ATOM 2569 N N . LEU A 1 341 ? 1.541 -9.872 -10.681 1.00 96.56 341 LEU A N 1
ATOM 2570 C CA . LEU A 1 341 ? 0.741 -10.753 -11.535 1.00 96.56 341 LEU A CA 1
ATOM 2571 C C . LEU A 1 341 ? 0.192 -10.053 -12.781 1.00 96.56 341 LEU A C 1
ATOM 2573 O O . LEU A 1 341 ? 0.008 -10.689 -13.814 1.00 96.56 341 LEU A O 1
ATOM 2577 N N . ILE A 1 342 ? -0.072 -8.745 -12.694 1.00 97.12 342 ILE A N 1
ATOM 2578 C CA . ILE A 1 342 ? -0.492 -7.959 -13.859 1.00 97.12 342 ILE A CA 1
ATOM 2579 C C . ILE A 1 342 ? 0.662 -7.851 -14.850 1.00 97.12 342 ILE A C 1
ATOM 2581 O O . ILE A 1 342 ? 0.467 -8.128 -16.028 1.00 97.12 342 ILE A O 1
ATOM 2585 N N . ASN A 1 343 ? 1.844 -7.449 -14.384 1.00 95.56 343 ASN A N 1
ATOM 2586 C CA . ASN A 1 343 ? 2.974 -7.188 -15.266 1.00 95.56 343 ASN A CA 1
ATOM 2587 C C . ASN A 1 343 ? 3.592 -8.484 -15.792 1.00 95.56 343 ASN A C 1
ATOM 2589 O O . ASN A 1 343 ? 3.813 -8.601 -16.990 1.00 95.56 343 ASN A O 1
ATOM 2593 N N . ASP A 1 344 ? 3.835 -9.458 -14.920 1.00 94.06 344 ASP A N 1
ATOM 2594 C CA . ASP A 1 344 ? 4.572 -10.682 -15.230 1.00 94.06 344 ASP A CA 1
ATOM 2595 C C . ASP A 1 344 ? 3.836 -11.925 -14.684 1.00 94.06 344 ASP A C 1
ATOM 2597 O O . ASP A 1 344 ? 4.215 -12.473 -13.644 1.00 94.06 344 ASP A O 1
ATOM 2601 N N . PRO A 1 345 ? 2.739 -12.359 -15.343 1.00 94.38 345 PRO A N 1
ATOM 2602 C CA . PRO A 1 345 ? 1.887 -13.445 -14.851 1.00 94.38 345 PRO A CA 1
ATOM 2603 C C . PRO A 1 345 ? 2.535 -14.832 -14.897 1.00 94.38 345 PRO A C 1
ATOM 2605 O O . PRO A 1 345 ? 2.070 -15.731 -14.205 1.00 94.38 345 PRO A O 1
ATOM 2608 N N . ASP A 1 346 ? 3.552 -15.016 -15.740 1.00 91.44 346 ASP A N 1
ATOM 2609 C CA . ASP A 1 346 ? 4.260 -16.291 -15.906 1.00 91.44 346 ASP A CA 1
ATOM 2610 C C . ASP A 1 346 ? 5.516 -16.379 -15.027 1.00 91.44 346 ASP A C 1
ATOM 2612 O O . ASP A 1 346 ? 6.091 -17.459 -14.879 1.00 91.44 346 ASP A O 1
ATOM 2616 N N . ILE A 1 347 ? 5.885 -15.262 -14.384 1.00 90.31 347 ILE A N 1
ATOM 2617 C CA . ILE A 1 347 ? 7.053 -15.145 -13.510 1.00 90.31 347 ILE A CA 1
ATOM 2618 C C . ILE A 1 347 ? 8.341 -15.475 -14.291 1.00 90.31 347 ILE A C 1
ATOM 2620 O O . ILE A 1 347 ? 9.225 -16.189 -13.816 1.00 90.31 347 ILE A O 1
ATOM 2624 N N . ASP A 1 348 ? 8.416 -14.988 -15.529 1.00 89.00 348 ASP A N 1
ATOM 2625 C CA . ASP A 1 348 ? 9.473 -15.282 -16.504 1.00 89.00 348 ASP A CA 1
ATOM 2626 C C . ASP A 1 348 ? 10.037 -14.011 -17.165 1.00 89.00 348 ASP A C 1
ATOM 2628 O O . ASP A 1 348 ? 10.766 -14.099 -18.152 1.00 89.00 348 ASP A O 1
ATOM 2632 N N . GLU A 1 349 ? 9.697 -12.831 -16.631 1.00 88.94 349 GLU A N 1
ATOM 2633 C CA . GLU A 1 349 ? 10.100 -11.516 -17.146 1.00 88.94 349 GLU A CA 1
ATOM 2634 C C . GLU A 1 349 ? 9.655 -11.256 -18.602 1.00 88.94 349 GLU A C 1
ATOM 2636 O O . GLU A 1 349 ? 10.212 -10.399 -19.288 1.00 88.94 349 GLU A O 1
ATOM 2641 N N . THR A 1 350 ? 8.615 -11.946 -19.093 1.00 89.81 350 THR A N 1
ATOM 2642 C CA . THR A 1 350 ? 8.080 -11.723 -20.454 1.00 89.81 350 THR A CA 1
ATOM 2643 C C . THR A 1 350 ? 7.087 -10.564 -20.559 1.00 89.81 350 THR A C 1
ATOM 2645 O O . THR A 1 350 ? 6.653 -10.226 -21.659 1.00 89.81 350 THR A O 1
ATOM 2648 N N . TYR A 1 351 ? 6.711 -9.952 -19.432 1.00 93.38 351 TYR A N 1
ATOM 2649 C CA . TYR A 1 351 ? 5.870 -8.750 -19.353 1.00 93.38 351 TYR A CA 1
ATOM 2650 C C . TYR A 1 351 ? 4.521 -8.834 -20.095 1.00 93.38 351 TYR A C 1
ATOM 2652 O O . TYR A 1 351 ? 4.064 -7.875 -20.722 1.00 93.38 351 TYR A O 1
ATOM 2660 N N . LYS A 1 352 ? 3.844 -9.988 -20.044 1.00 95.62 352 LYS A N 1
ATOM 2661 C CA . LYS A 1 352 ? 2.566 -10.219 -20.748 1.00 95.62 352 LYS A CA 1
ATOM 2662 C C . LYS A 1 352 ? 1.380 -9.526 -20.055 1.00 95.62 352 LYS A C 1
ATOM 2664 O O . LYS A 1 352 ? 0.451 -10.193 -19.595 1.00 95.62 352 LYS A O 1
ATOM 2669 N N . ILE A 1 353 ? 1.351 -8.193 -20.050 1.00 97.50 353 ILE A N 1
ATOM 2670 C CA . ILE A 1 353 ? 0.363 -7.372 -19.319 1.00 97.50 353 ILE A CA 1
ATOM 2671 C C . ILE A 1 353 ? -1.090 -7.734 -19.673 1.00 97.50 353 ILE A C 1
ATOM 2673 O O . ILE A 1 353 ? -1.929 -7.931 -18.795 1.00 97.50 353 ILE A O 1
ATOM 2677 N N . ASN A 1 354 ? -1.403 -7.909 -20.961 1.00 98.00 354 ASN A N 1
ATOM 2678 C CA . ASN A 1 354 ? -2.744 -8.312 -21.410 1.00 98.00 354 ASN A CA 1
ATOM 2679 C C . ASN A 1 354 ? -3.187 -9.684 -20.868 1.00 98.00 354 ASN A C 1
ATOM 2681 O O . ASN A 1 354 ? -4.384 -9.914 -20.669 1.00 98.00 354 ASN A O 1
ATOM 2685 N N . LYS A 1 355 ? -2.245 -10.609 -20.655 1.00 98.12 355 LYS A N 1
ATOM 2686 C CA . LYS A 1 355 ? -2.508 -11.899 -20.005 1.00 98.12 355 LYS A CA 1
ATOM 2687 C C . LYS A 1 355 ? -2.671 -11.698 -18.501 1.00 98.12 355 LYS A C 1
ATOM 2689 O O . LYS A 1 355 ? -3.632 -12.211 -17.935 1.00 98.12 355 LYS A O 1
ATOM 2694 N N . GLY A 1 356 ? -1.799 -10.912 -17.873 1.00 98.19 356 GLY A N 1
ATOM 2695 C CA . GLY A 1 356 ? -1.854 -10.637 -16.439 1.00 98.19 356 GLY A CA 1
ATOM 2696 C C . GLY A 1 356 ? -3.148 -9.952 -16.004 1.00 98.19 356 GLY A C 1
ATOM 2697 O O . GLY A 1 356 ? -3.727 -10.337 -14.990 1.00 98.19 356 GLY A O 1
ATOM 2698 N N . LEU A 1 357 ? -3.690 -9.035 -16.811 1.00 98.56 357 LEU A N 1
ATOM 2699 C CA . LEU A 1 357 ? -5.014 -8.441 -16.589 1.00 98.56 357 LEU A CA 1
ATOM 2700 C C . LEU A 1 357 ? -6.143 -9.485 -16.604 1.00 98.56 357 LEU A C 1
ATOM 2702 O O . LEU A 1 357 ? -7.008 -9.464 -15.728 1.00 98.56 357 LEU A O 1
ATOM 2706 N N . ARG A 1 358 ? -6.125 -10.428 -17.557 1.00 98.62 358 ARG A N 1
ATOM 2707 C CA . ARG A 1 358 ? -7.105 -11.529 -17.627 1.00 98.62 358 ARG A CA 1
ATOM 2708 C C . ARG A 1 358 ? -7.011 -12.454 -16.428 1.00 98.62 358 ARG A C 1
ATOM 2710 O O . ARG A 1 358 ? -8.030 -12.735 -15.801 1.00 98.62 358 ARG A O 1
ATOM 2717 N N . VAL A 1 359 ? -5.799 -12.888 -16.093 1.00 98.44 359 VAL A N 1
ATOM 2718 C CA . VAL A 1 359 ? -5.543 -13.762 -14.942 1.00 98.44 359 VAL A CA 1
ATOM 2719 C C . VAL A 1 359 ? -5.991 -13.078 -13.650 1.00 98.44 359 VAL A C 1
ATOM 2721 O O . VAL A 1 359 ? -6.747 -13.665 -12.880 1.00 98.44 359 VAL A O 1
ATOM 2724 N N . SER A 1 360 ? -5.615 -11.814 -13.454 1.00 98.50 360 SER A N 1
ATOM 2725 C CA . SER A 1 360 ? -5.962 -11.038 -12.259 1.00 98.50 360 SER A CA 1
ATOM 2726 C C . SER A 1 360 ? -7.468 -10.821 -12.122 1.00 98.50 360 SER A C 1
ATOM 2728 O O . SER A 1 360 ? -8.030 -11.039 -11.048 1.00 98.50 360 SER A O 1
ATOM 2730 N N . ARG A 1 361 ? -8.157 -10.442 -13.210 1.00 98.62 361 ARG A N 1
ATOM 2731 C CA . ARG A 1 361 ? -9.613 -10.253 -13.176 1.00 98.62 361 ARG A CA 1
ATOM 2732 C C . ARG A 1 361 ? -10.341 -11.567 -12.925 1.00 98.62 361 ARG A C 1
ATOM 2734 O O . ARG A 1 361 ? -11.242 -11.596 -12.089 1.00 98.62 361 ARG A O 1
ATOM 2741 N N . LYS A 1 362 ? -9.950 -12.645 -13.613 1.00 98.75 362 LYS A N 1
ATOM 2742 C CA . LYS A 1 362 ? -10.531 -13.972 -13.387 1.00 98.75 362 LYS A CA 1
ATOM 2743 C C . LYS A 1 362 ? -10.361 -14.385 -11.925 1.00 98.75 362 LYS A C 1
ATOM 2745 O O . LYS A 1 362 ? -11.336 -14.793 -11.307 1.00 98.75 362 LYS A O 1
ATOM 2750 N N . LEU A 1 363 ? -9.168 -14.201 -11.361 1.00 98.81 363 LEU A N 1
ATOM 2751 C CA . LEU A 1 363 ? -8.906 -14.493 -9.957 1.00 98.81 363 LEU A CA 1
ATOM 2752 C C . LEU A 1 363 ? -9.838 -13.689 -9.040 1.00 98.81 363 LEU A C 1
ATOM 2754 O O . LEU A 1 363 ? -10.499 -14.270 -8.190 1.00 98.81 363 LEU A O 1
ATOM 2758 N N . PHE A 1 364 ? -9.988 -12.379 -9.243 1.00 98.81 364 PHE A N 1
ATOM 2759 C CA . PHE A 1 364 ? -10.915 -11.573 -8.435 1.00 98.81 364 PHE A CA 1
ATOM 2760 C C . PHE A 1 364 ? -12.376 -12.033 -8.576 1.00 98.81 364 PHE A C 1
ATOM 2762 O O . PHE A 1 364 ? -13.104 -12.058 -7.579 1.00 98.81 364 PHE A O 1
ATOM 2769 N N . CYS A 1 365 ? -12.804 -12.449 -9.772 1.00 98.75 365 CYS A N 1
ATOM 2770 C CA . CYS A 1 365 ? -14.108 -13.082 -9.983 1.00 98.75 365 CYS A CA 1
ATOM 2771 C C . CYS A 1 365 ? -14.241 -14.391 -9.188 1.00 98.75 365 CYS A C 1
ATOM 2773 O O . CYS A 1 365 ? -15.254 -14.587 -8.522 1.00 98.75 365 CYS A O 1
ATOM 2775 N N . ASP A 1 366 ? -13.228 -15.260 -9.216 1.00 98.75 366 ASP A N 1
ATOM 2776 C CA . ASP A 1 366 ? -13.236 -16.550 -8.514 1.00 98.75 366 ASP A CA 1
ATOM 2777 C C . ASP A 1 366 ? -13.278 -16.372 -6.982 1.00 98.75 366 ASP A C 1
ATOM 2779 O O . ASP A 1 366 ? -13.985 -17.107 -6.289 1.00 98.75 366 ASP A O 1
ATOM 2783 N N . LEU A 1 367 ? -12.549 -15.387 -6.443 1.00 98.88 367 LEU A N 1
ATOM 2784 C CA . LEU A 1 367 ? -12.514 -15.078 -5.007 1.00 98.88 367 LEU A CA 1
ATOM 2785 C C . LEU A 1 367 ? -13.854 -14.500 -4.528 1.00 98.88 367 LEU A C 1
ATOM 2787 O O . LEU A 1 367 ? -14.483 -15.013 -3.602 1.00 98.88 367 LEU A O 1
ATOM 2791 N N . THR A 1 368 ? -14.339 -13.455 -5.201 1.00 98.88 368 THR A N 1
ATOM 2792 C CA . THR A 1 368 ? -15.609 -12.801 -4.838 1.00 98.88 368 THR A CA 1
ATOM 2793 C C . THR A 1 368 ? -16.825 -13.684 -5.113 1.00 98.88 368 THR A C 1
ATOM 2795 O O . THR A 1 368 ? -17.816 -13.617 -4.381 1.00 98.88 368 THR A O 1
ATOM 2798 N N . GLY A 1 369 ? -16.746 -14.552 -6.125 1.00 98.62 369 GLY A N 1
ATOM 2799 C CA . GLY A 1 369 ? -17.777 -15.532 -6.460 1.00 98.62 369 GLY A CA 1
ATOM 2800 C C . GLY A 1 369 ? -17.953 -16.611 -5.388 1.00 98.62 369 GLY A C 1
ATOM 2801 O O . GLY A 1 369 ? -19.053 -17.138 -5.242 1.00 98.62 369 GLY A O 1
ATOM 2802 N N . GLN A 1 370 ? -16.916 -16.885 -4.588 1.00 98.50 370 GLN A N 1
ATOM 2803 C CA . GLN A 1 370 ? -16.991 -17.757 -3.407 1.00 98.50 370 GLN A CA 1
ATOM 2804 C C . GLN A 1 370 ? -17.610 -17.078 -2.174 1.00 98.50 370 GLN A C 1
ATOM 2806 O O . GLN A 1 370 ? -17.753 -17.719 -1.136 1.00 98.50 370 GLN A O 1
ATOM 2811 N N . GLY A 1 371 ? -17.973 -15.794 -2.256 1.00 98.38 371 GLY A N 1
ATOM 2812 C CA . GLY A 1 371 ? -18.511 -15.048 -1.118 1.00 98.38 371 GLY A CA 1
ATOM 2813 C C . GLY A 1 371 ? -17.467 -14.273 -0.309 1.00 98.38 371 GLY A C 1
ATOM 2814 O O . GLY A 1 371 ? -17.819 -13.697 0.718 1.00 98.38 371 GLY A O 1
ATOM 2815 N N . MET A 1 372 ? -16.203 -14.232 -0.749 1.00 98.69 372 MET A N 1
ATOM 2816 C CA . MET A 1 372 ? -15.133 -13.519 -0.047 1.00 98.69 372 MET A CA 1
ATOM 2817 C C . MET A 1 372 ? -14.974 -12.077 -0.559 1.00 98.69 372 MET A C 1
ATOM 2819 O O . MET A 1 372 ? -14.576 -11.883 -1.711 1.00 98.69 372 MET A O 1
ATOM 2823 N N . PRO A 1 373 ? -15.247 -11.038 0.254 1.00 98.88 373 PRO A N 1
ATOM 2824 C CA . PRO A 1 373 ? -14.842 -9.680 -0.093 1.00 98.88 373 PRO A CA 1
ATOM 2825 C C . PRO A 1 373 ? -13.312 -9.584 -0.139 1.00 98.88 373 PRO A C 1
ATOM 2827 O O . PRO A 1 373 ? -12.621 -10.201 0.672 1.00 98.88 373 PRO A O 1
ATOM 2830 N N . ILE A 1 374 ? -12.781 -8.777 -1.062 1.00 98.94 374 ILE A N 1
ATOM 2831 C CA . ILE A 1 374 ? -11.332 -8.637 -1.257 1.00 98.94 374 ILE A CA 1
ATOM 2832 C C . ILE A 1 374 ? -10.847 -7.198 -1.066 1.00 98.94 374 ILE A C 1
ATOM 2834 O O . ILE A 1 374 ? -11.577 -6.235 -1.332 1.00 98.94 374 ILE A O 1
ATOM 2838 N N . ALA A 1 375 ? -9.590 -7.071 -0.643 1.00 98.88 375 ALA A N 1
ATOM 2839 C CA . ALA A 1 375 ? -8.862 -5.819 -0.516 1.00 98.88 375 ALA A CA 1
ATOM 2840 C C . ALA A 1 375 ? -7.565 -5.826 -1.330 1.00 98.88 375 ALA A C 1
ATOM 2842 O O . ALA A 1 375 ? -6.808 -6.793 -1.276 1.00 98.88 375 ALA A O 1
ATOM 2843 N N . THR A 1 376 ? -7.267 -4.735 -2.036 1.00 98.19 376 THR A N 1
ATOM 2844 C CA . THR A 1 376 ? -6.012 -4.592 -2.799 1.00 98.19 376 THR A CA 1
ATOM 2845 C C . THR A 1 376 ? -5.435 -3.177 -2.715 1.00 98.19 376 THR A C 1
ATOM 2847 O O . THR A 1 376 ? -6.130 -2.218 -2.377 1.00 98.19 376 THR A O 1
ATOM 2850 N N . GLU A 1 377 ? -4.145 -3.042 -3.012 1.00 97.25 377 GLU A N 1
ATOM 2851 C CA . GLU A 1 377 ? -3.449 -1.756 -3.109 1.00 97.25 377 GLU A CA 1
ATOM 2852 C C . GLU A 1 377 ? -3.707 -1.087 -4.460 1.00 97.25 377 GLU A C 1
ATOM 2854 O O . GLU A 1 377 ? -3.747 -1.771 -5.484 1.00 97.25 377 GLU A O 1
ATOM 2859 N N . MET A 1 378 ? -3.861 0.240 -4.471 1.00 96.12 378 MET A N 1
ATOM 2860 C CA . MET A 1 378 ? -3.869 1.025 -5.710 1.00 96.12 378 MET A CA 1
ATOM 2861 C C . MET A 1 378 ? -2.455 1.552 -5.961 1.00 96.12 378 MET A C 1
ATOM 2863 O O . MET A 1 378 ? -1.979 2.428 -5.233 1.00 96.12 378 MET A O 1
ATOM 2867 N N . LEU A 1 379 ? -1.782 0.988 -6.963 1.00 92.38 379 LEU A N 1
ATOM 2868 C CA . LEU A 1 379 ? -0.387 1.307 -7.298 1.00 92.38 379 LEU A CA 1
ATOM 2869 C C . LEU A 1 379 ? -0.255 2.311 -8.447 1.00 92.38 379 LEU A C 1
ATOM 2871 O O . LEU A 1 379 ? 0.779 2.961 -8.583 1.00 92.38 379 LEU A O 1
ATOM 2875 N N . ASP A 1 380 ? -1.295 2.419 -9.267 1.00 93.56 380 ASP A N 1
ATOM 2876 C CA . ASP A 1 380 ? -1.370 3.298 -10.422 1.00 93.56 380 ASP A CA 1
ATOM 2877 C C . ASP A 1 380 ? -2.823 3.760 -10.649 1.00 93.56 380 ASP A C 1
ATOM 2879 O O . ASP A 1 380 ? -3.758 3.323 -9.971 1.00 93.56 380 ASP A O 1
ATOM 2883 N N . THR A 1 381 ? -3.019 4.674 -11.597 1.00 93.69 381 THR A N 1
ATOM 2884 C CA . THR A 1 381 ? -4.314 5.319 -11.870 1.00 93.69 381 THR A CA 1
ATOM 2885 C C . THR A 1 381 ? -5.113 4.668 -13.006 1.00 93.69 381 THR A C 1
ATOM 2887 O O . THR A 1 381 ? -6.210 5.131 -13.328 1.00 93.69 381 THR A O 1
ATOM 2890 N N . ILE A 1 382 ? -4.601 3.589 -13.605 1.00 95.75 382 ILE A N 1
ATOM 2891 C CA . ILE A 1 382 ? -5.171 2.893 -14.765 1.00 95.75 382 ILE A CA 1
ATOM 2892 C C . ILE A 1 382 ? -5.745 1.531 -14.362 1.00 95.75 382 ILE A C 1
ATOM 2894 O O . ILE A 1 382 ? -6.910 1.251 -14.660 1.00 95.75 382 ILE A O 1
ATOM 2898 N N . SER A 1 383 ? -4.980 0.697 -13.651 1.00 95.69 383 SER A N 1
ATOM 2899 C CA . SER A 1 383 ? -5.378 -0.655 -13.237 1.00 95.69 383 SER A CA 1
ATOM 2900 C C . SER A 1 383 ? -6.722 -0.726 -12.493 1.00 95.69 383 SER A C 1
ATOM 2902 O O . SER A 1 383 ? -7.472 -1.678 -12.749 1.00 95.69 383 SER A O 1
ATOM 2904 N N . PRO A 1 384 ? -7.155 0.278 -11.692 1.00 96.62 384 PRO A N 1
ATOM 2905 C CA . PRO A 1 384 ? -8.484 0.247 -11.085 1.00 96.62 384 PRO A CA 1
ATOM 2906 C C . PRO A 1 384 ? -9.616 0.189 -12.117 1.00 96.62 384 PRO A C 1
ATOM 2908 O O . PRO A 1 384 ? -10.663 -0.395 -11.844 1.00 96.62 384 PRO A O 1
ATOM 2911 N N . GLN A 1 385 ? -9.435 0.712 -13.334 1.00 96.94 385 GLN A N 1
ATOM 2912 C CA . GLN A 1 385 ? -10.479 0.644 -14.360 1.00 96.94 385 GLN A CA 1
ATOM 2913 C C . GLN A 1 385 ? -10.829 -0.792 -14.767 1.00 96.94 385 GLN A C 1
ATOM 2915 O O . GLN A 1 385 ? -11.964 -1.028 -15.188 1.00 96.94 385 GLN A O 1
ATOM 2920 N N . PHE A 1 386 ? -9.899 -1.729 -14.591 1.00 98.38 386 PHE A N 1
ATOM 2921 C CA . PHE A 1 386 ? -10.041 -3.138 -14.952 1.00 98.38 386 PHE A CA 1
ATOM 2922 C C . PHE A 1 386 ? -10.611 -4.015 -13.833 1.00 98.38 386 PHE A C 1
ATOM 2924 O O . PHE A 1 386 ? -11.152 -5.083 -14.124 1.00 98.38 386 PHE A O 1
ATOM 2931 N N . LEU A 1 387 ? -10.456 -3.596 -12.572 1.00 98.19 387 LEU A N 1
ATOM 2932 C CA . LEU A 1 387 ? -10.639 -4.472 -11.406 1.00 98.19 387 LEU A CA 1
ATOM 2933 C C . LEU A 1 387 ? -11.520 -3.873 -10.296 1.00 98.19 387 LEU A C 1
ATOM 2935 O O . LEU A 1 387 ? -12.009 -4.615 -9.447 1.00 98.19 387 LEU A O 1
ATOM 2939 N N . ALA A 1 388 ? -11.739 -2.551 -10.271 1.00 97.81 388 ALA A N 1
ATOM 2940 C CA . ALA A 1 388 ? -12.404 -1.857 -9.160 1.00 97.81 388 ALA A CA 1
ATOM 2941 C C . ALA A 1 388 ? -13.852 -2.286 -8.900 1.00 97.81 388 ALA A C 1
ATOM 2943 O O . ALA A 1 388 ? -14.345 -2.106 -7.785 1.00 97.81 388 ALA A O 1
ATOM 2944 N N . ASP A 1 389 ? -14.541 -2.865 -9.881 1.00 98.06 389 ASP A N 1
ATOM 2945 C CA . ASP A 1 389 ? -15.885 -3.420 -9.702 1.00 98.06 389 ASP A CA 1
ATOM 2946 C C . ASP A 1 389 ? -15.912 -4.637 -8.762 1.00 98.06 389 ASP A C 1
ATOM 2948 O O . ASP A 1 389 ? -16.957 -4.923 -8.182 1.00 98.06 389 ASP A O 1
ATOM 2952 N N . LEU A 1 390 ? -14.769 -5.296 -8.547 1.00 98.81 390 LEU A N 1
ATOM 2953 C CA . LEU A 1 390 ? -14.633 -6.500 -7.721 1.00 98.81 390 LEU A CA 1
ATOM 2954 C C . LEU A 1 390 ? -13.997 -6.238 -6.344 1.00 98.81 390 LEU A C 1
ATOM 2956 O O . LEU A 1 390 ? -13.785 -7.170 -5.578 1.00 98.81 390 LEU A O 1
ATOM 2960 N N . ILE A 1 391 ? -13.681 -4.983 -6.014 1.00 98.81 391 ILE A N 1
ATOM 2961 C CA . ILE A 1 391 ? -12.929 -4.627 -4.801 1.00 98.81 391 ILE A CA 1
ATOM 2962 C C . ILE A 1 391 ? -13.868 -4.092 -3.716 1.00 98.81 391 ILE A C 1
ATOM 2964 O O . ILE A 1 391 ? -14.714 -3.234 -3.992 1.00 98.81 391 ILE A O 1
ATOM 2968 N N . SER A 1 392 ? -13.699 -4.566 -2.478 1.00 98.88 392 SER A N 1
ATOM 2969 C CA . SER A 1 392 ? -14.507 -4.149 -1.320 1.00 98.88 392 SER A CA 1
ATOM 2970 C C . SER A 1 392 ? -13.832 -3.101 -0.439 1.00 98.88 392 SER A C 1
ATOM 2972 O O . SER A 1 392 ? -14.521 -2.323 0.215 1.00 98.88 392 SER A O 1
ATOM 2974 N N . LEU A 1 393 ? -12.501 -3.078 -0.418 1.00 98.88 393 LEU A N 1
ATOM 2975 C CA . LEU A 1 393 ? -11.690 -2.141 0.356 1.00 98.88 393 LEU A CA 1
ATOM 2976 C C . LEU A 1 393 ? -10.352 -1.931 -0.354 1.00 98.88 393 LEU A C 1
ATOM 2978 O O . LEU A 1 393 ? -9.811 -2.863 -0.941 1.00 98.88 393 LEU A O 1
ATOM 2982 N N . GLY A 1 394 ? -9.803 -0.724 -0.319 1.00 98.44 394 GLY A N 1
ATOM 2983 C CA . GLY A 1 394 ? -8.495 -0.459 -0.913 1.00 98.44 394 GLY A CA 1
ATOM 2984 C C . GLY A 1 394 ? -7.496 0.113 0.076 1.00 98.44 394 GLY A C 1
ATOM 2985 O O . GLY A 1 394 ? -7.849 0.555 1.169 1.00 98.44 394 GLY A O 1
ATOM 2986 N N . ALA A 1 395 ? -6.235 0.133 -0.339 1.00 98.38 395 ALA A N 1
ATOM 2987 C CA . ALA A 1 395 ? -5.181 0.836 0.374 1.00 98.38 395 ALA A CA 1
ATOM 2988 C C . ALA A 1 395 ? -4.310 1.656 -0.580 1.00 98.38 395 ALA A C 1
ATOM 2990 O O . ALA A 1 395 ? -4.064 1.245 -1.715 1.00 98.38 395 ALA A O 1
ATOM 2991 N N . ILE A 1 396 ? -3.802 2.783 -0.087 1.00 98.31 396 ILE A N 1
ATOM 2992 C CA . ILE A 1 396 ? -2.700 3.525 -0.700 1.00 98.31 396 ILE A CA 1
ATOM 2993 C C . ILE A 1 396 ? -1.431 3.250 0.102 1.00 98.31 396 ILE A C 1
ATOM 2995 O O . ILE A 1 396 ? -1.404 3.367 1.334 1.00 98.31 396 ILE A O 1
ATOM 2999 N N . GLY A 1 397 ? -0.383 2.849 -0.611 1.00 95.62 397 GLY A N 1
ATOM 3000 C CA . GLY A 1 397 ? 0.904 2.491 -0.038 1.00 95.62 397 GLY A CA 1
ATOM 3001 C C . GLY A 1 397 ? 1.653 3.675 0.554 1.00 95.62 397 GLY A C 1
ATOM 3002 O O . GLY A 1 397 ? 1.516 4.811 0.116 1.00 95.62 397 GLY A O 1
ATOM 3003 N N . ALA A 1 398 ? 2.555 3.397 1.498 1.00 93.50 398 ALA A N 1
ATOM 3004 C CA . ALA A 1 398 ? 3.325 4.430 2.199 1.00 93.50 398 ALA A CA 1
ATOM 3005 C C . ALA A 1 398 ? 4.152 5.336 1.261 1.00 93.50 398 ALA A C 1
ATOM 3007 O O . ALA A 1 398 ? 4.444 6.472 1.613 1.00 93.50 398 ALA A O 1
ATOM 3008 N N . ARG A 1 399 ? 4.538 4.837 0.076 1.00 92.19 399 ARG A N 1
ATOM 3009 C CA . ARG A 1 399 ? 5.302 5.593 -0.935 1.00 92.19 399 ARG A CA 1
ATOM 3010 C C . ARG A 1 399 ? 4.427 6.432 -1.869 1.00 92.19 399 ARG A C 1
ATOM 3012 O O . ARG A 1 399 ? 4.951 7.283 -2.574 1.00 92.19 399 ARG A O 1
ATOM 3019 N N . THR A 1 400 ? 3.123 6.177 -1.901 1.00 95.12 400 THR A N 1
ATOM 3020 C CA . THR A 1 400 ? 2.165 6.868 -2.771 1.00 95.12 400 THR A CA 1
ATOM 3021 C C . THR A 1 400 ? 1.136 7.680 -1.987 1.00 95.12 400 THR A C 1
ATOM 3023 O O . THR A 1 400 ? 0.428 8.479 -2.587 1.00 95.12 400 THR A O 1
ATOM 3026 N N . THR A 1 401 ? 1.108 7.593 -0.651 1.00 96.62 401 THR A N 1
ATOM 3027 C CA . THR A 1 401 ? 0.258 8.428 0.219 1.00 96.62 401 THR A CA 1
ATOM 3028 C C . THR A 1 401 ? 0.453 9.934 -0.016 1.00 96.62 401 THR A C 1
ATOM 3030 O O . THR A 1 401 ? -0.503 10.708 0.050 1.00 96.62 401 THR A O 1
ATOM 3033 N N . GLU A 1 402 ? 1.678 10.371 -0.314 1.00 95.12 402 GLU A N 1
ATOM 3034 C CA . GLU A 1 402 ? 1.986 11.775 -0.633 1.00 95.12 402 GLU A CA 1
ATOM 3035 C C . GLU A 1 402 ? 1.710 12.154 -2.093 1.00 95.12 402 GLU A C 1
ATOM 3037 O O . GLU A 1 402 ? 1.682 13.334 -2.434 1.00 95.12 402 GLU A O 1
ATOM 3042 N N . SER A 1 403 ? 1.466 11.173 -2.964 1.00 97.06 403 SER A N 1
ATOM 3043 C CA . SER A 1 403 ? 1.226 11.413 -4.382 1.00 97.06 403 SER A CA 1
ATOM 3044 C C . SER A 1 403 ? -0.149 12.038 -4.597 1.00 97.06 403 SER A C 1
ATOM 3046 O O . SER A 1 403 ? -1.181 11.424 -4.313 1.00 97.06 403 SER A O 1
ATOM 3048 N N . GLN A 1 404 ? -0.165 13.235 -5.182 1.00 96.94 404 GLN A N 1
ATOM 3049 C CA . GLN A 1 404 ? -1.400 13.926 -5.547 1.00 96.94 404 GLN A CA 1
ATOM 3050 C C . GLN A 1 404 ? -2.281 13.073 -6.473 1.00 96.94 404 GLN A C 1
ATOM 3052 O O . GLN A 1 404 ? -3.473 12.940 -6.217 1.00 96.94 404 GLN A O 1
ATOM 3057 N N . LEU A 1 405 ? -1.685 12.393 -7.460 1.00 96.12 405 LEU A N 1
ATOM 3058 C CA . LEU A 1 405 ? -2.407 11.502 -8.378 1.00 96.12 405 LEU A CA 1
ATOM 3059 C C . LEU A 1 405 ? -3.157 10.381 -7.642 1.00 96.12 405 LEU A C 1
ATOM 3061 O O . LEU A 1 405 ? -4.273 10.027 -8.011 1.00 96.12 405 LEU A O 1
ATOM 3065 N N . HIS A 1 406 ? -2.569 9.833 -6.576 1.00 98.12 406 HIS A N 1
ATOM 3066 C CA . HIS A 1 406 ? -3.203 8.772 -5.791 1.00 98.12 406 HIS A CA 1
ATOM 3067 C C . HIS A 1 406 ? -4.299 9.310 -4.866 1.00 98.12 406 HIS A C 1
ATOM 3069 O O . HIS A 1 406 ? -5.299 8.628 -4.654 1.00 98.12 406 HIS A O 1
ATOM 3075 N N . ARG A 1 407 ? -4.154 10.534 -4.345 1.00 98.12 407 ARG A N 1
ATOM 3076 C CA . ARG A 1 407 ? -5.205 11.220 -3.570 1.00 98.12 407 ARG A CA 1
ATOM 3077 C C . ARG A 1 407 ? -6.410 11.565 -4.449 1.00 98.12 407 ARG A C 1
ATOM 3079 O O . ARG A 1 407 ? -7.554 11.360 -4.047 1.00 98.12 407 ARG A O 1
ATOM 3086 N N . GLU A 1 408 ? -6.151 12.020 -5.670 1.00 97.94 408 GLU A N 1
ATOM 3087 C CA . GLU A 1 408 ? -7.170 12.279 -6.690 1.00 97.94 408 GLU A CA 1
ATOM 3088 C C . GLU A 1 408 ? -7.875 10.988 -7.110 1.00 97.94 408 GLU A C 1
ATOM 3090 O O . GLU A 1 408 ? -9.105 10.935 -7.097 1.00 97.94 408 GLU A O 1
ATOM 3095 N N . LEU A 1 409 ? -7.126 9.914 -7.383 1.00 97.44 409 LEU A N 1
ATOM 3096 C CA . LEU A 1 409 ? -7.690 8.587 -7.635 1.00 97.44 409 LEU A CA 1
ATOM 3097 C C . LEU A 1 409 ? -8.591 8.138 -6.477 1.00 97.44 409 LEU A C 1
ATOM 3099 O O . LEU A 1 409 ? -9.745 7.774 -6.702 1.00 97.44 409 LEU A O 1
ATOM 3103 N N . ALA A 1 410 ? -8.083 8.204 -5.244 1.00 98.25 410 ALA A N 1
ATOM 3104 C CA . ALA A 1 410 ? -8.791 7.798 -4.033 1.00 98.25 410 ALA A CA 1
ATOM 3105 C C . ALA A 1 410 ? -10.156 8.478 -3.880 1.00 98.25 410 ALA A C 1
ATOM 3107 O O . ALA A 1 410 ? -11.125 7.826 -3.487 1.00 98.25 410 ALA A O 1
ATOM 3108 N N . SER A 1 411 ? -10.250 9.756 -4.258 1.00 98.50 411 SER A N 1
ATOM 3109 C CA . SER A 1 411 ? -11.491 10.537 -4.206 1.00 98.50 411 SER A CA 1
ATOM 3110 C C . SER A 1 411 ? -12.603 10.043 -5.142 1.00 98.50 411 SER A C 1
ATOM 3112 O O . SER A 1 411 ? -13.762 10.428 -4.983 1.00 98.50 411 SER A O 1
ATOM 3114 N N . GLY A 1 412 ? -12.260 9.225 -6.144 1.00 97.75 412 GLY A N 1
ATOM 3115 C CA . GLY A 1 412 ? -13.192 8.659 -7.123 1.00 97.75 412 GLY A CA 1
ATOM 3116 C C . GLY A 1 412 ? -13.473 7.166 -6.954 1.00 97.75 412 GLY A C 1
ATOM 3117 O O . GLY A 1 412 ? -14.328 6.633 -7.664 1.00 97.75 412 GLY A O 1
ATOM 3118 N N . LEU A 1 413 ? -12.766 6.475 -6.055 1.00 98.19 413 LEU A N 1
ATOM 3119 C CA . LEU A 1 413 ? -12.953 5.040 -5.838 1.00 98.19 413 LEU A CA 1
ATOM 3120 C C . LEU A 1 413 ? -14.253 4.758 -5.078 1.00 98.19 413 LEU A C 1
ATOM 3122 O O . LEU A 1 413 ? -14.661 5.497 -4.191 1.00 98.19 413 LEU A O 1
ATOM 3126 N N . SER A 1 414 ? -14.912 3.656 -5.437 1.00 98.19 414 SER A N 1
ATOM 3127 C CA . SER A 1 414 ? -16.260 3.315 -4.959 1.00 98.19 414 SER A CA 1
ATOM 3128 C C . SER A 1 414 ? -16.276 2.455 -3.687 1.00 98.19 414 SER A C 1
ATOM 3130 O O . SER A 1 414 ? -17.245 1.730 -3.455 1.00 98.19 414 SER A O 1
ATOM 3132 N N . PHE A 1 415 ? -15.192 2.466 -2.915 1.00 98.69 415 PHE A N 1
ATOM 3133 C CA . PHE A 1 415 ? -14.988 1.654 -1.715 1.00 98.69 415 PHE A CA 1
ATOM 3134 C C . PHE A 1 415 ? -14.137 2.414 -0.682 1.00 98.69 415 PHE A C 1
ATOM 3136 O O . PHE A 1 415 ? -13.401 3.332 -1.066 1.00 98.69 415 PHE A O 1
ATOM 3143 N N . PRO A 1 416 ? -14.218 2.044 0.611 1.00 98.62 416 PRO A N 1
ATOM 3144 C CA . PRO A 1 416 ? -13.387 2.641 1.651 1.00 98.62 416 PRO A CA 1
ATOM 3145 C C . PRO A 1 416 ? -11.896 2.424 1.387 1.00 98.62 416 PRO A C 1
ATOM 3147 O O . PRO A 1 416 ? -11.492 1.388 0.841 1.00 98.62 416 PRO A O 1
ATOM 3150 N N . LEU A 1 417 ? -11.080 3.396 1.796 1.00 98.06 417 LEU A N 1
ATOM 3151 C CA . LEU A 1 417 ? -9.654 3.426 1.479 1.00 98.06 417 LEU A CA 1
ATOM 3152 C C . LEU A 1 417 ? -8.782 3.717 2.703 1.00 98.06 417 LEU A C 1
ATOM 3154 O O . LEU A 1 417 ? -8.952 4.726 3.384 1.00 98.06 417 LEU A O 1
ATOM 3158 N N . GLY A 1 418 ? -7.802 2.855 2.956 1.00 98.62 418 GLY A N 1
ATOM 3159 C CA . GLY A 1 418 ? -6.799 3.087 3.990 1.00 98.62 418 GLY A CA 1
ATOM 3160 C C . GLY A 1 418 ? -5.536 3.747 3.434 1.00 98.62 418 GLY A C 1
ATOM 3161 O O . GLY A 1 418 ? -4.915 3.220 2.511 1.00 98.62 418 GLY A O 1
ATOM 3162 N N . PHE A 1 419 ? -5.100 4.864 4.011 1.00 98.69 419 PHE A N 1
ATOM 3163 C CA . PHE A 1 419 ? -3.814 5.492 3.691 1.00 98.69 419 PHE A CA 1
ATOM 3164 C C . PHE A 1 419 ? -2.747 5.062 4.694 1.00 98.69 419 PHE A C 1
ATOM 3166 O O . PHE A 1 419 ? -2.865 5.335 5.891 1.00 98.69 419 PHE A O 1
ATOM 3173 N N . LYS A 1 420 ? -1.679 4.411 4.223 1.00 98.56 420 LYS A N 1
ATOM 3174 C CA . LYS A 1 420 ? -0.538 4.066 5.084 1.00 98.56 420 LYS A CA 1
ATOM 3175 C C . LYS A 1 420 ? 0.221 5.321 5.519 1.00 98.56 420 LYS A C 1
ATOM 3177 O O . LYS A 1 420 ? 0.435 6.224 4.708 1.00 98.56 420 LYS A O 1
ATOM 3182 N N . ASN A 1 421 ? 0.677 5.349 6.774 1.00 97.94 421 ASN A N 1
ATOM 3183 C CA . ASN A 1 421 ? 1.609 6.377 7.250 1.00 97.94 421 ASN A CA 1
ATOM 3184 C C . ASN A 1 421 ? 2.918 6.379 6.435 1.00 97.94 421 ASN A C 1
ATOM 3186 O O . ASN A 1 421 ? 3.292 5.357 5.845 1.00 97.94 421 ASN A O 1
ATOM 3190 N N . GLY A 1 422 ? 3.627 7.511 6.448 1.00 94.12 422 GLY A N 1
ATOM 3191 C CA . GLY A 1 422 ? 4.867 7.730 5.699 1.00 94.12 422 GLY A CA 1
ATOM 3192 C C . GLY A 1 422 ? 5.966 6.725 6.042 1.00 94.12 422 GLY A C 1
ATOM 3193 O O . GLY A 1 422 ? 5.927 6.061 7.087 1.00 94.12 422 GLY A O 1
ATOM 3194 N N . THR A 1 423 ? 6.959 6.583 5.155 1.00 90.62 423 THR A N 1
ATOM 3195 C CA . THR A 1 423 ? 8.048 5.600 5.321 1.00 90.62 423 THR A CA 1
ATOM 3196 C C . THR A 1 423 ? 8.854 5.796 6.610 1.00 90.62 423 THR A C 1
ATOM 3198 O O . THR A 1 423 ? 9.367 4.821 7.167 1.00 90.62 423 THR A O 1
ATOM 3201 N N . ASP A 1 424 ? 8.879 7.025 7.107 1.00 90.12 424 ASP A N 1
ATOM 3202 C CA . ASP A 1 424 ? 9.507 7.487 8.342 1.00 90.12 424 ASP A CA 1
ATOM 3203 C C . ASP A 1 424 ? 8.708 7.178 9.622 1.00 90.12 424 ASP A C 1
ATOM 3205 O O . ASP A 1 424 ? 9.282 7.158 10.706 1.00 90.12 424 ASP A O 1
ATOM 3209 N N . GLY A 1 425 ? 7.414 6.867 9.508 1.00 90.62 425 GLY A N 1
ATOM 3210 C CA . GLY A 1 425 ? 6.499 6.679 10.642 1.00 90.62 425 GLY A CA 1
ATOM 3211 C C . GLY A 1 425 ? 5.488 7.819 10.803 1.00 90.62 425 GLY A C 1
ATOM 3212 O O . GLY A 1 425 ? 4.525 7.678 11.556 1.00 90.62 425 GLY A O 1
ATOM 3213 N N . GLY A 1 426 ? 5.665 8.925 10.076 1.00 90.50 426 GLY A N 1
ATOM 3214 C CA . GLY A 1 426 ? 4.830 10.114 10.175 1.00 90.50 426 GLY A CA 1
ATOM 3215 C C . GLY A 1 426 ? 3.413 9.878 9.659 1.00 90.50 426 GLY A C 1
ATOM 3216 O O . GLY A 1 426 ? 3.201 9.433 8.531 1.00 90.50 426 GLY A O 1
ATOM 3217 N N . ILE A 1 427 ? 2.413 10.207 10.474 1.00 94.75 427 ILE A N 1
ATOM 3218 C CA . ILE A 1 427 ? 0.996 10.051 10.107 1.00 94.75 427 ILE A CA 1
ATOM 3219 C C . ILE A 1 427 ? 0.403 11.287 9.422 1.00 94.75 427 ILE A C 1
ATOM 3221 O O . ILE A 1 427 ? -0.664 11.194 8.821 1.00 94.75 427 ILE A O 1
ATOM 3225 N N . GLY A 1 428 ? 1.081 12.440 9.495 1.00 94.38 428 GLY A N 1
ATOM 3226 C CA . GLY A 1 428 ? 0.574 13.705 8.955 1.00 94.38 428 GLY A CA 1
ATOM 3227 C C . GLY A 1 428 ? 0.238 13.603 7.468 1.00 94.38 428 GLY A C 1
ATOM 3228 O O . GLY A 1 428 ? -0.829 14.034 7.048 1.00 94.38 428 GLY A O 1
ATOM 3229 N N . VAL A 1 429 ? 1.088 12.912 6.707 1.00 95.00 429 VAL A N 1
ATOM 3230 C CA . VAL A 1 429 ? 0.909 12.692 5.267 1.00 95.00 429 VAL A CA 1
ATOM 3231 C C . VAL A 1 429 ? -0.327 11.855 4.942 1.00 95.00 429 VAL A C 1
ATOM 3233 O O . VAL A 1 429 ? -0.975 12.098 3.926 1.00 95.00 429 VAL A O 1
ATOM 3236 N N . ALA A 1 430 ? -0.682 10.908 5.815 1.00 97.50 430 ALA A N 1
ATOM 3237 C CA . ALA A 1 430 ? -1.892 10.106 5.681 1.00 97.50 430 ALA A CA 1
ATOM 3238 C C . ALA A 1 430 ? -3.136 10.905 6.088 1.00 97.50 430 ALA A C 1
ATOM 3240 O O . ALA A 1 430 ? -4.139 10.853 5.385 1.00 97.50 430 ALA A O 1
ATOM 3241 N N . ALA A 1 431 ? -3.062 11.704 7.158 1.00 97.12 431 ALA A N 1
ATOM 3242 C CA . ALA A 1 431 ? -4.150 12.601 7.554 1.00 97.12 431 ALA A CA 1
ATOM 3243 C C . ALA A 1 431 ? -4.469 13.639 6.460 1.00 97.12 431 ALA A C 1
ATOM 3245 O O . ALA A 1 431 ? -5.635 13.863 6.140 1.00 97.12 431 ALA A O 1
ATOM 3246 N N . ASP A 1 432 ? -3.439 14.220 5.838 1.00 97.19 432 ASP A N 1
ATOM 3247 C CA . ASP A 1 432 ? -3.600 15.144 4.711 1.00 97.19 432 ASP A CA 1
ATOM 3248 C C . ASP A 1 432 ? -4.183 14.436 3.478 1.00 97.19 432 ASP A C 1
ATOM 3250 O O . ASP A 1 432 ? -5.021 15.001 2.776 1.00 97.19 432 ASP A O 1
ATOM 3254 N N . ALA A 1 433 ? -3.790 13.182 3.232 1.00 98.06 433 ALA A N 1
ATOM 3255 C CA . ALA A 1 433 ? -4.329 12.383 2.136 1.00 98.06 433 ALA A CA 1
ATOM 3256 C C . ALA A 1 433 ? -5.818 12.043 2.322 1.00 98.06 433 ALA A C 1
ATOM 3258 O O . ALA A 1 433 ? -6.567 12.118 1.350 1.00 98.06 433 ALA A O 1
ATOM 3259 N N . ILE A 1 434 ? -6.261 11.745 3.549 1.00 98.06 434 ILE A N 1
ATOM 3260 C CA . ILE A 1 434 ? -7.683 11.538 3.882 1.00 98.06 434 ILE A CA 1
ATOM 3261 C C . ILE A 1 434 ? -8.482 12.811 3.578 1.00 98.06 434 ILE A C 1
ATOM 3263 O O . ILE A 1 434 ? -9.483 12.754 2.862 1.00 98.06 434 ILE A O 1
ATOM 3267 N N . GLY A 1 435 ? -8.008 13.969 4.051 1.00 97.50 435 GLY A N 1
ATOM 3268 C CA . GLY A 1 435 ? -8.657 15.254 3.781 1.00 97.50 435 GLY A CA 1
ATOM 3269 C C . GLY A 1 435 ? -8.716 15.586 2.286 1.00 97.50 435 GLY A C 1
ATOM 3270 O O . GLY A 1 435 ? -9.750 16.034 1.791 1.00 97.50 435 GLY A O 1
ATOM 3271 N N . ALA A 1 436 ? -7.637 15.314 1.547 1.00 98.06 436 ALA A N 1
ATOM 3272 C CA . ALA A 1 436 ? -7.601 15.497 0.100 1.00 98.06 436 ALA A CA 1
ATOM 3273 C C . ALA A 1 436 ? -8.575 14.552 -0.619 1.00 98.06 436 ALA A C 1
ATOM 3275 O O . ALA A 1 436 ? -9.336 15.004 -1.470 1.00 98.06 436 ALA A O 1
ATOM 3276 N N . ALA A 1 437 ? -8.597 13.265 -0.269 1.00 98.25 437 ALA A N 1
ATOM 3277 C CA . ALA A 1 437 ? -9.473 12.278 -0.895 1.00 98.25 437 ALA A CA 1
ATOM 3278 C C . ALA A 1 437 ? -10.963 12.574 -0.658 1.00 98.25 437 ALA A C 1
ATOM 3280 O O . ALA A 1 437 ? -11.784 12.267 -1.518 1.00 98.25 437 ALA A O 1
ATOM 3281 N N . ALA A 1 438 ? -11.324 13.218 0.455 1.00 97.88 438 ALA A N 1
ATOM 3282 C CA . ALA A 1 438 ? -12.697 13.639 0.732 1.00 97.88 438 ALA A CA 1
ATOM 3283 C C . ALA A 1 438 ? -13.193 14.788 -0.173 1.00 97.88 438 ALA A C 1
ATOM 3285 O O . ALA A 1 438 ? -14.400 15.018 -0.266 1.00 97.88 438 ALA A O 1
ATOM 3286 N N . ALA A 1 439 ? -12.291 15.510 -0.846 1.00 98.06 439 ALA A N 1
ATOM 3287 C CA . ALA A 1 439 ? -12.631 16.625 -1.726 1.00 98.06 439 ALA A CA 1
ATOM 3288 C C . ALA A 1 439 ? -12.937 16.180 -3.169 1.00 98.06 439 ALA A C 1
ATOM 3290 O O . ALA A 1 439 ? -12.584 15.086 -3.606 1.00 98.06 439 ALA A O 1
ATOM 3291 N N . LYS A 1 440 ? -13.579 17.067 -3.938 1.00 98.38 440 LYS A N 1
ATOM 3292 C CA . LYS A 1 440 ? -13.793 16.887 -5.383 1.00 98.38 440 LYS A CA 1
ATOM 3293 C C . LYS A 1 440 ? -12.505 17.178 -6.145 1.00 98.38 440 LYS A C 1
ATOM 3295 O O . LYS A 1 440 ? -11.885 18.211 -5.902 1.00 98.38 440 LYS A O 1
ATOM 3300 N N . HIS A 1 441 ? -12.185 16.353 -7.137 1.00 98.31 441 HIS A N 1
ATOM 3301 C CA . HIS A 1 441 ? -11.012 16.531 -7.999 1.00 98.31 441 HIS A CA 1
ATOM 3302 C C . HIS A 1 441 ? -11.361 16.452 -9.483 1.00 98.31 441 HIS A C 1
ATOM 3304 O O . HIS A 1 441 ? -12.422 15.951 -9.868 1.00 98.31 441 HIS A O 1
ATOM 3310 N N . HIS A 1 442 ? -10.463 16.988 -10.309 1.00 97.88 442 HIS A N 1
ATOM 3311 C CA . HIS A 1 442 ? -10.476 16.878 -11.766 1.00 97.88 442 HIS A CA 1
ATOM 3312 C C . HIS A 1 442 ? -9.069 16.507 -12.233 1.00 97.88 442 HIS A C 1
ATOM 3314 O O . HIS A 1 442 ? -8.140 17.268 -11.984 1.00 97.88 442 HIS A O 1
ATOM 3320 N N . PHE A 1 443 ? -8.907 15.373 -12.910 1.00 96.50 443 PHE A N 1
ATOM 3321 C CA . PHE A 1 443 ? -7.587 14.890 -13.330 1.00 96.50 443 PHE A CA 1
ATOM 3322 C C . PHE A 1 443 ? -7.656 14.089 -14.633 1.00 96.50 443 PHE A C 1
ATOM 3324 O O . PHE A 1 443 ? -8.731 13.671 -15.067 1.00 96.50 443 PHE A O 1
ATOM 3331 N N . MET A 1 444 ? -6.507 13.878 -15.274 1.00 95.81 444 MET A N 1
ATOM 3332 C CA . MET A 1 444 ? -6.402 13.048 -16.477 1.00 95.81 444 MET A CA 1
ATOM 3333 C C . MET A 1 444 ? -6.408 11.566 -16.090 1.00 95.81 444 MET A C 1
ATOM 3335 O O . MET A 1 444 ? -5.555 11.115 -15.331 1.00 95.81 444 MET A O 1
ATOM 3339 N N . GLY A 1 445 ? -7.367 10.808 -16.613 1.00 93.50 445 GLY A N 1
ATOM 3340 C CA . GLY A 1 445 ? -7.483 9.363 -16.416 1.00 93.50 445 GLY A CA 1
ATOM 3341 C C . GLY A 1 445 ? -7.830 8.651 -17.719 1.00 93.50 445 GLY A C 1
ATOM 3342 O O . GLY A 1 445 ? -7.744 9.238 -18.797 1.00 93.50 445 GLY A O 1
ATOM 3343 N N . VAL A 1 446 ? -8.253 7.392 -17.618 1.00 94.88 446 VAL A N 1
ATOM 3344 C CA . VAL A 1 446 ? -8.684 6.592 -18.772 1.00 94.88 446 VAL A CA 1
ATOM 3345 C C . VAL A 1 446 ? -10.129 6.125 -18.619 1.00 94.88 446 VAL A C 1
ATOM 3347 O O . VAL A 1 446 ? -10.573 5.763 -17.527 1.00 94.88 446 VAL A O 1
ATOM 3350 N N . THR A 1 447 ? -10.886 6.143 -19.714 1.00 93.75 447 THR A N 1
ATOM 3351 C CA . THR A 1 447 ? -12.265 5.641 -19.751 1.00 93.75 447 THR A CA 1
ATOM 3352 C C . THR A 1 447 ? -12.303 4.115 -19.805 1.00 93.75 447 THR A C 1
ATOM 3354 O O . THR A 1 447 ? -11.296 3.444 -20.038 1.00 93.75 447 THR A O 1
ATOM 3357 N N . LYS A 1 448 ? -13.505 3.535 -19.681 1.00 92.31 448 LYS A N 1
ATOM 3358 C CA . LYS A 1 448 ? -13.706 2.094 -19.893 1.00 92.31 448 LYS A CA 1
ATOM 3359 C C . LYS A 1 448 ? -13.362 1.646 -21.321 1.00 92.31 448 LYS A C 1
ATOM 3361 O O . LYS A 1 448 ? -13.039 0.482 -21.518 1.00 92.31 448 LYS A O 1
ATOM 3366 N N . GLN A 1 449 ? -13.377 2.552 -22.296 1.00 95.12 449 GLN A N 1
ATOM 3367 C CA . GLN A 1 449 ? -12.972 2.286 -23.680 1.00 95.12 449 GLN A CA 1
ATOM 3368 C C . GLN A 1 449 ? -11.452 2.389 -23.896 1.00 95.12 449 GLN A C 1
ATOM 3370 O O . GLN A 1 449 ? -10.993 2.151 -25.006 1.00 95.12 449 GLN A O 1
ATOM 3375 N N . GLY A 1 450 ? -10.670 2.726 -22.862 1.00 92.88 450 GLY A N 1
ATOM 3376 C CA . GLY A 1 450 ? -9.214 2.873 -22.962 1.00 92.88 450 GLY A CA 1
ATOM 3377 C C . GLY A 1 450 ? -8.753 4.216 -23.536 1.00 92.88 450 GLY A C 1
ATOM 3378 O O . GLY A 1 450 ? -7.601 4.341 -23.934 1.00 92.88 450 GLY A O 1
ATOM 3379 N N . LEU A 1 451 ? -9.632 5.223 -23.589 1.00 95.06 451 LEU A N 1
ATOM 3380 C CA . LEU A 1 451 ? -9.299 6.563 -24.082 1.00 95.06 451 LEU A CA 1
ATOM 3381 C C . LEU A 1 451 ? -8.902 7.480 -22.925 1.00 95.06 451 LEU A C 1
ATOM 3383 O O . LEU A 1 451 ? -9.506 7.409 -21.854 1.00 95.06 451 LEU A O 1
ATOM 3387 N N . ALA A 1 452 ? -7.944 8.379 -23.152 1.00 95.50 452 ALA A N 1
ATOM 3388 C CA . ALA A 1 452 ? -7.643 9.448 -22.206 1.00 95.50 452 ALA A CA 1
ATOM 3389 C C . ALA A 1 452 ? -8.870 10.361 -22.012 1.00 95.50 452 ALA A C 1
ATOM 3391 O O . ALA A 1 452 ? -9.555 10.712 -22.975 1.00 95.50 452 ALA A O 1
ATOM 3392 N N . ALA A 1 453 ? -9.156 10.747 -20.769 1.00 93.06 453 ALA A N 1
ATOM 3393 C CA . ALA A 1 453 ? -10.296 11.593 -20.429 1.00 93.06 453 ALA A CA 1
ATOM 3394 C C . ALA A 1 453 ? -10.061 12.430 -19.168 1.00 93.06 453 ALA A C 1
ATOM 3396 O O . ALA A 1 453 ? -9.243 12.097 -18.312 1.00 93.06 453 ALA A O 1
ATOM 3397 N N . ILE A 1 454 ? -10.848 13.499 -19.027 1.00 97.00 454 ILE A N 1
ATOM 3398 C CA . ILE A 1 454 ? -10.933 14.269 -17.785 1.00 97.00 454 ILE A CA 1
ATOM 3399 C C . ILE A 1 454 ? -11.880 13.534 -16.834 1.00 97.00 454 ILE A C 1
ATOM 3401 O O . ILE A 1 454 ? -13.093 13.491 -17.050 1.00 97.00 454 ILE A O 1
ATOM 3405 N N . THR A 1 455 ? -11.323 12.977 -15.767 1.00 96.25 455 THR A N 1
ATOM 3406 C CA . THR A 1 455 ? -12.064 12.326 -14.686 1.00 96.25 455 THR A CA 1
ATOM 3407 C C . THR A 1 455 ? -12.481 13.368 -13.658 1.00 96.25 455 THR A C 1
ATOM 3409 O O . THR A 1 455 ? -11.671 14.202 -13.261 1.00 96.25 455 THR A O 1
ATOM 3412 N N . LYS A 1 456 ? -13.746 13.326 -13.226 1.00 97.94 456 LYS A N 1
ATOM 3413 C CA . LYS A 1 456 ? -14.309 14.215 -12.200 1.00 97.94 456 LYS A CA 1
ATOM 3414 C C . LYS A 1 456 ? -14.824 13.380 -11.040 1.00 97.94 456 LYS A C 1
ATOM 3416 O O . LYS A 1 456 ? -15.611 12.462 -11.266 1.00 97.94 456 LYS A O 1
ATOM 3421 N N . THR A 1 457 ? -14.418 13.701 -9.819 1.00 98.44 457 THR A N 1
ATOM 3422 C CA . THR A 1 457 ? -14.765 12.910 -8.631 1.00 98.44 457 THR A CA 1
ATOM 3423 C C . THR A 1 457 ? -15.619 13.696 -7.643 1.00 98.44 457 THR A C 1
ATOM 3425 O O . THR A 1 457 ? -15.594 14.929 -7.599 1.00 98.44 457 THR A O 1
ATOM 3428 N N . GLY A 1 458 ? -16.419 12.966 -6.862 1.00 97.94 458 GLY A N 1
ATOM 3429 C CA . GLY A 1 458 ? -17.295 13.530 -5.834 1.00 97.94 458 GLY A CA 1
ATOM 3430 C C . GLY A 1 458 ? -16.625 13.724 -4.473 1.00 97.94 458 GLY A C 1
ATOM 3431 O O . GLY A 1 458 ? -17.176 14.457 -3.653 1.00 97.94 458 GLY A O 1
ATOM 3432 N N . GLY A 1 459 ? -15.460 13.104 -4.261 1.00 98.38 459 GLY A N 1
ATOM 3433 C CA . GLY A 1 459 ? -14.853 12.929 -2.947 1.00 98.38 459 GLY A CA 1
ATOM 3434 C C . GLY A 1 459 ? -15.220 11.581 -2.328 1.00 98.38 459 GLY A C 1
ATOM 3435 O O . GLY A 1 459 ? -16.330 11.080 -2.514 1.00 98.38 459 GLY A O 1
ATOM 3436 N N . ASN A 1 460 ? -14.281 11.003 -1.583 1.00 98.50 460 ASN A N 1
ATOM 3437 C CA . ASN A 1 460 ? -14.441 9.752 -0.853 1.00 98.50 460 ASN A CA 1
ATOM 3438 C C . ASN A 1 460 ? -14.358 10.017 0.662 1.00 98.50 460 ASN A C 1
ATOM 3440 O O . ASN A 1 460 ? -13.259 10.197 1.191 1.00 98.50 460 ASN A O 1
ATOM 3444 N N . PRO A 1 461 ? -15.500 10.057 1.373 1.00 97.19 461 PRO A N 1
ATOM 3445 C CA . PRO A 1 461 ? -15.531 10.338 2.807 1.00 97.19 461 PRO A CA 1
ATOM 3446 C C . PRO A 1 461 ? -15.155 9.125 3.671 1.00 97.19 461 PRO A C 1
ATOM 3448 O O . PRO A 1 461 ? -15.049 9.258 4.887 1.00 97.19 461 PRO A O 1
ATOM 3451 N N . ASP A 1 462 ? -14.976 7.946 3.072 1.00 98.00 462 ASP A N 1
ATOM 3452 C CA . ASP A 1 462 ? -14.805 6.675 3.779 1.00 98.00 462 ASP A CA 1
ATOM 3453 C C . ASP A 1 462 ? -13.321 6.259 3.835 1.00 98.00 462 ASP A C 1
ATOM 3455 O O . ASP A 1 462 ? -12.962 5.094 3.645 1.00 98.00 462 ASP A O 1
ATOM 3459 N N . CYS A 1 463 ? -12.442 7.236 4.075 1.00 98.38 463 CYS A N 1
ATOM 3460 C CA . CYS A 1 463 ? -10.999 7.032 4.184 1.00 98.38 463 CYS A CA 1
ATOM 3461 C C . CYS A 1 463 ? -10.531 6.990 5.650 1.00 98.38 463 CYS A C 1
ATOM 3463 O O . CYS A 1 463 ? -11.084 7.673 6.511 1.00 98.38 463 CYS A O 1
ATOM 3465 N N . PHE A 1 464 ? -9.487 6.211 5.936 1.00 98.56 464 PHE A N 1
ATOM 3466 C CA . PHE A 1 464 ? -8.913 6.042 7.280 1.00 98.56 464 PHE A CA 1
ATOM 3467 C C . PHE A 1 464 ? -7.387 5.865 7.222 1.00 98.56 464 PHE A C 1
ATOM 3469 O O . PHE A 1 464 ? -6.818 5.664 6.147 1.00 98.56 464 PHE A O 1
ATOM 3476 N N . VAL A 1 465 ? -6.699 5.949 8.366 1.00 98.50 465 VAL A N 1
ATOM 3477 C CA . VAL A 1 465 ? -5.237 5.758 8.430 1.00 98.50 465 VAL A CA 1
ATOM 3478 C C . VAL A 1 465 ? -4.868 4.298 8.699 1.00 98.50 465 VAL A C 1
ATOM 3480 O O . VAL A 1 465 ? -5.549 3.601 9.452 1.00 98.50 465 VAL A O 1
ATOM 3483 N N . ILE A 1 466 ? -3.758 3.844 8.116 1.00 98.88 466 ILE A N 1
ATOM 3484 C CA . ILE A 1 466 ? -3.120 2.561 8.424 1.00 98.88 466 ILE A CA 1
ATOM 3485 C C . ILE A 1 466 ? -1.753 2.818 9.078 1.00 98.88 466 ILE A C 1
ATOM 3487 O O . ILE A 1 466 ? -0.846 3.368 8.442 1.00 98.88 466 ILE A O 1
ATOM 3491 N N . LEU A 1 467 ? -1.590 2.379 10.327 1.00 98.75 467 LEU A N 1
ATOM 3492 C CA . LEU A 1 467 ? -0.325 2.396 11.066 1.00 98.75 467 LEU A CA 1
ATOM 3493 C C . LEU A 1 467 ? 0.494 1.145 10.730 1.00 98.75 467 LEU A C 1
ATOM 3495 O O . LEU A 1 467 ? 0.039 0.031 10.961 1.00 98.75 467 LEU A O 1
ATOM 3499 N N . ARG A 1 468 ? 1.691 1.309 10.162 1.00 98.31 468 ARG A N 1
ATOM 3500 C CA . ARG A 1 468 ? 2.521 0.208 9.616 1.00 98.31 468 ARG A CA 1
ATOM 3501 C C . ARG A 1 468 ? 3.998 0.257 10.028 1.00 98.31 468 ARG A C 1
ATOM 3503 O O . ARG A 1 468 ? 4.854 -0.368 9.394 1.00 98.31 468 ARG A O 1
ATOM 3510 N N . GLY A 1 469 ? 4.302 1.027 11.064 1.00 97.56 469 GLY A N 1
ATOM 3511 C CA . GLY A 1 469 ? 5.641 1.362 11.536 1.00 97.56 469 GLY A CA 1
ATOM 3512 C C . GLY A 1 469 ? 6.343 2.377 10.635 1.00 97.56 469 GLY A C 1
ATOM 3513 O O . GLY A 1 469 ? 5.730 3.015 9.774 1.00 97.56 469 GLY A O 1
ATOM 3514 N N . GLY A 1 470 ? 7.652 2.507 10.806 1.00 94.44 470 GLY A N 1
ATOM 3515 C CA . GLY A 1 470 ? 8.517 3.353 9.993 1.00 94.44 470 GLY A CA 1
ATOM 3516 C C . GLY A 1 470 ? 9.986 3.206 10.346 1.00 94.44 470 GLY A C 1
ATOM 3517 O O . GLY A 1 470 ? 10.356 2.352 11.146 1.00 94.44 470 GLY A O 1
ATOM 3518 N N . SER A 1 471 ? 10.842 4.023 9.733 1.00 90.50 471 SER A N 1
ATOM 3519 C CA . SER A 1 471 ? 12.272 4.037 10.074 1.00 90.50 471 SER A CA 1
ATOM 3520 C C . SER A 1 471 ? 12.534 4.474 11.519 1.00 90.50 471 SER A C 1
ATOM 3522 O O . SER A 1 471 ? 13.577 4.138 12.066 1.00 90.50 471 SER A O 1
ATOM 3524 N N . THR A 1 472 ? 11.587 5.179 12.144 1.00 90.06 472 THR A N 1
ATOM 3525 C CA . THR A 1 472 ? 11.636 5.578 13.560 1.00 90.06 472 THR A CA 1
ATOM 3526 C C . THR A 1 472 ? 11.223 4.472 14.535 1.00 90.06 472 THR A C 1
ATOM 3528 O O . THR A 1 472 ? 11.439 4.623 15.734 1.00 90.06 472 THR A O 1
ATOM 3531 N N . GLY A 1 473 ? 10.673 3.355 14.048 1.00 95.19 473 GLY A N 1
ATOM 3532 C CA . GLY A 1 473 ? 10.277 2.215 14.873 1.00 95.19 473 GLY A CA 1
ATOM 3533 C C . GLY A 1 473 ? 8.883 1.680 14.557 1.00 95.19 473 GLY A C 1
ATOM 3534 O O . GLY A 1 473 ? 8.280 1.971 13.520 1.00 95.19 473 GLY A O 1
ATOM 3535 N N . THR A 1 474 ? 8.385 0.845 15.461 1.00 98.38 474 THR A N 1
ATOM 3536 C CA . THR A 1 474 ? 7.024 0.303 15.426 1.00 98.38 474 THR A CA 1
ATOM 3537 C C . THR A 1 474 ? 6.023 1.344 15.928 1.00 98.38 474 THR A C 1
ATOM 3539 O O . THR A 1 474 ? 6.399 2.219 16.699 1.00 98.38 474 THR A O 1
ATOM 3542 N N . ASN A 1 475 ? 4.758 1.256 15.518 1.00 98.25 475 ASN A N 1
ATOM 3543 C CA . ASN A 1 475 ? 3.714 2.200 15.934 1.00 98.25 475 ASN A CA 1
ATOM 3544 C C . ASN A 1 475 ? 2.354 1.533 16.216 1.00 98.25 475 ASN A C 1
ATOM 3546 O O . ASN A 1 475 ? 1.309 2.076 15.870 1.00 98.25 475 ASN A O 1
ATOM 3550 N N . PHE A 1 476 ? 2.371 0.343 16.823 1.00 98.56 476 PHE A N 1
ATOM 3551 C CA . PHE A 1 476 ? 1.169 -0.422 17.191 1.00 98.56 476 PHE A CA 1
ATOM 3552 C C . PHE A 1 476 ? 0.850 -0.397 18.694 1.00 98.56 476 PHE A C 1
ATOM 3554 O O . PHE A 1 476 ? -0.205 -0.874 19.109 1.00 98.56 476 PHE A O 1
ATOM 3561 N N . ASP A 1 477 ? 1.778 0.095 19.514 1.00 98.50 477 ASP A N 1
ATOM 3562 C CA . ASP A 1 477 ? 1.622 0.213 20.961 1.00 98.50 477 ASP A CA 1
ATOM 3563 C C . ASP A 1 477 ? 0.636 1.331 21.345 1.00 98.50 477 ASP A C 1
ATOM 3565 O O . ASP A 1 477 ? 0.281 2.190 20.535 1.00 98.50 477 ASP A O 1
ATOM 3569 N N . LYS A 1 478 ? 0.213 1.322 22.611 1.00 98.38 478 LYS A N 1
ATOM 3570 C CA . LYS A 1 478 ? -0.800 2.237 23.150 1.00 98.38 478 LYS A CA 1
ATOM 3571 C C . LYS A 1 478 ? -0.419 3.714 23.014 1.00 98.38 478 LYS A C 1
ATOM 3573 O O . LYS A 1 478 ? -1.272 4.526 22.657 1.00 98.38 478 LYS A O 1
ATOM 3578 N N . ASP A 1 479 ? 0.849 4.060 23.236 1.00 97.88 479 ASP A N 1
ATOM 3579 C CA . ASP A 1 479 ? 1.320 5.445 23.129 1.00 97.88 479 ASP A CA 1
ATOM 3580 C C . ASP A 1 479 ? 1.300 5.916 21.672 1.00 97.88 479 ASP A C 1
ATOM 3582 O O . ASP A 1 479 ? 0.940 7.058 21.377 1.00 97.88 479 ASP A O 1
ATOM 3586 N N . SER A 1 480 ? 1.673 5.037 20.742 1.00 98.25 480 SER A N 1
ATOM 3587 C CA . SER A 1 480 ? 1.598 5.301 19.305 1.00 98.25 480 SER A CA 1
ATOM 3588 C C . SER A 1 480 ? 0.158 5.484 18.821 1.00 98.25 480 SER A C 1
ATOM 3590 O O . SER A 1 480 ? -0.107 6.406 18.046 1.00 98.25 480 SER A O 1
ATOM 3592 N N . VAL A 1 481 ? -0.777 4.658 19.301 1.00 98.44 481 VAL A N 1
ATOM 3593 C CA . VAL A 1 481 ? -2.215 4.777 19.003 1.00 98.44 481 VAL A CA 1
ATOM 3594 C C . VAL A 1 481 ? -2.773 6.104 19.516 1.00 98.44 481 VAL A C 1
ATOM 3596 O O . VAL A 1 481 ? -3.471 6.799 18.777 1.00 98.44 481 VAL A O 1
ATOM 3599 N N . GLU A 1 482 ? -2.415 6.512 20.734 1.00 97.94 482 GLU A N 1
ATOM 3600 C CA . GLU A 1 482 ? -2.871 7.786 21.297 1.00 97.94 482 GLU A CA 1
ATOM 3601 C C . GLU A 1 482 ? -2.305 8.989 20.531 1.00 97.94 482 GLU A C 1
ATOM 3603 O O . GLU A 1 482 ? -3.052 9.883 20.131 1.00 97.94 482 GLU A O 1
ATOM 3608 N N . LYS A 1 483 ? -1.008 8.977 20.200 1.00 97.31 483 LYS A N 1
ATOM 3609 C CA . LYS A 1 483 ? -0.403 10.011 19.340 1.00 97.31 483 LYS A CA 1
ATOM 3610 C C . LYS A 1 483 ? -1.079 10.079 17.972 1.00 97.31 483 LYS A C 1
ATOM 3612 O O . LYS A 1 483 ? -1.271 11.170 17.428 1.00 97.31 483 LYS A O 1
ATOM 3617 N N . ALA A 1 484 ? -1.437 8.925 17.404 1.00 97.88 484 ALA A N 1
ATOM 3618 C CA . ALA A 1 484 ? -2.139 8.871 16.131 1.00 97.88 484 ALA A CA 1
ATOM 3619 C C . ALA A 1 484 ? -3.521 9.528 16.224 1.00 97.88 484 ALA A C 1
ATOM 3621 O O . ALA A 1 484 ? -3.868 10.375 15.394 1.00 97.88 484 ALA A O 1
ATOM 3622 N N . ARG A 1 485 ? -4.261 9.196 17.282 1.00 97.62 485 ARG A N 1
ATOM 3623 C CA . ARG A 1 485 ? -5.569 9.763 17.615 1.00 97.62 485 ARG A CA 1
ATOM 3624 C C . ARG A 1 485 ? -5.517 11.287 17.742 1.00 97.62 485 ARG A C 1
ATOM 3626 O O . ARG A 1 485 ? -6.284 11.988 17.081 1.00 97.62 485 ARG A O 1
ATOM 3633 N N . GLU A 1 486 ? -4.581 11.813 18.530 1.00 96.88 486 GLU A N 1
ATOM 3634 C CA . GLU A 1 486 ? -4.419 13.256 18.754 1.00 96.88 486 GLU A CA 1
ATOM 3635 C C . GLU A 1 486 ? -4.115 14.026 17.464 1.00 96.88 486 GLU A C 1
ATOM 3637 O O . GLU A 1 486 ? -4.662 15.105 17.218 1.00 96.88 486 GLU A O 1
ATOM 3642 N N . ALA A 1 487 ? -3.259 13.475 16.609 1.00 96.38 487 ALA A N 1
ATOM 3643 C CA . ALA A 1 487 ? -2.891 14.113 15.353 1.00 96.38 487 ALA A CA 1
ATOM 3644 C C . ALA A 1 487 ? -4.021 14.072 14.309 1.00 96.38 487 ALA A C 1
ATOM 3646 O O . ALA A 1 487 ? -4.212 15.068 13.604 1.00 96.38 487 ALA A O 1
ATOM 3647 N N . LEU A 1 488 ? -4.806 12.989 14.242 1.00 97.56 488 LEU A N 1
ATOM 3648 C CA . LEU A 1 488 ? -6.032 12.940 13.432 1.00 97.56 488 LEU A CA 1
ATOM 3649 C C . LEU A 1 488 ? -7.036 13.993 13.910 1.00 97.56 488 LEU A C 1
ATOM 3651 O O . LEU A 1 488 ? -7.510 14.804 13.109 1.00 97.56 488 LEU A O 1
ATOM 3655 N N . LYS A 1 489 ? -7.269 14.062 15.226 1.00 96.75 489 LYS A N 1
ATOM 3656 C CA . LYS A 1 489 ? -8.145 15.057 15.855 1.00 96.75 489 LYS A CA 1
ATOM 3657 C C . LYS A 1 489 ? -7.713 16.487 15.536 1.00 96.75 489 LYS A C 1
ATOM 3659 O O . LYS A 1 489 ? -8.535 17.308 15.134 1.00 96.75 489 LYS A O 1
ATOM 3664 N N . LYS A 1 490 ? -6.416 16.792 15.653 1.00 96.31 490 LYS A N 1
ATOM 3665 C CA . LYS A 1 490 ? -5.847 18.114 15.331 1.00 96.31 490 LYS A CA 1
ATOM 3666 C C . LYS A 1 490 ? -6.072 18.516 13.868 1.00 96.31 490 LYS A C 1
ATOM 3668 O O . LYS A 1 490 ? -6.154 19.705 13.569 1.00 96.31 490 LYS A O 1
ATOM 3673 N N . LYS A 1 491 ? -6.173 17.541 12.963 1.00 95.25 491 LYS A N 1
ATOM 3674 C CA . LYS A 1 491 ? -6.452 17.729 11.530 1.00 95.25 491 LYS A CA 1
ATOM 3675 C C . LYS A 1 491 ? -7.949 17.657 11.188 1.00 95.25 491 LYS A C 1
ATOM 3677 O O . LYS A 1 491 ? -8.290 17.701 10.008 1.00 95.25 491 LYS A O 1
ATOM 3682 N N . GLY A 1 492 ? -8.827 17.537 12.189 1.00 95.75 492 GLY A N 1
ATOM 3683 C CA . GLY A 1 492 ? -10.274 17.407 12.000 1.00 95.75 492 GLY A CA 1
ATOM 3684 C C . GLY A 1 492 ? -10.691 16.115 11.291 1.00 95.75 492 GLY A C 1
ATOM 3685 O O . GLY A 1 492 ? -11.761 16.079 10.690 1.00 95.75 492 GLY A O 1
ATOM 3686 N N . GLN A 1 493 ? -9.840 15.086 11.313 1.00 96.06 493 GLN A N 1
ATOM 3687 C CA . GLN A 1 493 ? -10.116 13.786 10.705 1.00 96.06 493 GLN A CA 1
ATOM 3688 C C . GLN A 1 493 ? -10.752 12.838 11.722 1.00 96.06 493 GLN A C 1
ATOM 3690 O O . GLN A 1 493 ? -10.582 12.999 12.932 1.00 96.06 493 GLN A O 1
ATOM 3695 N N . THR A 1 494 ? -11.452 11.816 11.227 1.00 93.19 494 THR A N 1
ATOM 3696 C CA . THR A 1 494 ? -11.973 10.736 12.071 1.00 93.19 494 THR A CA 1
ATOM 3697 C C . THR A 1 494 ? -10.817 10.050 12.798 1.00 93.19 494 THR A C 1
ATOM 3699 O O . THR A 1 494 ? -9.836 9.654 12.177 1.00 93.19 494 THR A O 1
ATOM 3702 N N . GLU A 1 495 ? -10.943 9.888 14.113 1.00 96.88 495 GLU A N 1
ATOM 3703 C CA . GLU A 1 495 ? -9.881 9.406 15.009 1.00 96.88 495 GLU A CA 1
ATOM 3704 C C . GLU A 1 495 ? -9.617 7.885 14.927 1.00 96.88 495 GLU A C 1
ATOM 3706 O O . GLU A 1 495 ? -9.002 7.316 15.824 1.00 96.88 495 GLU A O 1
ATOM 3711 N N . VAL A 1 496 ? -10.100 7.211 13.882 1.00 97.94 496 VAL A N 1
ATOM 3712 C CA . VAL A 1 496 ? -10.033 5.750 13.734 1.00 97.94 496 VAL A CA 1
ATOM 3713 C C . VAL A 1 496 ? -8.829 5.312 12.910 1.00 97.94 496 VAL A C 1
ATOM 3715 O O . VAL A 1 496 ? -8.399 6.001 11.982 1.00 97.94 496 VAL A O 1
ATOM 3718 N N . MET A 1 497 ? -8.311 4.125 13.213 1.00 98.56 497 MET A N 1
ATOM 3719 C CA . MET A 1 497 ? -7.147 3.569 12.532 1.00 98.56 497 MET A CA 1
ATOM 3720 C C . MET A 1 497 ? -7.217 2.056 12.357 1.00 98.56 497 MET A C 1
ATOM 3722 O O . MET A 1 497 ? -7.814 1.330 13.154 1.00 98.56 497 MET A O 1
ATOM 3726 N N . MET A 1 498 ? -6.541 1.591 11.314 1.00 98.88 498 MET A N 1
ATOM 3727 C CA . MET A 1 498 ? -6.150 0.198 11.149 1.00 98.88 498 MET A CA 1
ATOM 3728 C C . MET A 1 498 ? -4.667 0.038 11.487 1.00 98.88 498 MET A C 1
ATOM 3730 O O . MET A 1 498 ? -3.868 0.920 11.176 1.00 98.88 498 MET A O 1
ATOM 3734 N N . ILE A 1 499 ? -4.279 -1.095 12.069 1.00 98.94 499 ILE A N 1
ATOM 3735 C CA . ILE A 1 499 ? -2.875 -1.397 12.374 1.00 98.94 499 ILE A CA 1
ATOM 3736 C C . ILE A 1 499 ? -2.395 -2.581 11.524 1.00 98.94 499 ILE A C 1
ATOM 3738 O O . ILE A 1 499 ? -2.938 -3.679 11.583 1.00 98.94 499 ILE A O 1
ATOM 3742 N N . ASP A 1 500 ? -1.369 -2.356 10.711 1.00 98.81 500 ASP A N 1
ATOM 3743 C CA . ASP A 1 500 ? -0.668 -3.381 9.935 1.00 98.81 500 ASP A CA 1
ATOM 3744 C C . ASP A 1 500 ? 0.318 -4.112 10.847 1.00 98.81 500 ASP A C 1
ATOM 3746 O O . ASP A 1 500 ? 1.260 -3.509 11.365 1.00 98.81 500 ASP A O 1
ATOM 3750 N N . CYS A 1 501 ? 0.084 -5.406 11.064 1.00 98.88 501 CYS A N 1
ATOM 3751 C CA . CYS A 1 501 ? 0.905 -6.247 11.928 1.00 98.88 501 CYS A CA 1
ATOM 3752 C C . CYS A 1 501 ? 2.235 -6.649 11.275 1.00 98.88 501 CYS A C 1
ATOM 3754 O O . CYS A 1 501 ? 3.137 -7.107 11.979 1.00 98.88 501 CYS A O 1
ATOM 3756 N N . SER A 1 502 ? 2.363 -6.503 9.950 1.00 98.00 502 SER A N 1
ATOM 3757 C CA . SER A 1 502 ? 3.543 -6.872 9.164 1.00 98.00 502 SER A CA 1
ATOM 3758 C C . SER A 1 502 ? 4.516 -5.684 9.039 1.00 98.00 502 SER A C 1
ATOM 3760 O O . SER A 1 502 ? 4.622 -4.829 9.921 1.00 98.00 502 SER A O 1
ATOM 3762 N N . HIS A 1 503 ? 5.313 -5.640 7.972 1.00 95.88 503 HIS A N 1
ATOM 3763 C CA . HIS A 1 503 ? 6.145 -4.503 7.570 1.00 95.88 503 HIS A CA 1
ATOM 3764 C C . HIS A 1 503 ? 7.010 -3.927 8.706 1.00 95.88 503 HIS A C 1
ATOM 3766 O O . HIS A 1 503 ? 7.776 -4.663 9.331 1.00 95.88 503 HIS A O 1
ATOM 3772 N N . GLY A 1 504 ? 6.936 -2.611 8.947 1.00 97.00 504 GLY A N 1
ATOM 3773 C CA . GLY A 1 504 ? 7.718 -1.937 9.981 1.00 97.00 504 GLY A CA 1
ATOM 3774 C C . GLY A 1 504 ? 7.367 -2.431 11.381 1.00 97.00 504 GLY A C 1
ATOM 3775 O O . GLY A 1 504 ? 8.265 -2.628 12.191 1.00 97.00 504 GLY A O 1
ATOM 3776 N N . ASN A 1 505 ? 6.092 -2.731 11.632 1.00 98.56 505 ASN A N 1
ATOM 3777 C CA . ASN A 1 505 ? 5.604 -3.211 12.926 1.00 98.56 505 ASN A CA 1
ATOM 3778 C C . ASN A 1 505 ? 6.094 -4.622 13.270 1.00 98.56 505 ASN A C 1
ATOM 3780 O O . ASN A 1 505 ? 6.446 -4.886 14.415 1.00 98.56 505 ASN A O 1
ATOM 3784 N N . SER A 1 506 ? 6.232 -5.497 12.275 1.00 98.19 506 SER A N 1
ATOM 3785 C CA . SER A 1 506 ? 6.866 -6.811 12.457 1.00 98.19 506 SER A CA 1
ATOM 3786 C C . SER A 1 506 ? 8.398 -6.764 12.486 1.00 98.19 506 SER A C 1
ATOM 3788 O O . SER A 1 506 ? 9.041 -7.798 12.683 1.00 98.19 506 SER A O 1
ATOM 3790 N N . GLN A 1 507 ? 8.995 -5.593 12.233 1.00 96.81 507 GLN A N 1
ATOM 3791 C CA . GLN A 1 507 ? 10.428 -5.433 11.961 1.00 96.81 507 GLN A CA 1
ATOM 3792 C C . GLN A 1 507 ? 10.897 -6.328 10.801 1.00 96.81 507 GLN A C 1
ATOM 3794 O O . GLN A 1 507 ? 11.996 -6.879 10.818 1.00 96.81 507 GLN A O 1
ATOM 3799 N N . LYS A 1 508 ? 10.033 -6.490 9.787 1.00 94.62 508 LYS A N 1
ATOM 3800 C CA . LYS A 1 508 ? 10.216 -7.392 8.636 1.00 94.62 508 LYS A CA 1
ATOM 3801 C C . LYS A 1 508 ? 10.432 -8.863 9.020 1.00 94.62 508 LYS A C 1
ATOM 3803 O O . LYS A 1 508 ? 11.024 -9.620 8.254 1.00 94.62 508 LYS A O 1
ATOM 3808 N N . ASN A 1 509 ? 9.942 -9.282 10.186 1.00 97.94 509 ASN A N 1
ATOM 3809 C CA . ASN A 1 509 ? 9.956 -10.672 10.619 1.00 97.94 509 ASN A CA 1
ATOM 3810 C C . ASN A 1 509 ? 8.520 -11.161 10.829 1.00 97.94 509 ASN A C 1
ATOM 3812 O O . ASN A 1 509 ? 7.884 -10.832 11.827 1.00 97.94 509 ASN A O 1
ATOM 3816 N N . HIS A 1 510 ? 8.027 -11.993 9.910 1.00 98.44 510 HIS A N 1
ATOM 3817 C CA . HIS A 1 510 ? 6.663 -12.530 9.935 1.00 98.44 510 HIS A CA 1
ATOM 3818 C C . HIS A 1 510 ? 6.285 -13.208 11.263 1.00 98.44 510 HIS A C 1
ATOM 3820 O O . HIS A 1 510 ? 5.135 -13.111 11.682 1.00 98.44 510 HIS A O 1
ATOM 3826 N N . LYS A 1 511 ? 7.251 -13.794 11.987 1.00 98.38 511 LYS A N 1
ATOM 3827 C CA . LYS A 1 511 ? 7.036 -14.424 13.305 1.00 98.38 511 LYS A CA 1
ATOM 3828 C C . LYS A 1 511 ? 6.698 -13.428 14.418 1.00 98.38 511 LYS A C 1
ATOM 3830 O O . LYS A 1 511 ? 6.296 -13.829 15.507 1.00 98.38 511 LYS A O 1
ATOM 3835 N N . ASN A 1 512 ? 6.864 -12.130 14.168 1.00 98.69 512 ASN A N 1
ATOM 3836 C CA . ASN A 1 512 ? 6.433 -11.078 15.081 1.00 98.69 512 ASN A CA 1
ATOM 3837 C C . ASN A 1 512 ? 4.983 -10.640 14.841 1.00 98.69 512 ASN A C 1
ATOM 3839 O O . ASN A 1 512 ? 4.420 -10.031 15.745 1.00 98.69 512 ASN A O 1
ATOM 3843 N N . GLN A 1 513 ? 4.350 -10.969 13.704 1.00 98.81 513 GLN A N 1
ATOM 3844 C CA . GLN A 1 513 ? 2.953 -10.581 13.450 1.00 98.81 513 GLN A CA 1
ATOM 3845 C C . GLN A 1 513 ? 1.989 -11.046 14.560 1.00 98.81 513 GLN A C 1
ATOM 3847 O O . GLN A 1 513 ? 1.205 -10.213 15.013 1.00 98.81 513 GLN A O 1
ATOM 3852 N N . PRO A 1 514 ? 2.073 -12.291 15.087 1.00 98.88 514 PRO A N 1
ATOM 3853 C CA . PRO A 1 514 ? 1.217 -12.718 16.198 1.00 98.88 514 PRO A CA 1
ATOM 3854 C C . PRO A 1 514 ? 1.448 -11.914 17.481 1.00 98.88 514 PRO A C 1
ATOM 3856 O O . PRO A 1 514 ? 0.509 -11.625 18.210 1.00 98.88 514 PRO A O 1
ATOM 3859 N N . LYS A 1 515 ? 2.687 -11.477 17.742 1.00 98.75 515 LYS A N 1
ATOM 3860 C CA . LYS A 1 515 ? 3.009 -10.638 18.910 1.00 98.75 515 LYS A CA 1
ATOM 3861 C C . LYS A 1 515 ? 2.412 -9.241 18.773 1.00 98.75 515 LYS A C 1
ATOM 3863 O O . LYS A 1 515 ? 1.910 -8.690 19.745 1.00 98.75 515 LYS A O 1
ATOM 3868 N N . VAL A 1 516 ? 2.456 -8.677 17.565 1.00 98.81 516 VAL A N 1
ATOM 3869 C CA . VAL A 1 516 ? 1.812 -7.392 17.269 1.00 98.81 516 VAL A CA 1
ATOM 3870 C C . VAL A 1 516 ? 0.296 -7.515 17.436 1.00 98.81 516 VAL A C 1
ATOM 3872 O O . VAL A 1 516 ? -0.308 -6.695 18.122 1.00 98.81 516 VAL A O 1
ATOM 3875 N N . ALA A 1 517 ? -0.309 -8.574 16.888 1.00 98.88 517 ALA A N 1
ATOM 3876 C CA . ALA A 1 517 ? -1.732 -8.857 17.059 1.00 98.88 517 ALA A CA 1
ATOM 3877 C C . ALA A 1 517 ? -2.118 -9.063 18.533 1.00 98.88 517 ALA A C 1
ATOM 3879 O O . ALA A 1 517 ? -3.169 -8.581 18.950 1.00 98.88 517 ALA A O 1
ATOM 3880 N N . GLN A 1 518 ? -1.248 -9.680 19.341 1.00 98.81 518 GLN A N 1
ATOM 3881 C CA . GLN A 1 518 ? -1.443 -9.792 20.785 1.00 98.81 518 GLN A CA 1
ATOM 3882 C C . GLN A 1 518 ? -1.540 -8.421 21.457 1.00 98.81 518 GLN A C 1
ATOM 3884 O O . GLN A 1 518 ? -2.528 -8.158 22.133 1.00 98.81 518 GLN A O 1
ATOM 3889 N N . VAL A 1 519 ? -0.585 -7.522 21.204 1.00 98.88 519 VAL A N 1
ATOM 3890 C CA . VAL A 1 519 ? -0.581 -6.165 21.787 1.00 98.88 519 VAL A CA 1
ATOM 3891 C C . VAL A 1 519 ? -1.795 -5.343 21.345 1.00 98.88 519 VAL A C 1
ATOM 3893 O O . VAL A 1 519 ? -2.324 -4.539 22.115 1.00 98.88 519 VAL A O 1
ATOM 3896 N N . ILE A 1 520 ? -2.263 -5.534 20.112 1.00 98.88 520 ILE A N 1
ATOM 3897 C CA . ILE A 1 520 ? -3.506 -4.916 19.636 1.00 98.88 520 ILE A CA 1
ATOM 3898 C C . ILE A 1 520 ? -4.707 -5.516 20.377 1.00 98.88 520 ILE A C 1
ATOM 3900 O O . ILE A 1 520 ? -5.553 -4.776 20.872 1.00 98.88 520 ILE A O 1
ATOM 3904 N N . GLY A 1 521 ? -4.767 -6.844 20.493 1.00 98.81 521 GLY A N 1
ATOM 3905 C CA . GLY A 1 521 ? -5.807 -7.558 21.229 1.00 98.81 521 GLY A CA 1
ATOM 3906 C C . GLY A 1 521 ? -5.900 -7.117 22.689 1.00 98.81 521 GLY A C 1
ATOM 3907 O O . GLY A 1 521 ? -7.000 -6.874 23.175 1.00 98.81 521 GLY A O 1
ATOM 3908 N N . ASP A 1 522 ? -4.771 -6.931 23.369 1.00 98.81 522 ASP A N 1
ATOM 3909 C CA . ASP A 1 522 ? -4.731 -6.453 24.754 1.00 98.81 522 ASP A CA 1
ATOM 3910 C C . ASP A 1 522 ? -5.338 -5.044 24.873 1.00 98.81 522 ASP A C 1
ATOM 3912 O O . ASP A 1 522 ? -6.195 -4.810 25.723 1.00 98.81 522 ASP A O 1
ATOM 3916 N N . GLN A 1 523 ? -5.017 -4.132 23.947 1.00 98.75 523 GLN A N 1
ATOM 3917 C CA . GLN A 1 523 ? -5.649 -2.806 23.897 1.00 98.75 523 GLN A CA 1
ATOM 3918 C C . GLN A 1 523 ? -7.166 -2.887 23.664 1.00 98.75 523 GLN A C 1
ATOM 3920 O O . GLN A 1 523 ? -7.927 -2.153 24.295 1.00 98.75 523 GLN A O 1
ATOM 3925 N N . LEU A 1 524 ? -7.631 -3.782 22.785 1.00 98.81 524 LEU A N 1
ATOM 3926 C CA . LEU A 1 524 ? -9.067 -4.000 22.573 1.00 98.81 524 LEU A CA 1
ATOM 3927 C C . LEU A 1 524 ? -9.744 -4.499 23.858 1.00 98.81 524 LEU A C 1
ATOM 3929 O O . LEU A 1 524 ? -10.801 -3.986 24.224 1.00 98.81 524 LEU A O 1
ATOM 3933 N N . ARG A 1 525 ? -9.122 -5.441 24.578 1.00 98.62 525 ARG A N 1
ATOM 3934 C CA . ARG A 1 525 ? -9.621 -5.944 25.872 1.00 98.62 525 ARG A CA 1
ATOM 3935 C C . ARG A 1 525 ? -9.686 -4.859 26.939 1.00 98.62 525 ARG A C 1
ATOM 3937 O O . ARG A 1 525 ? -10.560 -4.921 27.794 1.00 98.62 525 ARG A O 1
ATOM 3944 N N . GLU A 1 526 ? -8.814 -3.859 26.867 1.00 98.12 526 GLU A N 1
ATOM 3945 C CA . GLU A 1 526 ? -8.850 -2.665 27.720 1.00 98.12 526 GLU A CA 1
ATOM 3946 C C . GLU A 1 526 ? -9.942 -1.650 27.323 1.00 98.12 526 GLU A C 1
ATOM 3948 O O . GLU A 1 526 ? -10.103 -0.634 27.997 1.00 98.12 526 GLU A O 1
ATOM 3953 N N . GLY A 1 527 ? -10.711 -1.899 26.257 1.00 97.81 527 GLY A N 1
ATOM 3954 C CA . GLY A 1 527 ? -11.785 -1.010 25.805 1.00 97.81 527 GLY A CA 1
ATOM 3955 C C . GLY A 1 527 ? -11.378 -0.017 24.713 1.00 97.81 527 GLY A C 1
ATOM 3956 O O . GLY A 1 527 ? -12.103 0.948 24.481 1.00 97.81 527 GLY A O 1
ATOM 3957 N N . GLN A 1 528 ? -10.235 -0.208 24.044 1.00 97.94 528 GLN A N 1
ATOM 3958 C CA . GLN A 1 528 ? -9.826 0.657 22.932 1.00 97.94 528 GLN A CA 1
ATOM 3959 C C . GLN A 1 528 ? -10.805 0.537 21.749 1.00 97.94 528 GLN A C 1
ATOM 3961 O O . GLN A 1 528 ? -10.942 -0.522 21.128 1.00 97.94 528 GLN A O 1
ATOM 3966 N N . ASP A 1 529 ? -11.459 1.643 21.395 1.00 96.31 529 ASP A N 1
ATOM 3967 C CA . ASP A 1 529 ? -12.483 1.704 20.349 1.00 96.31 529 ASP A CA 1
ATOM 3968 C C . ASP A 1 529 ? -11.977 2.331 19.037 1.00 96.31 529 ASP A C 1
ATOM 3970 O O . ASP A 1 529 ? -12.605 2.150 17.993 1.00 96.31 529 ASP A O 1
ATOM 3974 N N . LYS A 1 530 ? -10.836 3.034 19.059 1.00 98.12 530 LYS A N 1
ATOM 3975 C CA . LYS A 1 530 ? -10.272 3.729 17.885 1.00 98.12 530 LYS A CA 1
ATOM 3976 C C . LYS A 1 530 ? -9.471 2.829 16.953 1.00 98.12 530 LYS A C 1
ATOM 3978 O O . LYS A 1 530 ? -9.247 3.191 15.797 1.00 98.12 530 LYS A O 1
ATOM 3983 N N . ILE A 1 531 ? -9.098 1.636 17.410 1.00 98.81 531 ILE A N 1
ATOM 3984 C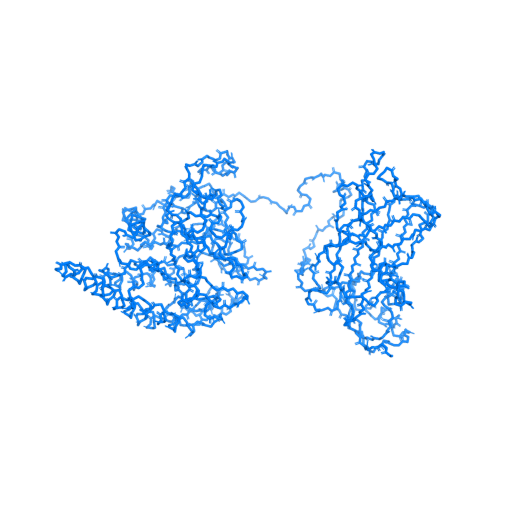 CA . ILE A 1 531 ? -8.581 0.578 16.540 1.00 98.81 531 ILE A CA 1
ATOM 3985 C C . ILE A 1 531 ? -9.786 -0.119 15.902 1.00 98.81 531 ILE A C 1
ATOM 3987 O O . ILE A 1 531 ? -10.454 -0.947 16.527 1.00 98.81 531 ILE A O 1
ATOM 3991 N N . VAL A 1 532 ? -10.074 0.244 14.652 1.00 98.75 532 VAL A N 1
ATOM 3992 C CA . VAL A 1 532 ? -11.202 -0.305 13.881 1.00 98.75 532 VAL A CA 1
ATOM 3993 C C . VAL A 1 532 ? -10.793 -1.480 13.006 1.00 98.75 532 VAL A C 1
ATOM 3995 O O . VAL A 1 532 ? -11.657 -2.218 12.537 1.00 98.75 532 VAL A O 1
ATOM 3998 N N . GLY A 1 533 ? -9.492 -1.701 12.803 1.00 98.81 533 GLY A N 1
ATOM 3999 C CA . GLY A 1 533 ? -9.047 -2.870 12.063 1.00 98.81 533 GLY A CA 1
ATOM 4000 C C . GLY A 1 533 ? -7.582 -3.245 12.202 1.00 98.81 533 GLY A C 1
ATOM 4001 O O . GLY A 1 533 ? -6.767 -2.506 12.753 1.00 98.81 533 GLY A O 1
ATOM 4002 N N . VAL A 1 534 ? -7.246 -4.400 11.637 1.00 98.94 534 VAL A N 1
ATOM 4003 C CA . VAL A 1 534 ? -5.876 -4.901 11.514 1.00 98.94 534 VAL A CA 1
ATOM 4004 C C . VAL A 1 534 ? -5.588 -5.412 10.105 1.00 98.94 534 VAL A C 1
ATOM 4006 O O . VAL A 1 534 ? -6.502 -5.796 9.371 1.00 98.94 534 VAL A O 1
ATOM 4009 N N . MET A 1 535 ? -4.311 -5.435 9.730 1.00 98.88 535 MET A N 1
ATOM 4010 C CA . MET A 1 535 ? -3.835 -6.040 8.485 1.00 98.88 535 MET A CA 1
ATOM 4011 C C . MET A 1 535 ? -2.776 -7.109 8.776 1.00 98.88 535 MET A C 1
ATOM 4013 O O . MET A 1 535 ? -1.829 -6.862 9.520 1.00 98.88 535 MET A O 1
ATOM 4017 N N . LEU A 1 536 ? -2.943 -8.286 8.175 1.00 98.81 536 LEU A N 1
ATOM 4018 C CA . LEU A 1 536 ? -2.111 -9.476 8.361 1.00 98.81 536 LEU A CA 1
ATOM 4019 C C . LEU A 1 536 ? -1.612 -9.986 7.006 1.00 98.81 536 LEU A C 1
ATOM 4021 O O . LEU A 1 536 ? -2.383 -10.075 6.046 1.00 98.81 536 LEU A O 1
ATOM 4025 N N . GLU A 1 537 ? -0.336 -10.364 6.945 1.00 98.75 537 GLU A N 1
ATOM 4026 C CA . GLU A 1 537 ? 0.239 -11.085 5.807 1.00 98.75 537 GLU A CA 1
ATOM 4027 C C . GLU A 1 537 ? 0.375 -12.570 6.150 1.00 98.75 537 GLU A C 1
ATOM 4029 O O . GLU A 1 537 ? 1.237 -12.975 6.937 1.00 98.75 537 GLU A O 1
ATOM 4034 N N . SER A 1 538 ? -0.494 -13.380 5.554 1.00 98.69 538 SER A N 1
ATOM 4035 C CA . SER A 1 538 ? -0.638 -14.808 5.827 1.00 98.69 538 SER A CA 1
ATOM 4036 C C . SER A 1 538 ? -0.797 -15.616 4.546 1.00 98.69 538 SER A C 1
ATOM 4038 O O . SER A 1 538 ? -1.323 -15.139 3.547 1.00 98.69 538 SER A O 1
ATOM 4040 N N . HIS A 1 539 ? -0.341 -16.860 4.560 1.00 98.69 539 HIS A N 1
ATOM 4041 C CA . HIS A 1 539 ? -0.450 -17.764 3.421 1.00 98.69 539 HIS A CA 1
ATOM 4042 C C . HIS A 1 539 ? -0.780 -19.177 3.912 1.00 98.69 539 HIS A C 1
ATOM 4044 O O . HIS A 1 539 ? -0.866 -19.428 5.111 1.00 98.69 539 HIS A O 1
ATOM 4050 N N . LEU A 1 540 ? -0.974 -20.112 2.980 1.00 98.69 540 LEU A N 1
ATOM 4051 C CA . LEU A 1 540 ? -1.084 -21.540 3.297 1.00 98.69 540 LEU A CA 1
ATOM 4052 C C . LEU A 1 540 ? 0.117 -22.019 4.136 1.00 98.69 540 LEU A C 1
ATOM 4054 O O . LEU A 1 540 ? -0.083 -22.655 5.168 1.00 98.69 540 LEU A O 1
ATOM 4058 N N . ASN A 1 541 ? 1.335 -21.640 3.734 1.00 98.69 541 ASN A N 1
ATOM 4059 C CA . ASN A 1 541 ? 2.595 -21.999 4.383 1.00 98.69 541 ASN A CA 1
ATOM 4060 C C . ASN A 1 541 ? 3.363 -20.741 4.843 1.00 98.69 541 ASN A C 1
ATOM 4062 O O . ASN A 1 541 ? 3.166 -19.654 4.298 1.00 98.69 541 ASN A O 1
ATOM 4066 N N . GLU A 1 542 ? 4.221 -20.867 5.862 1.00 98.31 542 GLU A N 1
ATOM 4067 C CA . GLU A 1 542 ? 4.973 -19.725 6.409 1.00 98.31 542 GLU A CA 1
ATOM 4068 C C . GLU A 1 542 ? 6.159 -19.313 5.525 1.00 98.31 542 GLU A C 1
ATOM 4070 O O . GLU A 1 542 ? 6.613 -20.052 4.653 1.00 98.31 542 GLU A O 1
ATOM 4075 N N . GLY A 1 543 ? 6.716 -18.140 5.818 1.00 97.69 543 GLY A N 1
ATOM 4076 C CA . GLY A 1 543 ? 7.963 -17.683 5.227 1.00 97.69 543 GLY A CA 1
ATOM 4077 C C . GLY A 1 543 ? 7.787 -17.045 3.852 1.00 97.69 543 GLY A C 1
ATOM 4078 O O . GLY A 1 543 ? 6.706 -16.586 3.473 1.00 97.69 543 GLY A O 1
ATOM 4079 N N . ALA A 1 544 ? 8.907 -16.948 3.143 1.00 96.62 544 ALA A N 1
ATOM 4080 C CA . ALA A 1 544 ? 8.981 -16.519 1.757 1.00 96.62 544 ALA A CA 1
ATOM 4081 C C . ALA A 1 544 ? 10.073 -17.308 1.034 1.00 96.62 544 ALA A C 1
ATOM 4083 O O . ALA A 1 544 ? 11.062 -17.721 1.644 1.00 96.62 544 ALA A O 1
ATOM 4084 N N . GLN A 1 545 ? 9.913 -17.446 -0.273 1.00 93.94 545 GLN A N 1
ATOM 4085 C CA . GLN A 1 545 ? 10.869 -18.064 -1.178 1.00 93.94 545 GLN A CA 1
ATOM 4086 C C . GLN A 1 545 ? 11.338 -17.051 -2.227 1.00 93.94 545 GLN A C 1
ATOM 4088 O O . GLN A 1 545 ? 10.678 -16.047 -2.500 1.00 93.94 545 GLN A O 1
ATOM 4093 N N . LYS A 1 546 ? 12.519 -17.283 -2.801 1.00 89.00 546 LYS A N 1
ATOM 4094 C CA . LYS A 1 546 ? 13.023 -16.449 -3.899 1.00 89.00 546 LYS A CA 1
ATOM 4095 C C . LYS A 1 546 ? 12.364 -16.870 -5.203 1.00 89.00 546 LYS A C 1
ATOM 4097 O O . LYS A 1 546 ? 12.112 -18.051 -5.393 1.00 89.00 546 LYS A O 1
ATOM 4102 N N . ASN A 1 547 ? 12.176 -15.912 -6.106 1.00 77.31 547 ASN A N 1
ATOM 4103 C CA . ASN A 1 547 ? 11.751 -16.205 -7.466 1.00 77.31 547 ASN A CA 1
ATOM 4104 C C . ASN A 1 547 ? 12.831 -17.041 -8.196 1.00 77.31 547 ASN A C 1
ATOM 4106 O O . ASN A 1 547 ? 13.957 -16.547 -8.338 1.00 77.31 547 ASN A O 1
ATOM 4110 N N . PRO A 1 548 ? 12.548 -18.288 -8.607 1.00 66.88 548 PRO A N 1
ATOM 4111 C CA . PRO A 1 548 ? 13.489 -19.122 -9.335 1.00 66.88 548 PRO A CA 1
ATOM 4112 C C . PRO A 1 548 ? 13.544 -18.714 -10.811 1.00 66.88 548 PRO A C 1
ATOM 4114 O O . PRO A 1 548 ? 12.540 -18.341 -11.408 1.00 66.88 548 PRO A O 1
ATOM 4117 N N . ALA A 1 549 ? 14.709 -18.869 -11.445 1.00 65.31 549 ALA A N 1
ATOM 4118 C CA . ALA A 1 549 ? 14.862 -18.621 -12.884 1.00 65.31 549 ALA A CA 1
ATOM 4119 C C . ALA A 1 549 ? 14.007 -19.567 -13.756 1.00 65.31 549 ALA A C 1
ATOM 4121 O O . ALA A 1 549 ? 13.820 -19.322 -14.942 1.00 65.31 549 ALA A O 1
ATOM 4122 N N . GLN A 1 550 ? 13.517 -20.670 -13.180 1.00 71.94 550 GLN A N 1
ATOM 4123 C CA . GLN A 1 550 ? 12.722 -21.697 -13.855 1.00 71.94 550 GLN A CA 1
ATOM 4124 C C . GLN A 1 550 ? 11.199 -21.424 -13.841 1.00 71.94 550 GLN A C 1
ATOM 4126 O O . GLN A 1 550 ? 10.441 -22.267 -14.323 1.00 71.94 550 GLN A O 1
ATOM 4131 N N . GLY A 1 551 ? 10.752 -20.270 -13.326 1.00 77.38 551 GLY A N 1
ATOM 4132 C CA . GLY A 1 551 ? 9.353 -19.820 -13.368 1.00 77.38 551 GLY A CA 1
ATOM 4133 C C . GLY A 1 551 ? 8.423 -20.480 -12.339 1.00 77.38 551 GLY A C 1
ATOM 4134 O O . GLY A 1 551 ? 8.864 -21.164 -11.417 1.00 77.38 551 GLY A O 1
ATOM 4135 N N . LEU A 1 552 ? 7.107 -20.282 -12.497 1.00 80.31 552 LEU A N 1
ATOM 4136 C CA . LEU A 1 552 ? 6.078 -20.697 -11.523 1.00 80.31 552 LEU A CA 1
ATOM 4137 C C . LEU A 1 552 ? 6.133 -22.188 -11.132 1.00 80.31 552 LEU A C 1
ATOM 4139 O O . LEU A 1 552 ? 5.896 -22.529 -9.977 1.00 80.31 552 LEU A O 1
ATOM 4143 N N . ALA A 1 553 ? 6.458 -23.082 -12.071 1.00 83.31 553 ALA A N 1
ATOM 4144 C CA . ALA A 1 553 ? 6.399 -24.532 -11.858 1.00 83.31 553 ALA A CA 1
ATOM 4145 C C . ALA A 1 553 ? 7.426 -25.072 -10.845 1.00 83.31 553 ALA A C 1
ATOM 4147 O O . ALA A 1 553 ? 7.281 -26.202 -10.378 1.00 83.31 553 ALA A O 1
ATOM 4148 N N . SER A 1 554 ? 8.466 -24.301 -10.519 1.00 84.62 554 SER A N 1
ATOM 4149 C CA . SER A 1 554 ? 9.488 -24.687 -9.540 1.00 84.62 554 SER A CA 1
ATOM 4150 C C . SER A 1 554 ? 9.287 -24.058 -8.159 1.00 84.62 554 SER A C 1
ATOM 4152 O O . SER A 1 554 ? 10.097 -24.305 -7.266 1.00 84.62 554 SER A O 1
ATOM 4154 N N . LEU A 1 555 ? 8.228 -23.264 -7.970 1.00 91.19 555 LEU A N 1
ATOM 4155 C CA . LEU A 1 555 ? 7.892 -22.657 -6.686 1.00 91.19 555 LEU A CA 1
ATOM 4156 C C . LEU A 1 555 ? 7.198 -23.655 -5.756 1.00 91.19 555 LEU A C 1
ATOM 4158 O O . LEU A 1 555 ? 6.338 -24.438 -6.165 1.00 91.19 555 LEU A O 1
ATOM 4162 N N . GLU A 1 556 ? 7.523 -23.580 -4.468 1.00 93.75 556 GLU A N 1
ATOM 4163 C CA . GLU A 1 556 ? 6.767 -24.281 -3.438 1.00 93.75 556 GLU A CA 1
ATOM 4164 C C . GLU A 1 556 ? 5.349 -23.707 -3.376 1.00 93.75 556 GLU A C 1
ATOM 4166 O O . GLU A 1 556 ? 5.150 -22.507 -3.152 1.00 93.75 556 GLU A O 1
ATOM 4171 N N . LYS A 1 557 ? 4.344 -24.566 -3.572 1.00 94.94 557 LYS A N 1
ATOM 4172 C CA . LYS A 1 557 ? 2.944 -24.143 -3.565 1.00 94.94 557 LYS A CA 1
ATOM 4173 C C . LYS A 1 557 ? 2.594 -23.503 -2.223 1.00 94.94 557 LYS A C 1
ATOM 4175 O O . LYS A 1 557 ? 2.843 -24.063 -1.155 1.00 94.94 557 LYS A O 1
ATOM 4180 N N . GLY A 1 558 ? 1.940 -22.347 -2.271 1.00 96.50 558 GLY A N 1
ATOM 4181 C CA . GLY A 1 558 ? 1.403 -21.721 -1.069 1.00 96.50 558 GLY A CA 1
ATOM 4182 C C . GLY A 1 558 ? 2.435 -21.030 -0.172 1.00 96.50 558 GLY A C 1
ATOM 4183 O O . GLY A 1 558 ? 2.096 -20.759 0.980 1.00 96.50 558 GLY A O 1
ATOM 4184 N N . VAL A 1 559 ? 3.642 -20.742 -0.675 1.00 97.81 559 VAL A N 1
ATOM 4185 C CA . VAL A 1 559 ? 4.678 -19.935 -0.005 1.00 97.81 559 VAL A CA 1
ATOM 4186 C C . VAL A 1 559 ? 4.882 -18.629 -0.785 1.00 97.81 559 VAL A C 1
ATOM 4188 O O . VAL A 1 559 ? 5.028 -18.636 -2.006 1.00 97.81 559 VAL A O 1
ATOM 4191 N N . SER A 1 560 ? 4.899 -17.490 -0.090 1.00 97.06 560 SER A N 1
ATOM 4192 C CA . SER A 1 560 ? 5.041 -16.157 -0.702 1.00 97.06 560 SER A CA 1
ATOM 4193 C C . SER A 1 560 ? 6.357 -15.996 -1.478 1.00 97.06 560 SER A C 1
ATOM 4195 O O . SER A 1 560 ? 7.402 -16.414 -0.993 1.00 97.06 560 SER A O 1
ATOM 4197 N N . ILE A 1 561 ? 6.338 -15.310 -2.627 1.00 94.81 561 ILE A N 1
ATOM 4198 C CA . ILE A 1 561 ? 7.557 -14.898 -3.361 1.00 94.81 561 ILE A CA 1
ATOM 4199 C C . ILE A 1 561 ? 7.988 -13.448 -3.072 1.00 94.81 561 ILE A C 1
ATOM 4201 O O . ILE A 1 561 ? 8.942 -12.933 -3.661 1.00 94.81 561 ILE A O 1
ATOM 4205 N N . THR A 1 562 ? 7.260 -12.761 -2.186 1.00 94.25 562 TH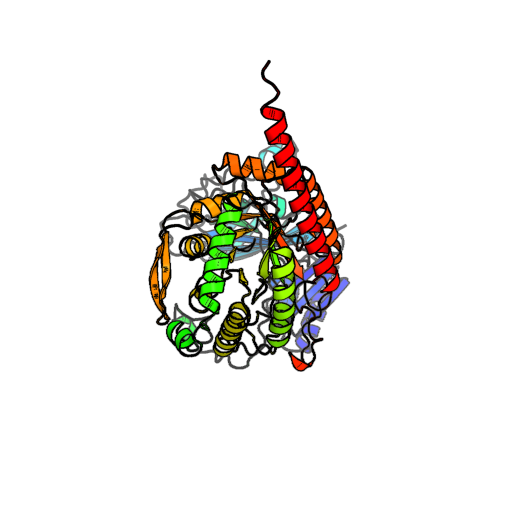R A N 1
ATOM 4206 C CA . THR A 1 562 ? 7.525 -11.375 -1.778 1.00 94.25 562 THR A CA 1
ATOM 4207 C C . THR A 1 562 ? 7.905 -11.308 -0.300 1.00 94.25 562 THR A C 1
ATOM 4209 O O . THR A 1 562 ? 8.931 -11.869 0.080 1.00 94.25 562 THR A O 1
ATOM 4212 N N . ASP A 1 563 ? 7.146 -10.604 0.544 1.00 95.38 563 ASP A N 1
ATOM 4213 C CA . ASP A 1 563 ? 7.419 -10.584 1.980 1.00 95.38 563 ASP A CA 1
ATOM 4214 C C . ASP A 1 563 ? 6.936 -11.887 2.629 1.00 95.38 563 ASP A C 1
ATOM 4216 O O . ASP A 1 563 ? 5.986 -12.532 2.165 1.00 95.38 563 ASP A O 1
ATOM 4220 N N . ALA A 1 564 ? 7.620 -12.279 3.703 1.00 97.88 564 ALA A N 1
ATOM 4221 C CA . ALA A 1 564 ? 7.320 -13.501 4.428 1.00 97.88 564 ALA A CA 1
ATOM 4222 C C . ALA A 1 564 ? 5.963 -13.424 5.136 1.00 97.88 564 ALA A C 1
ATOM 4224 O O . ALA A 1 564 ? 5.622 -12.403 5.730 1.00 97.88 564 ALA A O 1
ATOM 4225 N N . CYS A 1 565 ? 5.214 -14.522 5.098 1.00 98.75 565 CYS A N 1
ATOM 4226 C CA . CYS A 1 565 ? 3.876 -14.627 5.675 1.00 98.75 565 CYS A CA 1
ATOM 4227 C C . CYS A 1 565 ? 3.862 -15.581 6.880 1.00 98.75 565 CYS A C 1
ATOM 4229 O O . CYS A 1 565 ? 4.730 -16.446 7.002 1.00 98.75 565 CYS A O 1
ATOM 4231 N N . ILE A 1 566 ? 2.878 -15.445 7.770 1.00 98.88 566 ILE A N 1
ATOM 4232 C CA . ILE A 1 566 ? 2.541 -16.521 8.723 1.00 98.88 566 ILE A CA 1
ATOM 4233 C C . ILE A 1 566 ? 1.800 -17.655 7.993 1.00 98.88 566 ILE A C 1
ATOM 4235 O O . ILE A 1 566 ? 1.172 -17.406 6.961 1.00 98.88 566 ILE A O 1
ATOM 4239 N N . ASN A 1 567 ? 1.877 -18.886 8.505 1.00 98.75 567 ASN A N 1
ATOM 4240 C CA . ASN A 1 567 ? 1.144 -20.023 7.937 1.00 98.75 567 ASN A CA 1
ATOM 4241 C C . ASN A 1 567 ? -0.351 -19.984 8.303 1.00 98.75 567 ASN A C 1
ATOM 4243 O O . ASN A 1 567 ? -0.815 -19.132 9.070 1.00 98.75 567 ASN A O 1
ATOM 4247 N N . TRP A 1 568 ? -1.100 -20.943 7.760 1.00 98.81 568 TRP A N 1
ATOM 4248 C CA . TRP A 1 568 ? -2.533 -21.065 7.993 1.00 98.81 568 TRP A CA 1
ATOM 4249 C C . TRP A 1 568 ? -2.893 -21.272 9.472 1.00 98.81 568 TRP A C 1
ATOM 4251 O O . TRP A 1 568 ? -3.768 -20.575 9.978 1.00 98.81 568 TRP A O 1
ATOM 4261 N N . ASP A 1 569 ? -2.207 -22.167 10.182 1.00 98.75 569 ASP A N 1
ATOM 4262 C CA . ASP A 1 569 ? -2.558 -22.502 11.570 1.00 98.75 569 ASP A CA 1
ATOM 4263 C C . ASP A 1 569 ? -2.355 -21.304 12.509 1.00 98.75 569 ASP A C 1
ATOM 4265 O O . ASP A 1 569 ? -3.269 -20.923 13.238 1.00 98.75 569 ASP A O 1
ATOM 4269 N N . THR A 1 570 ? -1.225 -20.599 12.392 1.00 98.81 570 THR A N 1
ATOM 4270 C CA . THR A 1 570 ? -0.995 -19.340 13.118 1.00 98.81 570 THR A CA 1
ATOM 4271 C C . THR A 1 570 ? -2.000 -18.257 12.715 1.00 98.81 570 THR A C 1
ATOM 4273 O O . THR A 1 570 ? -2.360 -17.409 13.528 1.00 98.81 570 THR A O 1
ATOM 4276 N N . THR A 1 571 ? -2.487 -18.263 11.470 1.00 98.88 571 THR A N 1
ATOM 4277 C CA . THR A 1 571 ? -3.541 -17.329 11.040 1.00 98.88 571 THR A CA 1
ATOM 4278 C C . THR A 1 571 ? -4.846 -17.582 11.787 1.00 98.88 571 THR A C 1
ATOM 4280 O O . THR A 1 571 ? -5.475 -16.623 12.229 1.00 98.88 571 THR A O 1
ATOM 4283 N N . VAL A 1 572 ? -5.241 -18.848 11.953 1.00 98.94 572 VAL A N 1
ATOM 4284 C CA . VAL A 1 572 ? -6.434 -19.225 12.726 1.00 98.94 572 VAL A CA 1
ATOM 4285 C C . VAL A 1 572 ? -6.290 -18.758 14.173 1.00 98.94 572 VAL A C 1
ATOM 4287 O O . VAL A 1 572 ? -7.154 -18.027 14.651 1.00 98.94 572 VAL A O 1
ATOM 4290 N N . GLU A 1 573 ? -5.167 -19.080 14.823 1.00 98.88 573 GLU A N 1
ATOM 4291 C CA . GLU A 1 573 ? -4.892 -18.694 16.215 1.00 98.88 573 GLU A CA 1
ATOM 4292 C C . GLU A 1 573 ? -5.000 -17.176 16.428 1.00 98.88 573 GLU A C 1
ATOM 4294 O O . GLU A 1 573 ? -5.666 -16.713 17.355 1.00 98.88 573 GLU A O 1
ATOM 4299 N N . VAL A 1 574 ? -4.386 -16.382 15.543 1.00 98.88 574 VAL A N 1
ATOM 4300 C CA . VAL A 1 574 ? -4.425 -14.914 15.622 1.00 98.88 574 VAL A CA 1
ATOM 4301 C C . VAL A 1 574 ? -5.847 -14.379 15.442 1.00 98.88 574 VAL A C 1
ATOM 4303 O O . VAL A 1 574 ? -6.260 -13.469 16.162 1.00 98.88 574 VAL A O 1
ATOM 4306 N N . LEU A 1 575 ? -6.617 -14.920 14.495 1.00 98.94 575 LEU A N 1
ATOM 4307 C CA . LEU A 1 575 ? -7.989 -14.466 14.255 1.00 98.94 575 LEU A CA 1
ATOM 4308 C C . LEU A 1 575 ? -8.920 -14.832 15.417 1.00 98.94 575 LEU A C 1
ATOM 4310 O O . LEU A 1 575 ? -9.712 -13.994 15.842 1.00 98.94 575 LEU A O 1
ATOM 4314 N N . GLU A 1 576 ? -8.800 -16.027 15.988 1.00 98.88 576 GLU A N 1
ATOM 4315 C CA . GLU A 1 576 ? -9.568 -16.421 17.175 1.00 98.88 576 GLU A CA 1
ATOM 4316 C C . GLU A 1 576 ? -9.225 -15.546 18.390 1.00 98.88 576 GLU A C 1
ATOM 4318 O O . GLU A 1 576 ? -10.122 -15.085 19.101 1.00 98.88 576 GLU A O 1
ATOM 4323 N N . GLN A 1 577 ? -7.940 -15.243 18.588 1.00 98.81 577 GLN A N 1
ATOM 4324 C CA . GLN A 1 577 ? -7.457 -14.380 19.666 1.00 98.81 577 GLN A CA 1
ATOM 4325 C C . GLN A 1 577 ? -7.967 -12.933 19.529 1.00 98.81 577 GLN A C 1
ATOM 4327 O O . GLN A 1 577 ? -8.357 -12.320 20.529 1.00 98.81 577 GLN A O 1
ATOM 4332 N N . LEU A 1 578 ? -8.030 -12.397 18.306 1.00 98.94 578 LEU A N 1
ATOM 4333 C CA . LEU A 1 578 ? -8.627 -11.086 18.022 1.00 98.94 578 LEU A CA 1
ATOM 4334 C C . LEU A 1 578 ? -10.152 -11.087 18.192 1.00 98.94 578 LEU A C 1
ATOM 4336 O O . LEU A 1 578 ? -10.698 -10.131 18.744 1.00 98.94 578 LEU A O 1
ATOM 4340 N N . ALA A 1 579 ? -10.845 -12.145 17.762 1.00 98.94 579 ALA A N 1
ATOM 4341 C CA . ALA A 1 579 ? -12.288 -12.282 17.963 1.00 98.94 579 ALA A CA 1
ATOM 4342 C C . ALA A 1 579 ? -12.635 -12.287 19.460 1.00 98.94 579 ALA A C 1
ATOM 4344 O O . ALA A 1 579 ? -13.532 -11.569 19.901 1.00 98.94 579 ALA A O 1
ATOM 4345 N N . ASP A 1 580 ? -11.873 -13.027 20.265 1.00 98.88 580 ASP A N 1
ATOM 4346 C CA . ASP A 1 580 ? -12.029 -13.034 21.717 1.00 98.88 580 ASP A CA 1
ATOM 4347 C C . ASP A 1 580 ? -11.752 -11.654 22.347 1.00 98.88 580 ASP A C 1
ATOM 4349 O O . ASP A 1 580 ? -12.494 -11.204 23.224 1.00 98.88 580 ASP A O 1
ATOM 4353 N N . ALA A 1 581 ? -10.754 -10.921 21.845 1.00 98.88 581 ALA A N 1
ATOM 4354 C CA . ALA A 1 581 ? -10.484 -9.553 22.283 1.00 98.88 581 ALA A CA 1
ATOM 4355 C C . ALA A 1 581 ? -11.656 -8.594 21.995 1.00 98.88 581 ALA A C 1
ATOM 4357 O O . ALA A 1 581 ? -12.015 -7.786 22.856 1.00 98.88 581 ALA A O 1
ATOM 4358 N N . VAL A 1 582 ? -12.312 -8.721 20.834 1.00 98.88 582 VAL A N 1
ATOM 4359 C CA . VAL A 1 582 ? -13.533 -7.960 20.502 1.00 98.88 582 VAL A CA 1
ATOM 4360 C C . VAL A 1 582 ? -14.680 -8.304 21.457 1.00 98.88 582 VAL A C 1
ATOM 4362 O O . VAL A 1 582 ? -15.370 -7.401 21.941 1.00 98.88 582 VAL A O 1
ATOM 4365 N N . ARG A 1 583 ? -14.868 -9.584 21.803 1.00 98.75 583 ARG A N 1
ATOM 4366 C CA . ARG A 1 583 ? -15.880 -10.003 22.794 1.00 98.75 583 ARG A CA 1
ATOM 4367 C C . ARG A 1 583 ? -15.627 -9.383 24.163 1.00 98.75 583 ARG A C 1
ATOM 4369 O O . ARG A 1 583 ? -16.569 -8.904 24.792 1.00 98.75 583 ARG A O 1
ATOM 4376 N N . THR A 1 584 ? -14.375 -9.346 24.620 1.00 98.62 584 THR A N 1
ATOM 4377 C CA . THR A 1 584 ? -14.023 -8.669 25.879 1.00 98.62 584 THR A CA 1
ATOM 4378 C C . THR A 1 584 ? -14.279 -7.163 25.794 1.00 98.62 584 THR A C 1
ATOM 4380 O O . THR A 1 584 ? -14.909 -6.609 26.694 1.00 98.62 584 THR A O 1
ATOM 4383 N N . ARG A 1 585 ? -13.891 -6.502 24.692 1.00 98.44 585 ARG A N 1
ATOM 4384 C CA . ARG A 1 585 ? -14.154 -5.068 24.469 1.00 98.44 585 ARG A CA 1
ATOM 4385 C C . ARG A 1 585 ? -15.636 -4.724 24.644 1.00 98.44 585 ARG A C 1
ATOM 4387 O O . ARG A 1 585 ? -15.988 -3.764 25.329 1.00 98.44 585 ARG A O 1
ATOM 4394 N N . ARG A 1 586 ? -16.518 -5.548 24.071 1.00 98.12 586 ARG A N 1
ATOM 4395 C CA . ARG A 1 586 ? -17.980 -5.420 24.203 1.00 98.12 586 ARG A CA 1
ATOM 4396 C C . ARG A 1 586 ? -18.452 -5.478 25.649 1.00 98.12 586 ARG A C 1
ATOM 4398 O O . ARG A 1 586 ? -19.352 -4.732 26.027 1.00 98.12 586 ARG A O 1
ATOM 4405 N N . GLN A 1 587 ? -17.871 -6.365 26.454 1.00 97.06 587 GLN A N 1
ATOM 4406 C CA . GLN A 1 587 ? -18.211 -6.487 27.872 1.00 97.06 587 GLN A CA 1
ATOM 4407 C C . GLN A 1 587 ? -17.787 -5.238 28.649 1.00 97.06 587 GLN A C 1
ATOM 4409 O O . GLN A 1 587 ? -18.604 -4.692 29.390 1.00 97.06 587 GLN A O 1
ATOM 4414 N N . VAL A 1 588 ? -16.570 -4.735 28.410 1.00 95.38 588 VAL A N 1
ATOM 4415 C CA . VAL A 1 588 ? -16.053 -3.513 29.050 1.00 95.38 588 VAL A CA 1
ATOM 4416 C C . VAL A 1 588 ? -16.966 -2.315 28.775 1.00 95.38 588 VAL A C 1
ATOM 4418 O O . VAL A 1 588 ? -17.385 -1.634 29.714 1.00 95.38 588 VAL A O 1
ATOM 4421 N N . HIS A 1 589 ? -17.364 -2.094 27.518 1.00 91.38 589 HIS A N 1
ATOM 4422 C CA . HIS A 1 589 ? -18.258 -0.981 27.176 1.00 91.38 589 HIS A CA 1
ATOM 4423 C C . HIS A 1 589 ? -19.668 -1.125 27.760 1.00 91.38 589 HIS A C 1
ATOM 4425 O O . HIS A 1 589 ? -20.244 -0.118 28.171 1.00 91.38 589 HIS A O 1
ATOM 4431 N N . LYS A 1 590 ? -20.210 -2.347 27.868 1.00 90.25 590 LYS A N 1
ATOM 4432 C CA . LYS A 1 590 ? -21.491 -2.579 28.562 1.00 90.25 590 LYS A CA 1
ATOM 4433 C C . LYS A 1 590 ? -21.399 -2.197 30.041 1.00 90.25 590 LYS A C 1
ATOM 4435 O O . LYS A 1 590 ? -22.211 -1.412 30.518 1.00 90.25 590 LYS A O 1
ATOM 4440 N N . THR A 1 591 ? -20.367 -2.667 30.745 1.00 79.19 591 THR A N 1
ATOM 4441 C CA . THR A 1 591 ? -20.180 -2.352 32.173 1.00 79.19 591 THR A CA 1
ATOM 4442 C C . THR A 1 591 ? -19.910 -0.868 32.440 1.00 79.19 591 THR A C 1
ATOM 4444 O O . THR A 1 591 ? -20.384 -0.330 33.439 1.00 79.19 591 THR A O 1
ATOM 4447 N N . GLY A 1 592 ? -19.190 -0.183 31.543 1.00 70.25 592 GLY A N 1
ATOM 4448 C CA . GLY A 1 592 ? -18.943 1.257 31.649 1.00 70.25 592 GLY A CA 1
ATOM 4449 C C . GLY A 1 592 ? -20.199 2.106 31.418 1.00 70.25 592 GLY A C 1
ATOM 4450 O O . GLY A 1 592 ? -20.381 3.120 32.091 1.00 70.25 592 GLY A O 1
ATOM 4451 N N . ALA A 1 593 ? -21.090 1.676 30.517 1.00 67.44 593 ALA A N 1
ATOM 4452 C CA . ALA A 1 593 ? -22.373 2.337 30.286 1.00 67.44 593 ALA A CA 1
ATOM 4453 C C . ALA A 1 593 ? -23.310 2.201 31.501 1.00 67.44 593 ALA A C 1
ATOM 4455 O O . ALA A 1 593 ? -23.844 3.208 31.971 1.00 67.44 593 ALA A O 1
ATOM 4456 N N . ASP A 1 594 ? -23.428 0.998 32.073 1.00 58.41 594 ASP A N 1
ATOM 4457 C CA . ASP A 1 594 ? -24.288 0.731 33.237 1.00 58.41 594 ASP A CA 1
ATOM 4458 C C . ASP A 1 594 ? -23.777 1.408 34.528 1.00 58.41 594 ASP A C 1
ATOM 4460 O O . ASP A 1 594 ? -24.568 1.860 35.358 1.00 58.41 594 ASP A O 1
ATOM 4464 N N . GLY A 1 595 ? -22.456 1.553 34.692 1.00 50.31 595 GLY A N 1
ATOM 4465 C CA . GLY A 1 595 ? -21.850 2.259 35.830 1.00 50.31 595 GLY A CA 1
ATOM 4466 C C . GLY A 1 595 ? -22.083 3.776 35.833 1.00 50.31 595 GLY A C 1
ATOM 4467 O O . GLY A 1 595 ? -22.110 4.389 36.899 1.00 50.31 595 GLY A O 1
ATOM 4468 N N . SER A 1 596 ? -22.304 4.387 34.664 1.00 48.59 596 SER A N 1
ATOM 4469 C CA . SER A 1 596 ? -22.576 5.830 34.541 1.00 48.59 596 SER A CA 1
ATOM 4470 C C . SER A 1 596 ? -24.012 6.226 34.915 1.00 48.59 596 SER A C 1
ATOM 4472 O O . SER A 1 596 ? -24.259 7.375 35.277 1.00 48.59 596 SER A O 1
ATOM 4474 N N . LEU A 1 597 ? -24.952 5.273 34.896 1.00 47.91 597 LEU A N 1
ATOM 4475 C CA . LEU A 1 597 ? -26.360 5.491 35.251 1.00 47.91 597 LEU A CA 1
ATOM 4476 C C . LEU A 1 597 ? -26.629 5.406 36.764 1.00 47.91 597 LEU A C 1
ATOM 4478 O O . LEU A 1 597 ? -27.634 5.934 37.229 1.00 47.91 597 LEU A O 1
ATOM 4482 N N . ASN A 1 598 ? -25.720 4.810 37.542 1.00 46.25 598 ASN A N 1
ATOM 4483 C CA . ASN A 1 598 ? -25.866 4.635 38.996 1.00 46.25 598 ASN A CA 1
ATOM 4484 C C . ASN A 1 598 ? -25.091 5.676 39.834 1.00 46.25 598 ASN A C 1
ATOM 4486 O O . ASN A 1 598 ? -25.004 5.544 41.053 1.00 46.25 598 ASN A O 1
ATOM 4490 N N . GLY A 1 599 ? -24.518 6.702 39.194 1.00 42.53 599 GLY A N 1
ATOM 4491 C CA . GLY A 1 599 ? -23.673 7.729 39.820 1.00 42.53 599 GLY A CA 1
ATOM 4492 C C . GLY A 1 599 ? -24.342 9.088 40.056 1.00 42.53 599 GLY A C 1
ATOM 4493 O O . GLY A 1 599 ? -23.635 10.086 40.175 1.00 42.53 599 GLY A O 1
ATOM 4494 N N . VAL A 1 600 ? -25.677 9.154 40.095 1.00 42.91 600 VAL A N 1
ATOM 4495 C CA . VAL A 1 600 ? -26.420 10.358 40.501 1.00 42.91 600 VAL A CA 1
ATOM 4496 C C . VAL A 1 600 ? -27.321 10.002 41.679 1.00 42.91 600 VAL A C 1
ATOM 4498 O O . VAL A 1 600 ? -28.450 9.559 41.484 1.00 42.91 600 VAL A O 1
ATOM 4501 N N . HIS A 1 601 ? -26.817 10.207 42.895 1.00 36.56 601 HIS A N 1
ATOM 4502 C CA . HIS A 1 601 ? -27.629 10.408 44.093 1.00 36.56 601 HIS A CA 1
ATOM 4503 C C . HIS A 1 601 ? -26.976 11.437 45.005 1.00 36.56 601 HIS A C 1
ATOM 4505 O O . HIS A 1 601 ? -25.753 11.316 45.245 1.00 36.56 601 HIS A O 1
#

Organism: NCBI:txid1157616

Foldseek 3Di:
DQDKFKWKKQKQADDPVLVVQLVVLQVVFPFWDDWDADRQRSMIMTITDGDVVSSQVSNVVSVIHIGTQEGPDWQFKKKWFKFALAPVDPGGGFKIWIWGNRDPQKIKIKIKGADAAFAKKWKFWAPALDCVLHLQPQHHGAQPVVCVVVVHDRQGGFGMWGADRRRIIIDMTMGRHGLVVRARIKMWIGHPDDDDRDHSNDRNIIMTGIHTDGHSPLDDPRDDDPPDPPVDVCLVPDPPCSPPPDDDDADFLLVLCVVPPFPPQQLVLQVVLQVVLLCLLVLVQLAAEEAEEAPEDQDLVQLLVVLVVVVVLCVVLVNRYDYAYEHEFADDDSDDADGGQQQCNFLQNPRPNNVSLNSSQNSLSSNSSSSHAHEYEDPDQASCSNHLSRHNEYEYDQVCLQPLSVLQSLLARPGEYEYEHHQAQHCLSNLVSLVSQQPWDWDWGADSRRDIDTDIGNGDNRYAYEGAAHPNAHQLAPVSLVVQQVSSVVSVHQSAYEYELAHRVQVLPQVRSLVSLLNNLVCLLVQDRRHSYYYFHEWQDWFEDDSDNVTDVPDDRTHHNPRTHHHDVSVSVSSVSSSVSSVSSVVVVVVVVVVVVPPDD

pLDDT: mean 89.08, std 14.34, range [26.33, 98.94]